Protein 3Q5I (pdb70)

Radius of gyration: 23.42 Å; Cα contacts (8 Å, |Δi|>4): 801; chains: 1; bounding box: 53×55×62 Å

Solvent-accessible surface area: 21481 Å² total; per-residue (Å²): 93,134,108,60,140,144,208,55,63,32,39,2,53,19,8,45,2,7,42,94,67,111,47,69,29,44,139,46,17,81,152,67,124,87,71,32,118,127,33,70,41,10,0,4,61,24,100,94,50,98,49,69,22,10,4,53,14,21,57,94,134,60,62,76,67,24,111,50,14,11,57,3,8,76,59,9,12,5,2,2,3,18,18,1,22,22,8,8,76,63,105,51,90,2,25,1,0,10,12,28,10,80,9,28,50,0,72,74,15,22,101,110,98,133,106,5,96,24,74,39,0,1,37,0,0,49,3,1,0,14,0,0,2,4,0,27,94,62,67,2,0,0,26,14,1,34,1,51,9,0,37,0,20,50,137,118,36,17,84,8,2,3,2,14,52,1,42,60,12,28,104,25,55,98,146,66,82,28,151,90,124,54,33,38,13,59,13,15,1,1,10,3,22,132,115,43,0,28,36,21,5,1,0,0,8,0,0,0,0,0,4,9,0,0,13,33,82,31,15,0,20,21,172,63,83,125,65,6,30,81,92,0,83,81,12,58,42,165,46,70,147,102,59,2,98,133,20,27,100,56,0,35,69,2,0,100,84,0,5,38,87,60,35,106,162,3,6,54,2,67,98,0,20,117,16,196,1,12,67,110,64,62,80,72,31,84,74,95,13,72,109,50,0,56,34,2,1,35,43,1,105,104,19,60,0,63,16,36,0,0,23,0,0,0,0,15,0,0,2,15,33,6,66,40,119,61,3,79,97,18,8,31,0,1,49,20,9,10,118,58,14,13,0,16,0,43,41,72,13,1,45,69,3,11,35,34,17,132,109,63,103,152,74,173,181,60,94,22,54,99,52,0,83,96,8,24,70,77,0,9,10,39,49,53,17,91,0,12,5,1,4,0,0,1,4,3,12,78,39,86,78,0,10,46,111,75,27,0,102,45,0,6,87,21,0,4,71,100,113,66,34,72,0,34,38,117,17,0,3,90,5,7,68,76,153,73,9,62,109,145,23,7,77,63,0,18,73,54,16,20,88,83,124,42,96,61,0,34,45,114,12,0,31,50,4,0,89,165,49,92

Organism: Plasmodium berghei (strain Anka) (NCBI:txid5823)

Sequence (470 aa):
GRENLYFQGIAINPGMYVRKKEGKIGESYFKVRKLGSYGEVLLCKEKNGHSEKAIKVIKKKFHEEIYNEISLLKSLDHPNIIKLFDVFEDKKYFYLVTEFYEGGELFEQIINRHKFDECDAANIMKQILSGICYLHHKHNIVHRDIKPENIILLENKNSLLNIKIVDFGLSSFFSKDYKLRDRLGTAYYIAPEVLKKKYNEKCDVWSCGVIMYILLCGYPPFGGQNDQDIIKKKVEKGKYYFDFNDWKNISDEAKELIKLMLTYDYNKRCTAEEALNSRWIKKYANNINKSDQKTLCGALSNMRKFEGSQKLAQAAILFIGSKLTTLEERKELTDIFKKLDKNGDGQLDKKELIEGYNVLRRNFKLGELKNVEEEVDNILKEVDFDKNGYIEYSEFISVCMDKQILFSEERLRRAFNLFDTDKSGKITKEELANLFGLTSISEKTWNDVLGEADQNKDNNMIDFDEFVSMMHKIC

B-factor: mean 12.55, std 11.68, range [2.0, 76.13]

Structure (mmCIF, N/CA/C/O backbone):
data_3Q5I
#
_entry.id   3Q5I
#
_cell.length_a   48.467
_cell.length_b   107.138
_cell.length_c   54.303
_cell.angle_alpha   90.00
_cell.angle_beta   108.21
_cell.angle_gamma   90.00
#
_symmetry.space_group_name_H-M   'P 1 21 1'
#
loop_
_entity.id
_entity.type
_entity.pdbx_description
1 polymer 'Protein kinase'
2 non-polymer 'CALCIUM ION'
3 non-polymer 'PHOSPHOAMINOPHOSPHONIC ACID-ADENYLATE ESTER'
4 non-polymer 'MAGNESIUM ION'
5 water water
#
loop_
_atom_site.group_PDB
_atom_site.id
_atom_site.type_symbol
_atom_site.label_atom_id
_atom_site.label_alt_id
_atom_site.label_comp_id
_atom_site.label_asym_id
_atom_site.label_entity_id
_atom_site.label_seq_id
_atom_site.pdbx_PDB_ins_code
_atom_site.Cartn_x
_atom_site.Cartn_y
_atom_site.Cartn_z
_atom_site.occupancy
_atom_site.B_iso_or_equiv
_atom_site.auth_seq_id
_atom_site.auth_comp_id
_atom_site.auth_asym_id
_atom_site.auth_atom_id
_atom_site.pdbx_PDB_model_num
ATOM 1 N N . GLY A 1 10 ? -5.044 -35.110 -2.108 1.00 18.95 29 GLY A N 1
ATOM 2 C CA . GLY A 1 10 ? -4.992 -33.653 -1.777 1.00 19.04 29 GLY A CA 1
ATOM 3 C C . GLY A 1 10 ? -6.367 -33.097 -1.402 1.00 19.02 29 GLY A C 1
ATOM 4 O O . GLY A 1 10 ? -6.716 -31.972 -1.773 1.00 18.96 29 GLY A O 1
ATOM 5 N N . ARG A 1 11 ? -7.145 -33.881 -0.642 1.00 17.45 30 ARG A N 1
ATOM 6 C CA . ARG A 1 11 ? -8.525 -33.522 -0.306 1.00 16.67 30 ARG A CA 1
ATOM 7 C C . ARG A 1 11 ? -8.562 -32.222 0.503 1.00 15.56 30 ARG A C 1
ATOM 8 O O . ARG A 1 11 ? -9.607 -31.615 0.602 1.00 13.99 30 ARG A O 1
ATOM 13 N N . GLU A 1 12 ? -7.407 -31.815 1.059 1.00 14.68 31 GLU A N 1
ATOM 14 C CA . GLU A 1 12 ? -7.234 -30.556 1.801 1.00 14.86 31 GLU A CA 1
ATOM 15 C C . GLU A 1 12 ? -7.609 -29.362 0.927 1.00 15.46 31 GLU A C 1
ATOM 16 O O . GLU A 1 12 ? -8.130 -28.350 1.420 1.00 14.27 31 GLU A O 1
ATOM 19 N N . ASN A 1 13 ? -7.364 -29.498 -0.380 1.00 15.04 32 ASN A N 1
ATOM 20 C CA . ASN A 1 13 ? -7.666 -28.419 -1.349 1.00 15.62 32 ASN A CA 1
ATOM 21 C C . ASN A 1 13 ? -9.120 -28.433 -1.842 1.00 15.92 32 ASN A C 1
ATOM 22 O O . ASN A 1 13 ? -9.539 -27.529 -2.560 1.00 15.25 32 ASN A O 1
ATOM 27 N N . LEU A 1 14 ? -9.894 -29.437 -1.399 1.00 15.36 33 LEU A N 1
ATOM 28 C CA . LEU A 1 14 ? -11.308 -29.549 -1.772 1.00 14.86 33 LEU A CA 1
ATOM 29 C C . LEU A 1 14 ? -12.266 -28.965 -0.704 1.00 13.89 33 LEU A C 1
ATOM 30 O O . LEU A 1 14 ? -13.470 -28.862 -0.944 1.00 13.41 33 LEU A O 1
ATOM 35 N N . TYR A 1 15 ? -11.729 -28.591 0.464 1.00 11.56 34 TYR A N 1
ATOM 36 C CA . TYR A 1 15 ? -12.547 -28.063 1.561 1.00 9.89 34 TYR A CA 1
ATOM 37 C C . TYR A 1 15 ? -11.893 -26.868 2.245 1.00 9.87 34 TYR A C 1
ATOM 38 O O . TYR A 1 15 ? -10.666 -26.723 2.215 1.00 8.93 34 TYR A O 1
ATOM 47 N N . PHE A 1 16 ? -12.728 -26.039 2.891 1.00 8.52 35 PHE A N 1
ATOM 48 C CA . PHE A 1 16 ? -12.276 -24.888 3.654 1.00 8.07 35 PHE A CA 1
ATOM 49 C C . PHE A 1 16 ? -11.197 -24.195 2.841 1.00 8.32 35 PHE A C 1
ATOM 50 O O . PHE A 1 16 ? -10.050 -24.130 3.274 1.00 8.74 35 PHE A O 1
ATOM 58 N N . GLN A 1 17 ? -11.533 -23.720 1.651 1.00 7.57 36 GLN A N 1
ATOM 59 C CA . GLN A 1 17 ? -10.512 -23.069 0.806 1.00 8.75 36 GLN A CA 1
ATOM 60 C C . GLN A 1 17 ? -10.522 -21.535 0.874 1.00 8.80 36 GLN A C 1
ATOM 61 O O . GLN A 1 17 ? -9.466 -20.882 0.779 1.00 10.28 36 GLN A O 1
ATOM 67 N N . GLY A 1 18 ? -11.689 -20.949 1.069 1.00 6.65 37 GLY A N 1
ATOM 68 C CA . GLY A 1 18 ? -11.780 -19.489 1.060 1.00 6.49 37 GLY A CA 1
ATOM 69 C C . GLY A 1 18 ? -11.820 -19.013 -0.383 1.00 6.31 37 GLY A C 1
ATOM 70 O O . GLY A 1 18 ? -11.858 -19.824 -1.302 1.00 6.94 37 GLY A O 1
ATOM 71 N N . ILE A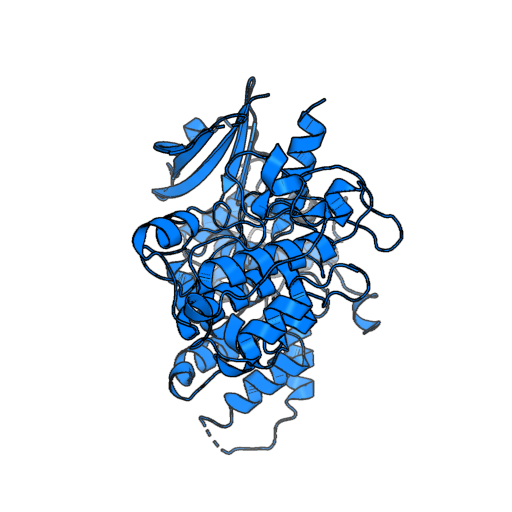 1 19 ? -11.817 -17.703 -0.579 1.00 4.77 38 ILE A N 1
ATOM 72 C CA . ILE A 1 19 ? -12.072 -17.110 -1.886 1.00 3.81 38 ILE A CA 1
ATOM 73 C C . ILE A 1 19 ? -10.934 -17.419 -2.831 1.00 4.14 38 ILE A C 1
ATOM 74 O O . ILE A 1 19 ? -9.778 -17.131 -2.532 1.00 5.56 38 ILE A O 1
ATOM 79 N N . ALA A 1 20 ? -11.308 -18.021 -3.956 1.00 2.76 39 ALA A N 1
ATOM 80 C CA . ALA A 1 20 ? -10.445 -18.361 -5.082 1.00 2.00 39 ALA A CA 1
ATOM 81 C C . ALA A 1 20 ? -10.388 -17.173 -6.012 1.00 2.00 39 ALA A C 1
ATOM 82 O O . ALA A 1 20 ? -11.396 -16.537 -6.226 1.00 2.48 39 ALA A O 1
ATOM 84 N N . ILE A 1 21 ? -9.211 -16.875 -6.571 1.00 2.00 40 ILE A N 1
ATOM 85 C CA . ILE A 1 21 ? -9.053 -15.757 -7.536 1.00 2.00 40 ILE A CA 1
ATOM 86 C C . ILE A 1 21 ? -8.318 -16.317 -8.741 1.00 2.00 40 ILE A C 1
ATOM 87 O O . ILE A 1 21 ? -7.274 -16.952 -8.574 1.00 2.00 40 ILE A O 1
ATOM 92 N N . ASN A 1 22 ? -8.859 -16.094 -9.945 1.00 2.00 41 ASN A N 1
ATOM 93 C CA . ASN A 1 22 ? -8.164 -16.525 -11.189 1.00 2.00 41 ASN A CA 1
ATOM 94 C C . ASN A 1 22 ? -8.111 -15.387 -12.222 1.00 2.00 41 ASN A C 1
ATOM 95 O O . ASN A 1 22 ? -8.878 -14.426 -12.103 1.00 2.00 41 ASN A O 1
ATOM 100 N N . PRO A 1 23 ? -7.222 -15.462 -13.222 1.00 2.00 42 PRO A N 1
ATOM 101 C CA . PRO A 1 23 ? -7.124 -14.324 -14.182 1.00 2.00 42 PRO A CA 1
ATOM 102 C C . PRO A 1 23 ? -8.351 -14.058 -15.054 1.00 2.00 42 PRO A C 1
ATOM 103 O O . PRO A 1 23 ? -8.585 -12.895 -15.465 1.00 2.00 42 PRO A O 1
ATOM 107 N N . GLY A 1 24 ? -9.148 -15.099 -15.295 1.00 2.00 43 GLY A N 1
ATOM 108 C CA . GLY A 1 24 ? -10.410 -14.948 -16.001 1.00 2.00 43 GLY A CA 1
ATOM 109 C C . GLY A 1 24 ? -11.346 -13.893 -15.422 1.00 2.00 43 GLY A C 1
ATOM 110 O O . GLY A 1 24 ? -12.082 -13.243 -16.151 1.00 2.00 43 GLY A O 1
ATOM 111 N N . MET A 1 25 ? -11.306 -13.702 -14.108 1.00 2.00 44 MET A N 1
ATOM 112 C CA . MET A 1 25 ? -12.157 -12.722 -13.444 1.00 2.00 44 MET A CA 1
ATOM 113 C C . MET A 1 25 ? -11.854 -11.283 -13.839 1.00 2.00 44 MET A C 1
ATOM 114 O O . MET A 1 25 ? -12.676 -10.409 -13.639 1.00 2.00 44 MET A O 1
ATOM 119 N N . TYR A 1 26 ? -10.677 -11.010 -14.392 1.00 2.00 45 TYR A N 1
ATOM 120 C CA . TYR A 1 26 ? -10.361 -9.644 -14.828 1.00 2.00 45 TYR A CA 1
ATOM 121 C C . TYR A 1 26 ? -10.789 -9.284 -16.245 1.00 3.25 45 TYR A C 1
ATOM 122 O O . TYR A 1 26 ? -10.650 -8.126 -16.670 1.00 3.08 45 TYR A O 1
ATOM 131 N N . VAL A 1 27 ? -11.342 -10.247 -16.967 1.00 5.17 46 VAL A N 1
ATOM 132 C CA . VAL A 1 27 ? -11.917 -9.986 -18.283 1.00 6.23 46 VAL A CA 1
ATOM 133 C C A VAL A 1 27 ? -13.396 -9.595 -18.137 0.50 10.28 46 VAL A C 1
ATOM 134 C C B VAL A 1 27 ? -13.396 -9.595 -18.138 0.50 10.27 46 VAL A C 1
ATOM 135 O O . VAL A 1 27 ? -14.237 -10.430 -17.820 1.00 10.26 46 VAL A O 1
ATOM 139 N N . ARG A 1 28 ? -13.691 -8.315 -18.364 1.00 13.18 47 ARG A N 1
ATOM 140 C CA . ARG A 1 28 ? -15.059 -7.779 -18.305 1.00 17.28 47 ARG A CA 1
ATOM 141 C C . ARG A 1 28 ? -15.587 -7.479 -19.711 1.00 20.29 47 ARG A C 1
ATOM 142 O O . ARG A 1 28 ? -14.808 -7.188 -20.637 1.00 21.54 47 ARG A O 1
ATOM 150 N N . LYS A 1 29 ? -16.904 -7.610 -19.899 1.00 22.22 48 LYS A N 1
ATOM 151 C CA . LYS A 1 29 ? -17.536 -7.241 -21.178 1.00 23.09 48 LYS A CA 1
ATOM 152 C C . LYS A 1 29 ? -17.674 -5.729 -21.119 1.00 25.26 48 LYS A C 1
ATOM 153 O O . LYS A 1 29 ? -18.452 -5.205 -20.322 1.00 24.87 48 LYS A O 1
ATOM 155 N N . LYS A 1 30 ? -16.845 -5.039 -21.901 1.00 26.38 49 LYS A N 1
ATOM 156 C CA . LYS A 1 30 ? -16.778 -3.588 -21.884 1.00 27.99 49 LYS A CA 1
ATOM 157 C C . LYS A 1 30 ? -17.954 -3.011 -22.678 1.00 29.69 49 LYS A C 1
ATOM 158 O O . LYS A 1 30 ? -18.132 -3.313 -23.871 1.00 29.44 49 LYS A O 1
ATOM 164 N N . GLU A 1 31 ? -18.763 -2.200 -21.992 1.00 30.37 50 GLU A N 1
ATOM 165 C CA . GLU A 1 31 ? -19.934 -1.545 -22.596 1.00 31.05 50 GLU A CA 1
ATOM 166 C C . GLU A 1 31 ? -19.550 -0.290 -23.418 1.00 31.97 50 GLU A C 1
ATOM 167 O O . GLU A 1 31 ? -20.343 0.168 -24.247 1.00 31.79 50 GLU A O 1
ATOM 169 N N . GLY A 1 32 ? -18.341 0.244 -23.193 1.00 31.54 51 GLY A N 1
ATOM 170 C CA . GLY A 1 32 ? -17.844 1.427 -23.915 1.00 31.33 51 GLY A CA 1
ATOM 171 C C . GLY A 1 32 ? -17.548 1.159 -25.385 1.00 31.68 51 GLY A C 1
ATOM 172 O O . GLY A 1 32 ? -17.546 0.008 -25.821 1.00 31.86 51 GLY A O 1
ATOM 173 N N . LYS A 1 33 ? -17.320 2.221 -26.158 1.00 30.30 52 LYS A N 1
ATOM 174 C CA . LYS A 1 33 ? -16.954 2.081 -27.571 1.00 30.11 52 LYS A CA 1
ATOM 175 C C . LYS A 1 33 ? -15.448 1.753 -27.691 1.00 29.99 52 LYS A C 1
ATOM 176 O O . LYS A 1 33 ? -14.606 2.423 -27.076 1.00 30.09 52 LYS A O 1
ATOM 178 N N . ILE A 1 34 ? -15.119 0.708 -28.460 1.00 28.17 53 ILE A N 1
ATOM 179 C CA . ILE A 1 34 ? -13.729 0.237 -28.582 1.00 26.89 53 ILE A CA 1
ATOM 180 C C . ILE A 1 34 ? -12.788 1.343 -29.061 1.00 26.36 53 ILE A C 1
ATOM 181 O O . ILE A 1 34 ? -11.719 1.541 -28.470 1.00 25.56 53 ILE A O 1
ATOM 186 N N . GLY A 1 35 ? -13.236 2.097 -30.072 1.00 25.24 54 GLY A N 1
ATOM 187 C CA . GLY A 1 35 ? -12.505 3.261 -30.635 1.00 24.38 54 GLY A CA 1
ATOM 188 C C . GLY A 1 35 ? -12.102 4.364 -29.658 1.00 23.53 54 GLY A C 1
ATOM 189 O O . GLY A 1 35 ? -11.260 5.211 -29.977 1.00 23.45 54 GLY A O 1
ATOM 190 N N . GLU A 1 36 ? -12.690 4.352 -28.469 1.00 21.46 55 GLU A N 1
ATOM 191 C CA . GLU A 1 36 ? -12.347 5.304 -27.423 1.00 21.22 55 GLU A CA 1
ATOM 192 C C . GLU A 1 36 ? -11.223 4.801 -26.521 1.00 20.22 55 GLU A C 1
ATOM 193 O O . GLU A 1 36 ? -10.628 5.582 -25.776 1.00 19.31 55 GLU A O 1
ATOM 199 N N . SER A 1 37 ? -10.962 3.491 -26.564 1.00 18.22 56 SER A N 1
ATOM 200 C CA . SER A 1 37 ? -9.881 2.887 -25.781 1.00 17.09 56 SER A CA 1
ATOM 201 C C . SER A 1 37 ? -8.660 2.540 -26.639 1.00 15.91 56 SER A C 1
ATOM 202 O O . SER A 1 37 ? -7.546 2.507 -26.128 1.00 15.47 56 SER A O 1
ATOM 205 N N . TYR A 1 38 ? -8.879 2.277 -27.933 1.00 13.61 57 TYR A N 1
ATOM 206 C CA . TYR A 1 38 ? -7.813 1.874 -28.850 1.00 13.29 57 TYR A CA 1
ATOM 207 C C . TYR A 1 38 ? -7.888 2.596 -30.184 1.00 14.25 57 TYR A C 1
ATOM 208 O O . TYR A 1 38 ? -8.946 3.037 -30.599 1.00 14.48 57 TYR A O 1
ATOM 217 N N . PHE A 1 39 ? -6.756 2.675 -30.859 1.00 14.46 58 PHE A N 1
ATOM 218 C CA . PHE A 1 39 ? -6.726 3.051 -32.272 1.00 14.96 58 PHE A CA 1
ATOM 219 C C . PHE A 1 39 ? -6.015 2.002 -33.151 1.00 14.97 58 PHE A C 1
ATOM 220 O O . PHE A 1 39 ? -5.086 1.314 -32.694 1.00 12.60 58 PHE A O 1
ATOM 228 N N . LYS A 1 40 ? -6.480 1.876 -34.403 1.00 14.39 59 LYS A N 1
ATOM 229 C CA . LYS A 1 40 ? -5.904 0.945 -35.360 1.00 14.85 59 LYS A CA 1
ATOM 230 C C . LYS A 1 40 ? -4.467 1.356 -35.747 1.00 15.34 59 LYS A C 1
ATOM 231 O O . LYS A 1 40 ? -4.178 2.551 -35.911 1.00 14.89 59 LYS A O 1
ATOM 237 N N . VAL A 1 41 ? -3.572 0.363 -35.831 1.00 13.76 60 VAL A N 1
ATOM 238 C CA . VAL A 1 41 ? -2.217 0.539 -36.352 1.00 14.17 60 VAL A CA 1
ATOM 239 C C . VAL A 1 41 ? -2.139 -0.074 -37.741 1.00 14.61 60 VAL A C 1
ATOM 240 O O . VAL A 1 41 ? -1.760 0.610 -38.674 1.00 15.45 60 VAL A O 1
ATOM 244 N N . ARG A 1 42 ? -2.477 -1.365 -37.864 1.00 13.12 61 ARG A N 1
ATOM 245 C CA . ARG A 1 42 ? -2.567 -2.064 -39.139 1.00 12.41 61 ARG A CA 1
ATOM 246 C C . ARG A 1 42 ? -3.423 -3.323 -39.051 1.00 12.92 61 ARG A C 1
ATOM 247 O O . ARG A 1 42 ? -3.764 -3.795 -37.947 1.00 13.01 61 ARG A O 1
ATOM 255 N N . LYS A 1 43 ? -3.770 -3.863 -40.218 1.00 11.66 62 LYS A N 1
ATOM 256 C CA . LYS A 1 43 ? -4.552 -5.088 -40.326 1.00 11.78 62 LYS A CA 1
ATOM 257 C C . LYS A 1 43 ? -3.572 -6.237 -40.249 1.00 12.05 62 LYS A C 1
ATOM 258 O O . LYS A 1 43 ? -2.574 -6.231 -40.966 1.00 12.00 62 LYS A O 1
ATOM 261 N N . LEU A 1 44 ? -3.838 -7.213 -39.385 1.00 11.24 63 LEU A N 1
ATOM 262 C CA . LEU A 1 44 ? -2.956 -8.379 -39.259 1.00 11.02 63 LEU A CA 1
ATOM 263 C C . LEU A 1 44 ? -3.404 -9.542 -40.145 1.00 12.92 63 LEU A C 1
ATOM 264 O O . LEU A 1 44 ? -2.585 -10.352 -40.569 1.00 13.00 63 LEU A O 1
ATOM 269 N N . GLY A 1 45 ? -4.684 -9.599 -40.474 1.00 13.97 64 GLY A N 1
ATOM 270 C CA . GLY A 1 45 ? -5.163 -10.628 -41.375 1.00 15.93 64 GLY A CA 1
ATOM 271 C C . GLY A 1 45 ? -6.671 -10.682 -41.533 1.00 19.08 64 GLY A C 1
ATOM 272 O O . GLY A 1 45 ? -7.385 -9.945 -40.862 1.00 18.32 64 GLY A O 1
ATOM 273 N N . SER A 1 46 ? -7.114 -11.579 -42.432 1.00 21.38 65 SER A N 1
ATOM 274 C CA . SER A 1 46 ? -8.518 -11.988 -42.653 1.00 29.50 65 SER A CA 1
ATOM 275 C C . SER A 1 46 ? -9.394 -10.858 -43.178 1.00 38.66 65 SER A C 1
ATOM 276 O O . SER A 1 46 ? -9.137 -10.333 -44.261 1.00 28.01 65 SER A O 1
ATOM 278 N N . TYR A 1 49 ? -15.708 -14.530 -41.516 1.00 25.64 68 TYR A N 1
ATOM 279 C CA . TYR A 1 49 ? -15.452 -14.412 -40.066 1.00 25.33 68 TYR A CA 1
ATOM 280 C C . TYR A 1 49 ? -15.221 -12.950 -39.597 1.00 24.90 68 TYR A C 1
ATOM 281 O O . TYR A 1 49 ? -15.867 -12.477 -38.651 1.00 25.00 68 TYR A O 1
ATOM 283 N N . GLY A 1 50 ? -14.294 -12.250 -40.248 1.00 22.61 69 GLY A N 1
ATOM 284 C CA . GLY A 1 50 ? -13.921 -10.907 -39.831 1.00 21.43 69 GLY A CA 1
ATOM 285 C C . GLY A 1 50 ? -12.451 -10.569 -40.015 1.00 20.76 69 GLY A C 1
ATOM 286 O O . GLY A 1 50 ? -11.850 -10.906 -41.047 1.00 21.27 69 GLY A O 1
ATOM 287 N N . GLU A 1 51 ? -11.865 -9.902 -39.016 1.00 17.93 70 GLU A N 1
ATOM 288 C CA . GLU A 1 51 ? -10.533 -9.288 -39.151 1.00 16.65 70 GLU A CA 1
ATOM 289 C C . GLU A 1 51 ? -9.731 -9.418 -37.876 1.00 13.63 70 GLU A C 1
ATOM 290 O O . GLU A 1 51 ? -10.313 -9.412 -36.815 1.00 12.43 70 GLU A O 1
ATOM 296 N N . VAL A 1 52 ? -8.400 -9.445 -37.980 1.00 9.33 71 VAL A N 1
ATOM 297 C CA . VAL A 1 52 ? -7.542 -9.270 -36.801 1.00 7.08 71 VAL A CA 1
ATOM 298 C C . VAL A 1 52 ? -6.732 -8.009 -37.042 1.00 5.35 71 VAL A C 1
ATOM 299 O O . VAL A 1 52 ? -6.125 -7.885 -38.089 1.00 4.70 71 VAL A O 1
ATOM 303 N N . LEU A 1 53 ? -6.779 -7.065 -36.094 1.00 3.50 72 LEU A N 1
ATOM 304 C CA . LEU A 1 53 ? -6.103 -5.748 -36.167 1.00 2.14 72 LEU A CA 1
ATOM 305 C C . LEU A 1 53 ? -5.074 -5.572 -35.063 1.00 2.00 72 LEU A C 1
ATOM 306 O O . LEU A 1 53 ? -5.323 -5.978 -33.939 1.00 2.00 72 LEU A O 1
ATOM 311 N N . LEU A 1 54 ? -3.935 -4.953 -35.384 1.00 2.00 73 LEU A N 1
ATOM 312 C CA . LEU A 1 54 ? -2.962 -4.546 -34.409 1.00 2.00 73 LEU A CA 1
ATOM 313 C C . LEU A 1 54 ? -3.438 -3.197 -34.027 1.00 2.38 73 LEU A C 1
ATOM 314 O O . LEU A 1 54 ? -3.598 -2.348 -34.902 1.00 3.08 73 LEU A O 1
ATOM 319 N N . CYS A 1 55 ? -3.693 -3.001 -32.734 1.00 2.82 74 CYS A N 1
ATOM 320 C CA . CYS A 1 55 ? -4.206 -1.743 -32.208 1.00 4.04 74 CYS A CA 1
ATOM 321 C C . CYS A 1 55 ? -3.361 -1.246 -31.046 1.00 6.45 74 CYS A C 1
ATOM 322 O O . CYS A 1 55 ? -2.603 -1.998 -30.454 1.00 8.00 74 CYS A O 1
ATOM 325 N N . LYS A 1 56 ? -3.468 0.034 -30.739 1.00 7.93 75 LYS A N 1
ATOM 326 C CA . LYS A 1 56 ? -2.648 0.622 -29.692 1.00 9.89 75 LYS A CA 1
ATOM 327 C C . LYS A 1 56 ? -3.569 1.202 -28.666 1.00 11.44 75 LYS A C 1
ATOM 328 O O . LYS A 1 56 ? -4.569 1.838 -29.019 1.00 10.66 75 LYS A O 1
ATOM 334 N N . GLU A 1 57 ? -3.245 0.981 -27.395 1.00 12.82 76 GLU A N 1
ATOM 335 C CA . GLU A 1 57 ? -4.052 1.535 -26.312 1.00 15.45 76 GLU A CA 1
ATOM 336 C C . GLU A 1 57 ? -3.917 3.076 -26.261 1.00 18.15 76 GLU A C 1
ATOM 337 O O . GLU A 1 57 ? -2.798 3.605 -26.212 1.00 17.44 76 GLU A O 1
ATOM 343 N N . LYS A 1 58 ? -5.045 3.800 -26.315 1.00 19.89 77 LYS A N 1
ATOM 344 C CA . LYS A 1 58 ? -4.979 5.271 -26.257 1.00 21.92 77 LYS A CA 1
ATOM 345 C C . LYS A 1 58 ? -4.282 5.749 -24.980 1.00 23.81 77 LYS A C 1
ATOM 346 O O . LYS A 1 58 ? -3.543 6.729 -25.019 1.00 24.08 77 LYS A O 1
ATOM 352 N N . ASN A 1 59 ? -4.480 5.006 -23.886 1.00 25.11 78 ASN A N 1
ATOM 353 C CA . ASN A 1 59 ? -3.808 5.220 -22.586 1.00 26.26 78 ASN A CA 1
ATOM 354 C C . ASN A 1 59 ? -2.739 4.138 -22.407 1.00 26.92 78 ASN A C 1
ATOM 355 O O . ASN A 1 59 ? -3.064 2.952 -22.263 1.00 26.55 78 ASN A O 1
ATOM 360 N N . GLY A 1 60 ? -1.474 4.560 -22.439 1.00 27.00 79 GLY A N 1
ATOM 361 C CA . GLY A 1 60 ? -0.312 3.667 -22.254 1.00 27.28 79 GLY A CA 1
ATOM 362 C C . GLY A 1 60 ? 0.374 3.269 -23.552 1.00 28.16 79 GLY A C 1
ATOM 363 O O . GLY A 1 60 ? 1.569 2.967 -23.576 1.00 28.69 79 GLY A O 1
ATOM 364 N N . HIS A 1 61 ? -0.394 3.250 -24.635 1.00 27.35 80 HIS A N 1
ATOM 365 C CA . HIS A 1 61 ? 0.101 2.906 -25.978 1.00 27.32 80 HIS A CA 1
ATOM 366 C C . HIS A 1 61 ? 0.763 1.510 -26.128 1.00 25.69 80 HIS A C 1
ATOM 367 O O . HIS A 1 61 ? 1.601 1.288 -27.022 1.00 26.50 80 HIS A O 1
ATOM 374 N N . SER A 1 62 ? 0.344 0.573 -25.270 1.00 21.64 81 SER A N 1
ATOM 375 C CA . SER A 1 62 ? 0.647 -0.849 -25.426 1.00 19.35 81 SER A CA 1
ATOM 376 C C . SER A 1 62 ? -0.100 -1.395 -26.654 1.00 15.76 81 SER A C 1
ATOM 377 O O . SER A 1 62 ? -1.170 -0.898 -26.997 1.00 14.74 81 SER A O 1
ATOM 380 N N . GLU A 1 63 ? 0.464 -2.407 -27.313 1.00 11.78 82 GLU A N 1
ATOM 381 C CA . GLU A 1 63 ? -0.115 -2.981 -28.526 1.00 9.69 82 GLU A CA 1
ATOM 382 C C . GLU A 1 63 ? -0.906 -4.214 -28.190 1.00 6.87 82 GLU A C 1
ATOM 383 O O . GLU A 1 63 ? -0.501 -4.980 -27.349 1.00 7.67 82 GLU A O 1
ATOM 389 N N . LYS A 1 64 ? -2.006 -4.415 -28.897 1.00 3.18 83 LYS A N 1
ATOM 390 C CA . LYS A 1 64 ? -2.920 -5.543 -28.692 1.00 2.00 83 LYS A CA 1
ATOM 391 C C . LYS A 1 64 ? -3.390 -6.037 -30.052 1.00 2.00 83 LYS A C 1
ATOM 392 O O . LYS A 1 64 ? -3.509 -5.240 -30.955 1.00 2.00 83 LYS A O 1
ATOM 398 N N . ALA A 1 65 ? -3.674 -7.341 -30.162 1.00 2.00 84 ALA A N 1
ATOM 399 C CA . ALA A 1 65 ? -4.268 -7.900 -31.357 1.00 2.00 84 ALA A CA 1
ATOM 400 C C . ALA A 1 65 ? -5.742 -7.997 -31.057 1.00 2.58 84 ALA A C 1
ATOM 401 O O . ALA A 1 65 ? -6.159 -8.767 -30.196 1.00 4.79 84 ALA A O 1
ATOM 403 N N . ILE A 1 66 ? -6.535 -7.231 -31.775 1.00 2.42 85 ILE A N 1
ATOM 404 C CA . ILE A 1 66 ? -7.979 -7.211 -31.577 1.00 2.81 85 ILE A CA 1
ATOM 405 C C . ILE A 1 66 ? -8.658 -8.021 -32.694 1.00 4.84 85 ILE A C 1
ATOM 406 O O . ILE A 1 66 ? -8.652 -7.633 -33.885 1.00 5.27 85 ILE A O 1
ATOM 411 N N . LYS A 1 67 ? -9.248 -9.137 -32.309 1.00 5.28 86 LYS A N 1
ATOM 412 C CA . LYS A 1 67 ? -9.974 -9.993 -33.242 1.00 7.02 86 LYS A CA 1
ATOM 413 C C . LYS A 1 67 ? -11.397 -9.440 -33.367 1.00 9.53 86 LYS A C 1
ATOM 414 O O . LYS A 1 67 ? -12.159 -9.395 -32.385 1.00 8.91 86 LYS A O 1
ATOM 420 N N . VAL A 1 68 ? -11.721 -8.950 -34.567 1.00 11.59 87 VAL A N 1
ATOM 421 C CA . VAL A 1 68 ? -12.991 -8.314 -34.859 1.00 13.44 87 VAL A CA 1
ATOM 422 C C . VAL A 1 68 ? -13.867 -9.371 -35.504 1.00 16.88 87 VAL A C 1
ATOM 423 O O . VAL A 1 68 ? -13.581 -9.796 -36.619 1.00 18.18 87 VAL A O 1
ATOM 427 N N . ILE A 1 69 ? -14.893 -9.846 -34.797 1.00 18.70 88 ILE A N 1
ATOM 428 C CA . ILE A 1 69 ? -15.722 -10.952 -35.309 1.00 20.49 88 ILE A CA 1
ATOM 429 C C . ILE A 1 69 ? -17.094 -10.450 -35.755 1.00 23.05 88 ILE A C 1
ATOM 430 O O . ILE A 1 69 ? -17.846 -9.887 -34.955 1.00 22.69 88 ILE A O 1
ATOM 435 N N . LYS A 1 70 ? -17.407 -10.650 -37.039 1.00 25.16 89 LYS A N 1
ATOM 436 C CA . LYS A 1 70 ? -18.692 -10.208 -37.617 1.00 26.60 89 LYS A CA 1
ATOM 437 C C . LYS A 1 70 ? -19.859 -11.029 -37.058 1.00 28.57 89 LYS A C 1
ATOM 438 O O . LYS A 1 70 ? -19.763 -12.256 -36.964 1.00 28.45 89 LYS A O 1
ATOM 440 N N . LYS A 1 71 ? -20.945 -10.349 -36.673 1.00 29.91 90 LYS A N 1
ATOM 441 C CA . LYS A 1 71 ? -22.204 -11.008 -36.293 1.00 33.25 90 LYS A CA 1
ATOM 442 C C . LYS A 1 71 ? -23.028 -11.339 -37.554 1.00 43.17 90 LYS A C 1
ATOM 443 O O . LYS A 1 71 ? -23.808 -12.303 -37.595 1.00 34.60 90 LYS A O 1
ATOM 449 N N . LYS A 1 88 ? -27.848 -16.316 -31.991 1.00 51.94 107 LYS A N 1
ATOM 450 C CA . LYS A 1 88 ? -27.670 -17.665 -32.542 1.00 51.79 107 LYS A CA 1
ATOM 451 C C . LYS A 1 88 ? -26.182 -18.059 -32.617 1.00 51.95 107 LYS A C 1
ATOM 452 O O . LYS A 1 88 ? -25.751 -18.989 -31.927 1.00 51.90 107 LYS A O 1
ATOM 454 N N . PHE A 1 89 ? -25.409 -17.343 -33.446 1.00 50.54 108 PHE A N 1
ATOM 455 C CA . PHE A 1 89 ? -23.949 -17.547 -33.569 1.00 49.64 108 PHE A CA 1
ATOM 456 C C . PHE A 1 89 ? -23.192 -16.983 -32.348 1.00 48.89 108 PHE A C 1
ATOM 457 O O . PHE A 1 89 ? -22.005 -17.288 -32.142 1.00 48.93 108 PHE A O 1
ATOM 459 N N . HIS A 1 90 ? -23.901 -16.173 -31.547 1.00 46.25 109 HIS A N 1
ATOM 460 C CA . HIS A 1 90 ? -23.393 -15.548 -30.326 1.00 44.35 109 HIS A CA 1
ATOM 461 C C . HIS A 1 90 ? -23.113 -16.609 -29.255 1.00 42.62 109 HIS A C 1
ATOM 462 O O . HIS A 1 90 ? -22.384 -16.360 -28.297 1.00 42.39 109 HIS A O 1
ATOM 469 N N . GLU A 1 91 ? -23.707 -17.789 -29.420 1.00 39.58 110 GLU A N 1
ATOM 470 C CA . GLU A 1 91 ? -23.423 -18.936 -28.567 1.00 37.75 110 GLU A CA 1
ATOM 471 C C . GLU A 1 91 ? -21.988 -19.401 -28.798 1.00 35.97 110 GLU A C 1
ATOM 472 O O . GLU A 1 91 ? -21.277 -19.700 -27.839 1.00 35.78 110 GLU A O 1
ATOM 474 N N . GLU A 1 92 ? -21.582 -19.446 -30.073 1.00 32.96 111 GLU A N 1
ATOM 475 C CA . GLU A 1 92 ? -20.236 -19.871 -30.493 1.00 31.19 111 GLU A CA 1
ATOM 476 C C . GLU A 1 92 ? -19.149 -18.887 -30.039 1.00 30.06 111 GLU A C 1
ATOM 477 O O . GLU A 1 92 ? -18.036 -19.301 -29.683 1.00 29.85 111 GLU A O 1
ATOM 479 N N . ILE A 1 93 ? -19.477 -17.588 -30.056 1.00 27.10 112 ILE A N 1
ATOM 480 C CA . ILE A 1 93 ? -18.548 -16.530 -29.639 1.00 24.76 112 ILE A CA 1
ATOM 481 C C . ILE A 1 93 ? -18.407 -16.557 -28.117 1.00 23.33 112 ILE A C 1
ATOM 482 O O . ILE A 1 93 ? -17.290 -16.531 -27.606 1.00 22.75 112 ILE A O 1
ATOM 487 N N . TYR A 1 94 ? -19.525 -16.652 -27.393 1.00 20.60 113 TYR A N 1
ATOM 488 C CA . TYR A 1 94 ? -19.463 -16.705 -25.939 1.00 19.32 113 TYR A CA 1
ATOM 489 C C . TYR A 1 94 ? -18.691 -17.937 -25.433 1.00 18.52 113 TYR A C 1
ATOM 490 O O . TYR A 1 94 ? -18.010 -17.844 -24.421 1.00 18.08 113 TYR A O 1
ATOM 499 N N . ASN A 1 95 ? -18.764 -19.063 -26.154 1.00 16.42 114 ASN A N 1
ATOM 500 C CA . ASN A 1 95 ? -17.974 -20.257 -25.810 1.00 15.03 114 ASN A CA 1
ATOM 501 C C . ASN A 1 95 ? -16.478 -20.009 -25.982 1.00 13.53 114 ASN A C 1
ATOM 502 O O . ASN A 1 95 ? -15.700 -20.336 -25.099 1.00 13.67 114 ASN A O 1
ATOM 504 N N . GLU A 1 96 ? -16.087 -19.451 -27.127 1.00 10.83 115 GLU A N 1
ATOM 505 C CA . GLU A 1 96 ? -14.697 -19.076 -27.385 1.00 10.01 115 GLU A CA 1
ATOM 506 C C . GLU A 1 96 ? -14.204 -18.130 -26.263 1.00 9.87 115 GLU A C 1
ATOM 507 O O . GLU A 1 96 ? -13.112 -18.339 -25.732 1.00 9.34 115 GLU A O 1
ATOM 513 N N . ILE A 1 97 ? -15.021 -17.116 -25.899 1.00 7.43 116 ILE A N 1
ATOM 514 C CA . ILE A 1 97 ? -14.643 -16.195 -24.838 1.00 6.85 116 ILE A CA 1
ATOM 515 C C . ILE A 1 97 ? -14.398 -16.934 -23.524 1.00 6.42 116 ILE A C 1
ATOM 516 O O . ILE A 1 97 ? -13.407 -16.663 -22.860 1.00 6.44 116 ILE A O 1
ATOM 521 N N . SER A 1 98 ? -15.251 -17.906 -23.191 1.00 5.12 117 SER A N 1
ATOM 522 C CA . SER A 1 98 ? -15.162 -18.640 -21.929 1.00 5.70 117 SER A CA 1
ATOM 523 C C . SER A 1 98 ? -13.967 -19.563 -21.901 1.00 6.23 117 SER A C 1
ATOM 524 O O . SER A 1 98 ? -13.375 -19.748 -20.842 1.00 6.33 117 SER A O 1
ATOM 527 N N . LEU A 1 99 ? -13.643 -20.159 -23.054 1.00 5.55 118 LEU A N 1
ATOM 528 C CA . LEU A 1 99 ? -12.432 -20.938 -23.217 1.00 5.71 118 LEU A CA 1
ATOM 529 C C . LEU A 1 99 ? -11.211 -20.048 -23.021 1.00 5.34 118 LEU A C 1
ATOM 530 O O . LEU A 1 99 ? -10.368 -20.395 -22.216 1.00 4.96 118 LEU A O 1
ATOM 535 N N . LEU A 1 100 ? -11.124 -18.926 -23.763 1.00 4.79 119 LEU A N 1
ATOM 536 C CA . LEU A 1 100 ? -9.965 -17.983 -23.713 1.00 4.06 119 LEU A CA 1
ATOM 537 C C . LEU A 1 100 ? -9.673 -17.395 -22.333 1.00 4.59 119 LEU A C 1
ATOM 538 O O . LEU A 1 100 ? -8.524 -17.325 -21.922 1.00 4.53 119 LEU A O 1
ATOM 543 N N . LYS A 1 101 ? -10.731 -16.968 -21.646 1.00 4.23 120 LYS A N 1
ATOM 544 C CA . LYS A 1 101 ? -10.715 -16.418 -20.274 1.00 4.14 120 LYS A CA 1
ATOM 545 C C . LYS A 1 101 ? -9.967 -17.339 -19.305 1.00 3.98 120 LYS A C 1
ATOM 546 O O . LYS A 1 101 ? -9.223 -16.864 -18.470 1.00 3.99 120 LYS A O 1
ATOM 552 N N . SER A 1 102 ? -10.160 -18.653 -19.440 1.00 3.12 121 SER A N 1
ATOM 553 C CA . SER A 1 102 ? -9.557 -19.642 -18.552 1.00 3.63 121 SER A CA 1
ATOM 554 C C . SER A 1 102 ? -8.067 -19.947 -18.841 1.00 4.33 121 SER A C 1
ATOM 555 O O . SER A 1 102 ? -7.422 -20.586 -18.043 1.00 3.29 121 SER A O 1
ATOM 558 N N . LEU A 1 103 ? -7.534 -19.479 -19.969 1.00 3.79 122 LEU A N 1
ATOM 559 C CA . LEU A 1 103 ? -6.173 -19.847 -20.397 1.00 3.33 122 LEU A CA 1
ATOM 560 C C . LEU A 1 103 ? -5.069 -19.061 -19.692 1.00 2.90 122 LEU A C 1
ATOM 561 O O . LEU A 1 103 ? -4.991 -17.833 -19.823 1.00 3.49 122 LEU A O 1
ATOM 566 N N . ASP A 1 104 ? -4.190 -19.790 -19.000 1.00 2.00 123 ASP A N 1
ATOM 567 C CA . ASP A 1 104 ? -3.042 -19.207 -18.325 1.00 2.00 123 ASP A CA 1
ATOM 568 C C . ASP A 1 104 ? -1.825 -20.155 -18.458 1.00 2.00 123 ASP A C 1
ATOM 569 O O . ASP A 1 104 ? -1.666 -21.046 -17.678 1.00 2.18 123 ASP A O 1
ATOM 574 N N . HIS A 1 105 ? -1.024 -19.970 -19.495 1.00 2.00 124 HIS A N 1
ATOM 575 C CA . HIS A 1 105 ? 0.107 -20.832 -19.788 1.00 2.00 124 HIS A CA 1
ATOM 576 C C . HIS A 1 105 ? 1.084 -20.031 -20.645 1.00 2.00 124 HIS A C 1
ATOM 577 O O . HIS A 1 105 ? 0.637 -19.303 -21.556 1.00 2.00 124 HIS A O 1
ATOM 584 N N . PRO A 1 106 ? 2.416 -20.224 -20.424 1.00 2.00 125 PRO A N 1
ATOM 585 C CA . PRO A 1 106 ? 3.404 -19.509 -21.230 1.00 2.00 125 PRO A CA 1
ATOM 586 C C . PRO A 1 106 ? 3.322 -19.649 -22.749 1.00 2.00 125 PRO A C 1
ATOM 587 O O . PRO A 1 106 ? 3.848 -18.794 -23.470 1.00 2.00 125 PRO A O 1
ATOM 591 N N . ASN A 1 107 ? 2.774 -20.761 -23.240 1.00 2.00 126 ASN A N 1
ATOM 592 C CA . ASN A 1 107 ? 2.717 -21.015 -24.675 1.00 2.00 126 ASN A CA 1
ATOM 593 C C . ASN A 1 107 ? 1.303 -20.982 -25.228 1.00 2.00 126 ASN A C 1
ATOM 594 O O . ASN A 1 107 ? 1.023 -21.632 -26.235 1.00 2.00 126 ASN A O 1
ATOM 599 N N . ILE A 1 108 ? 0.408 -20.243 -24.561 1.00 2.00 127 ILE A N 1
ATOM 600 C CA . ILE A 1 108 ? -0.973 -20.085 -24.986 1.00 2.00 127 ILE A CA 1
ATOM 601 C C . ILE A 1 108 ? -1.351 -18.590 -24.916 1.00 2.00 127 ILE A C 1
ATOM 602 O O . ILE A 1 108 ? -0.945 -17.875 -23.980 1.00 2.00 127 ILE A O 1
ATOM 607 N N . ILE A 1 109 ? -2.103 -18.149 -25.930 1.00 2.00 128 ILE A N 1
ATOM 608 C CA . ILE A 1 109 ? -2.588 -16.789 -26.058 1.00 2.00 128 ILE A CA 1
ATOM 609 C C . ILE A 1 109 ? -3.290 -16.335 -24.770 1.00 2.00 128 ILE A C 1
ATOM 610 O O . ILE A 1 109 ? -3.920 -17.136 -24.089 1.00 2.00 128 ILE A O 1
ATOM 615 N N . LYS A 1 110 ? -3.136 -15.062 -24.436 1.00 2.00 129 LYS A N 1
ATOM 616 C CA . LYS A 1 110 ? -3.746 -14.425 -23.261 1.00 2.00 129 LYS A CA 1
ATOM 617 C C . LYS A 1 110 ? -4.863 -13.478 -23.767 1.00 2.00 129 LYS A C 1
ATOM 618 O O . LYS A 1 110 ? -4.675 -12.758 -24.738 1.00 2.00 129 LYS A O 1
ATOM 624 N N . LEU A 1 111 ? -6.052 -13.546 -23.168 1.00 2.00 130 LEU A N 1
ATOM 625 C CA . LEU A 1 111 ? -7.185 -12.641 -23.471 1.00 2.23 130 LEU A CA 1
ATOM 626 C C . LEU A 1 111 ? -7.251 -11.557 -22.421 1.00 2.90 130 LEU A C 1
ATOM 627 O O . LEU A 1 111 ? -7.177 -11.851 -21.197 1.00 2.00 130 LEU A O 1
ATOM 632 N N . PHE A 1 112 ? -7.443 -10.317 -22.879 1.00 2.97 131 PHE A N 1
ATOM 633 C CA . PHE A 1 112 ? -7.481 -9.138 -21.966 1.00 3.93 131 PHE A CA 1
ATOM 634 C C . PHE A 1 112 ? -8.856 -8.588 -21.712 1.00 6.58 131 PHE A C 1
ATOM 635 O O . PHE A 1 112 ? -9.169 -8.237 -20.553 1.00 8.23 131 PHE A O 1
ATOM 643 N N . ASP A 1 113 ? -9.650 -8.427 -22.781 1.00 5.97 132 ASP A N 1
ATOM 644 C CA . ASP A 1 113 ? -10.959 -7.763 -22.692 1.00 6.93 132 ASP A CA 1
ATOM 645 C C . ASP A 1 113 ? -11.839 -8.096 -23.857 1.00 7.86 132 ASP A C 1
ATOM 646 O O . ASP A 1 113 ? -11.369 -8.545 -24.896 1.00 8.45 132 ASP A O 1
ATOM 651 N N . VAL A 1 114 ? -13.123 -7.845 -23.695 1.00 7.49 133 VAL A N 1
ATOM 652 C CA . VAL A 1 114 ? -14.073 -8.074 -24.755 1.00 8.52 133 VAL A CA 1
ATOM 653 C C . VAL A 1 114 ? -14.953 -6.848 -24.914 1.00 10.07 133 VAL A C 1
ATOM 654 O O . VAL A 1 114 ? -15.473 -6.345 -23.944 1.00 10.41 133 VAL A O 1
ATOM 658 N N . PHE A 1 115 ? -15.108 -6.378 -26.145 1.00 11.01 134 PHE A N 1
ATOM 659 C CA . PHE A 1 115 ? -16.029 -5.279 -26.461 1.00 12.49 134 PHE A CA 1
ATOM 660 C C . PHE A 1 115 ? -17.083 -5.806 -27.432 1.00 15.63 134 PHE A C 1
ATOM 661 O O . PHE A 1 115 ? -16.857 -6.793 -28.139 1.00 14.04 134 PHE A O 1
ATOM 669 N N . GLU A 1 116 ? -18.223 -5.113 -27.479 1.00 19.06 135 GLU A N 1
ATOM 670 C CA . GLU A 1 116 ? -19.325 -5.481 -28.339 1.00 21.52 135 GLU A CA 1
ATOM 671 C C . GLU A 1 116 ? -20.009 -4.227 -28.850 1.00 25.02 135 GLU A C 1
ATOM 672 O O . GLU A 1 116 ? -20.231 -3.293 -28.081 1.00 26.10 135 GLU A O 1
ATOM 678 N N . ASP A 1 117 ? -20.342 -4.226 -30.147 1.00 26.54 136 ASP A N 1
ATOM 679 C CA . ASP A 1 117 ? -21.151 -3.179 -30.780 1.00 27.73 136 ASP A CA 1
ATOM 680 C C . ASP A 1 117 ? -22.246 -3.790 -31.685 1.00 29.52 136 ASP A C 1
ATOM 681 O O . ASP A 1 117 ? -22.524 -4.987 -31.588 1.00 30.12 136 ASP A O 1
ATOM 686 N N . LYS A 1 118 ? -22.880 -2.972 -32.528 1.00 29.89 137 LYS A N 1
ATOM 687 C CA . LYS A 1 118 ? -24.019 -3.405 -33.350 1.00 30.54 137 LYS A CA 1
ATOM 688 C C . LYS A 1 118 ? -23.688 -4.563 -34.290 1.00 30.98 137 LYS A C 1
ATOM 689 O O . LYS A 1 118 ? -24.434 -5.536 -34.352 1.00 31.08 137 LYS A O 1
ATOM 691 N N . LYS A 1 119 ? -22.576 -4.466 -35.011 1.00 30.47 138 LYS A N 1
ATOM 692 C CA . LYS A 1 119 ? -22.221 -5.496 -35.998 1.00 30.48 138 LYS A CA 1
ATOM 693 C C . LYS A 1 119 ? -21.043 -6.409 -35.597 1.00 30.64 138 LYS A C 1
ATOM 694 O O . LYS A 1 119 ? -20.824 -7.441 -36.238 1.00 30.68 138 LYS A O 1
ATOM 696 N N . TYR A 1 120 ? -20.289 -6.058 -34.551 1.00 29.18 139 TYR A N 1
ATOM 697 C CA . TYR A 1 120 ? -19.109 -6.860 -34.203 1.00 28.22 139 TYR A CA 1
ATOM 698 C C . TYR A 1 120 ? -18.931 -7.178 -32.717 1.00 26.28 139 TYR A C 1
ATOM 699 O O . TYR A 1 120 ? -19.442 -6.498 -31.827 1.00 26.14 139 TYR A O 1
ATOM 708 N N . PHE A 1 121 ? -18.175 -8.245 -32.483 1.00 23.03 140 PHE A N 1
ATOM 709 C CA . PHE A 1 121 ? -17.583 -8.571 -31.181 1.00 20.58 140 PHE A CA 1
ATOM 710 C C . PHE A 1 121 ? -16.100 -8.271 -31.357 1.00 18.00 140 PHE A C 1
ATOM 711 O O . PHE A 1 121 ? -15.558 -8.545 -32.430 1.00 17.48 140 PHE A O 1
ATOM 719 N N . TYR A 1 122 ? -15.451 -7.742 -30.315 1.00 14.42 141 TYR A N 1
ATOM 720 C CA . TYR A 1 122 ? -14.003 -7.466 -30.319 1.00 11.97 141 TYR A CA 1
ATOM 721 C C . TYR A 1 122 ? -13.282 -8.222 -29.202 1.00 9.35 141 TYR A C 1
ATOM 722 O O . TYR A 1 122 ? -13.577 -8.019 -28.030 1.00 8.41 141 TYR A O 1
ATOM 731 N N . LEU A 1 123 ? -12.332 -9.085 -29.560 1.00 5.38 142 LEU A N 1
ATOM 732 C CA . LEU A 1 123 ? -11.584 -9.846 -28.566 1.00 3.18 142 LEU A CA 1
ATOM 733 C C . LEU A 1 123 ? -10.197 -9.238 -28.464 1.00 2.17 142 LEU A C 1
ATOM 734 O O . LEU A 1 123 ? -9.458 -9.236 -29.458 1.00 2.00 142 LEU A O 1
ATOM 739 N N . VAL A 1 124 ? -9.880 -8.651 -27.307 1.00 2.00 143 VAL A N 1
ATOM 740 C CA . VAL A 1 124 ? -8.591 -8.000 -27.119 1.00 2.00 143 VAL A CA 1
ATOM 741 C C . VAL A 1 124 ? -7.580 -9.024 -26.591 1.00 2.00 143 VAL A C 1
ATOM 742 O O . VAL A 1 124 ? -7.655 -9.426 -25.435 1.00 2.00 143 VAL A O 1
ATOM 746 N N . THR A 1 125 ? -6.660 -9.438 -27.462 1.00 2.00 144 THR A N 1
ATOM 747 C CA . THR A 1 125 ? -5.630 -10.452 -27.146 1.00 2.00 144 THR A CA 1
ATOM 748 C C . THR A 1 125 ? -4.199 -9.908 -27.228 1.00 2.00 144 THR A C 1
ATOM 749 O O . THR A 1 125 ? -3.964 -8.832 -27.752 1.00 2.00 144 THR A O 1
ATOM 753 N N . GLU A 1 126 ? -3.250 -10.670 -26.682 1.00 2.00 145 GLU A N 1
ATOM 754 C CA . GLU A 1 126 ? -1.835 -10.288 -26.650 1.00 2.00 145 GLU A CA 1
ATOM 755 C C . GLU A 1 126 ? -1.287 -10.427 -28.059 1.00 2.00 145 GLU A C 1
ATOM 756 O O . GLU A 1 126 ? -1.543 -11.431 -28.720 1.00 2.00 145 GLU A O 1
ATOM 762 N N . PHE A 1 127 ? -0.559 -9.419 -28.522 1.00 2.00 146 PHE A N 1
ATOM 763 C CA . PHE A 1 127 ? 0.054 -9.380 -29.841 1.00 2.00 146 PHE A CA 1
ATOM 764 C C . PHE A 1 127 ? 1.428 -10.091 -29.854 1.00 2.00 146 PHE A C 1
ATOM 765 O O . PHE A 1 127 ? 2.291 -9.827 -29.007 1.00 2.00 146 PHE A O 1
ATOM 773 N N . TYR A 1 128 ? 1.622 -10.983 -30.822 1.00 2.00 147 TYR A N 1
ATOM 774 C CA . TYR A 1 128 ? 2.942 -11.654 -31.041 1.00 2.00 147 TYR A CA 1
ATOM 775 C C . TYR A 1 128 ? 3.491 -11.194 -32.382 1.00 2.00 147 TYR A C 1
ATOM 776 O O . TYR A 1 128 ? 2.840 -11.389 -33.390 1.00 2.00 147 TYR A O 1
ATOM 785 N N . GLU A 1 129 ? 4.656 -10.559 -32.367 1.00 2.00 148 GLU A N 1
ATOM 786 C CA . GLU A 1 129 ? 5.228 -9.903 -33.540 1.00 4.33 148 GLU A CA 1
ATOM 787 C C . GLU A 1 129 ? 6.021 -10.832 -34.485 1.00 5.15 148 GLU A C 1
ATOM 788 O O . GLU A 1 129 ? 6.282 -10.442 -35.620 1.00 6.23 148 GLU A O 1
ATOM 794 N N . GLY A 1 130 ? 6.368 -12.045 -34.037 1.00 4.94 149 GLY A N 1
ATOM 795 C CA . GLY A 1 130 ? 7.199 -12.977 -34.831 1.00 4.07 149 GLY A CA 1
ATOM 796 C C . GLY A 1 130 ? 6.524 -13.735 -35.986 1.00 4.08 149 GLY A C 1
ATOM 797 O O . GLY A 1 130 ? 7.152 -14.504 -36.685 1.00 4.46 149 GLY A O 1
ATOM 798 N N . GLY A 1 131 ? 5.233 -13.555 -36.160 1.00 3.35 150 GLY A N 1
ATOM 799 C CA . GLY A 1 131 ? 4.474 -14.240 -37.212 1.00 2.05 150 GLY A CA 1
ATOM 800 C C . GLY A 1 131 ? 4.262 -15.725 -36.930 1.00 2.00 150 GLY A C 1
ATOM 801 O O . GLY A 1 131 ? 4.672 -16.226 -35.893 1.00 2.00 150 GLY A O 1
ATOM 802 N N . GLU A 1 132 ? 3.624 -16.413 -37.876 1.00 2.00 151 GLU A N 1
ATOM 803 C CA . GLU A 1 132 ? 3.231 -17.822 -37.755 1.00 2.00 151 GLU A CA 1
ATOM 804 C C . GLU A 1 132 ? 4.414 -18.773 -37.908 1.00 2.00 151 GLU A C 1
ATOM 805 O O . GLU A 1 132 ? 5.371 -18.497 -38.655 1.00 2.00 151 GLU A O 1
ATOM 811 N N . LEU A 1 133 ? 4.308 -19.906 -37.239 1.00 2.00 152 LEU A N 1
ATOM 812 C CA . LEU A 1 133 ? 5.251 -21.006 -37.403 1.00 2.00 152 LEU A CA 1
ATOM 813 C C . LEU A 1 133 ? 5.281 -21.427 -38.871 1.00 2.00 152 LEU A C 1
ATOM 814 O O . LEU A 1 133 ? 6.354 -21.741 -39.396 1.00 2.00 152 LEU A O 1
ATOM 819 N N . PHE A 1 134 ? 4.112 -21.432 -39.523 1.00 2.00 153 PHE A N 1
ATOM 820 C CA . PHE A 1 134 ? 3.971 -21.708 -40.952 1.00 2.00 153 PHE A CA 1
ATOM 821 C C . PHE A 1 134 ? 4.935 -20.887 -41.838 1.00 2.00 153 PHE A C 1
ATOM 822 O O . PHE A 1 134 ? 5.477 -21.417 -42.817 1.00 2.00 153 PHE A O 1
ATOM 830 N N . GLU A 1 135 ? 5.129 -19.612 -41.510 1.00 2.17 154 GLU A N 1
ATOM 831 C CA . GLU A 1 135 ? 6.021 -18.741 -42.295 1.00 3.78 154 GLU A CA 1
ATOM 832 C C . GLU A 1 135 ? 7.447 -19.198 -42.130 1.00 3.98 154 GLU A C 1
ATOM 833 O O . GLU A 1 135 ? 8.218 -19.170 -43.087 1.00 3.78 154 GLU A O 1
ATOM 839 N N . GLN A 1 136 ? 7.802 -19.633 -40.917 1.00 3.46 155 GLN A N 1
ATOM 840 C CA . GLN A 1 136 ? 9.130 -20.200 -40.678 1.00 3.15 155 GLN A CA 1
ATOM 841 C C . GLN A 1 136 ? 9.344 -21.469 -41.511 1.00 3.29 155 GLN A C 1
ATOM 842 O O . GLN A 1 136 ? 10.465 -21.750 -41.950 1.00 3.36 155 GLN A O 1
ATOM 848 N N . ILE A 1 137 ? 8.280 -22.240 -41.713 1.00 2.00 156 ILE A N 1
ATOM 849 C CA . ILE A 1 137 ? 8.353 -23.456 -42.498 1.00 2.00 156 ILE A CA 1
ATOM 850 C C . ILE A 1 137 ? 8.591 -23.071 -44.003 1.00 3.22 156 ILE A C 1
ATOM 851 O O . ILE A 1 137 ? 9.351 -23.739 -44.702 1.00 2.58 156 ILE A O 1
ATOM 856 N N . ILE A 1 138 ? 7.971 -21.981 -44.461 1.00 4.30 157 ILE A N 1
ATOM 857 C CA . ILE A 1 138 ? 8.100 -21.523 -45.842 1.00 5.88 157 ILE A CA 1
ATOM 858 C C . ILE A 1 138 ? 9.544 -21.116 -46.122 1.00 7.40 157 ILE A C 1
ATOM 859 O O . ILE A 1 138 ? 10.100 -21.484 -47.144 1.00 7.57 157 ILE A O 1
ATOM 864 N N . ASN A 1 139 ? 10.135 -20.392 -45.177 1.00 8.46 158 ASN A N 1
ATOM 865 C CA . ASN A 1 139 ? 11.464 -19.794 -45.290 1.00 10.68 158 ASN A CA 1
ATOM 866 C C . ASN A 1 139 ? 12.638 -20.749 -45.184 1.00 13.16 158 ASN A C 1
ATOM 867 O O . ASN A 1 139 ? 13.636 -20.575 -45.870 1.00 13.26 158 ASN A O 1
ATOM 872 N N . ARG A 1 140 ? 12.559 -21.689 -44.252 1.00 14.61 159 ARG A N 1
ATOM 873 C CA . ARG A 1 140 ? 13.704 -22.523 -43.945 1.00 16.12 159 ARG A CA 1
ATOM 874 C C . ARG A 1 140 ? 13.521 -23.948 -44.326 1.00 17.78 159 ARG A C 1
ATOM 875 O O . ARG A 1 140 ? 14.395 -24.756 -44.054 1.00 19.09 159 ARG A O 1
ATOM 883 N N . HIS A 1 141 ? 12.418 -24.234 -45.020 1.00 18.26 160 HIS A N 1
ATOM 884 C CA . HIS A 1 141 ? 12.069 -25.562 -45.504 1.00 18.71 160 HIS A CA 1
ATOM 885 C C . HIS A 1 141 ? 11.919 -26.689 -44.420 1.00 18.05 160 HIS A C 1
ATOM 886 O O . HIS A 1 141 ? 10.808 -27.263 -44.297 1.00 17.17 160 HIS A O 1
ATOM 893 N N . LYS A 1 142 ? 13.019 -27.009 -43.688 1.00 15.28 161 LYS A N 1
ATOM 894 C CA . LYS A 1 142 ? 13.005 -27.973 -42.543 1.00 13.03 161 LYS A CA 1
ATOM 895 C C . LYS A 1 142 ? 13.892 -27.543 -41.365 1.00 10.58 161 LYS A C 1
ATOM 896 O O . LYS A 1 142 ? 14.745 -26.675 -41.484 1.00 9.46 161 LYS A O 1
ATOM 902 N N . PHE A 1 143 ? 13.642 -28.137 -40.211 1.00 7.18 162 PHE A N 1
ATOM 903 C CA . PHE A 1 143 ? 14.364 -27.800 -38.986 1.00 5.47 162 PHE A CA 1
ATOM 904 C C . PHE A 1 143 ? 15.263 -28.956 -38.557 1.00 5.39 162 PHE A C 1
ATOM 905 O O . PHE A 1 143 ? 14.869 -30.096 -38.675 1.00 3.56 162 PHE A O 1
ATOM 913 N N . ASP A 1 144 ? 16.454 -28.674 -38.034 1.00 5.89 163 ASP A N 1
ATOM 914 C CA . ASP A 1 144 ? 17.267 -29.739 -37.440 1.00 6.55 163 ASP A CA 1
ATOM 915 C C . ASP A 1 144 ? 16.552 -30.208 -36.173 1.00 6.43 163 ASP A C 1
ATOM 916 O O . ASP A 1 144 ? 15.606 -29.547 -35.691 1.00 6.89 163 ASP A O 1
ATOM 921 N N . GLU A 1 145 ? 16.953 -31.352 -35.649 1.00 4.42 164 GLU A N 1
ATOM 922 C CA . GLU A 1 145 ? 16.268 -31.929 -34.501 1.00 4.74 164 GLU A CA 1
ATOM 923 C C . GLU A 1 145 ? 16.215 -31.072 -33.244 1.00 5.60 164 GLU A C 1
ATOM 924 O O . GLU A 1 145 ? 15.193 -31.078 -32.565 1.00 4.86 164 GLU A O 1
ATOM 930 N N . CYS A 1 146 ? 17.278 -30.314 -32.966 1.00 5.52 165 CYS A N 1
ATOM 931 C CA . CYS A 1 146 ? 17.335 -29.399 -31.823 1.00 6.89 165 CYS A CA 1
ATOM 932 C C . CYS A 1 146 ? 16.218 -28.345 -31.872 1.00 4.87 165 CYS A C 1
ATOM 933 O O . CYS A 1 146 ? 15.489 -28.187 -30.900 1.00 5.46 165 CYS A O 1
ATOM 936 N N . ASP A 1 147 ? 16.102 -27.631 -32.986 1.00 2.19 166 ASP A N 1
ATOM 937 C CA . ASP A 1 147 ? 15.018 -26.644 -33.182 1.00 2.00 166 ASP A CA 1
ATOM 938 C C . ASP A 1 147 ? 13.625 -27.303 -33.141 1.00 2.00 166 ASP A C 1
ATOM 939 O O . ASP A 1 147 ? 12.735 -26.810 -32.471 1.00 2.00 166 ASP A O 1
ATOM 944 N N . ALA A 1 148 ? 13.456 -28.425 -33.842 1.00 2.00 167 ALA A N 1
ATOM 945 C CA . ALA A 1 148 ? 12.172 -29.126 -33.870 1.00 2.00 167 ALA A CA 1
ATOM 946 C C . ALA A 1 148 ? 11.721 -29.538 -32.473 1.00 2.00 167 ALA A C 1
ATOM 947 O O . ALA A 1 148 ? 10.548 -29.362 -32.137 1.00 2.00 167 ALA A O 1
ATOM 949 N N . ALA A 1 149 ? 12.645 -30.053 -31.668 1.00 2.00 168 ALA A N 1
ATOM 950 C CA . ALA A 1 149 ? 12.345 -30.485 -30.287 1.00 2.00 168 ALA A CA 1
ATOM 951 C C . ALA A 1 149 ? 11.936 -29.352 -29.370 1.00 2.00 168 ALA A C 1
ATOM 952 O O . ALA A 1 149 ? 11.078 -29.534 -28.506 1.00 2.00 168 ALA A O 1
ATOM 954 N N . ASN A 1 150 ? 12.590 -28.206 -29.546 1.00 2.00 169 ASN A N 1
ATOM 955 C CA . ASN A 1 150 ? 12.277 -26.979 -28.839 1.00 2.00 169 ASN A CA 1
ATOM 956 C C . ASN A 1 150 ? 10.864 -26.478 -29.197 1.00 2.00 169 ASN A C 1
ATOM 957 O O . ASN A 1 150 ? 10.096 -26.118 -28.320 1.00 2.00 169 ASN A O 1
ATOM 962 N N . ILE A 1 151 ? 10.528 -26.466 -30.489 1.00 2.00 170 ILE A N 1
ATOM 963 C CA . ILE A 1 151 ? 9.196 -26.105 -30.956 1.00 2.00 170 ILE A CA 1
ATOM 964 C C . ILE A 1 151 ? 8.214 -27.120 -30.396 1.00 2.00 170 ILE A C 1
ATOM 965 O O . ILE A 1 151 ? 7.210 -26.741 -29.828 1.00 2.00 170 ILE A O 1
ATOM 970 N N . MET A 1 152 ? 8.499 -28.423 -30.547 1.00 2.00 171 MET A N 1
ATOM 971 C CA . MET A 1 152 ? 7.541 -29.448 -30.115 1.00 2.00 171 MET A CA 1
ATOM 972 C C . MET A 1 152 ? 7.280 -29.484 -28.627 1.00 2.00 171 MET A C 1
ATOM 973 O O . MET A 1 152 ? 6.159 -29.766 -28.243 1.00 2.00 171 MET A O 1
ATOM 978 N N . LYS A 1 153 ? 8.289 -29.261 -27.788 1.00 2.00 172 LYS A N 1
ATOM 979 C CA . LYS A 1 153 ? 8.074 -29.308 -26.338 1.00 2.00 172 LYS A CA 1
ATOM 980 C C . LYS A 1 153 ? 7.062 -28.244 -25.881 1.00 2.00 172 LYS A C 1
ATOM 981 O O . LYS A 1 153 ? 6.235 -28.474 -25.001 1.00 2.00 172 LYS A O 1
ATOM 987 N N . GLN A 1 154 ? 7.148 -27.081 -26.510 1.00 2.00 173 GLN A N 1
ATOM 988 C CA . GLN A 1 154 ? 6.259 -25.967 -26.251 1.00 2.00 173 GLN A CA 1
ATOM 989 C C . GLN A 1 154 ? 4.828 -26.253 -26.708 1.00 2.00 173 GLN A C 1
ATOM 990 O O . GLN A 1 154 ? 3.907 -26.050 -25.929 1.00 2.00 173 GLN A O 1
ATOM 996 N N . ILE A 1 155 ? 4.642 -26.760 -27.921 1.00 2.00 174 ILE A N 1
ATOM 997 C CA . ILE A 1 155 ? 3.301 -27.117 -28.417 1.00 2.00 174 ILE A CA 1
ATOM 998 C C . ILE A 1 155 ? 2.699 -28.193 -27.511 1.00 2.00 174 ILE A C 1
ATOM 999 O O . ILE A 1 155 ? 1.551 -28.077 -27.058 1.00 2.00 174 ILE A O 1
ATOM 1004 N N . LEU A 1 156 ? 3.500 -29.198 -27.189 1.00 2.00 175 LEU A N 1
ATOM 1005 C CA . LEU A 1 156 ? 2.998 -30.313 -26.391 1.00 2.00 175 LEU A CA 1
ATOM 1006 C C . LEU A 1 156 ? 2.706 -29.855 -24.963 1.00 2.00 175 LEU A C 1
ATOM 1007 O O . LEU A 1 156 ? 1.734 -30.323 -24.357 1.00 2.00 175 LEU A O 1
ATOM 1012 N N . SER A 1 157 ? 3.507 -28.927 -24.435 1.00 2.00 176 SER A N 1
ATOM 1013 C CA . SER A 1 157 ? 3.242 -28.370 -23.096 1.00 2.00 176 SER A CA 1
ATOM 1014 C C . SER A 1 157 ? 1.883 -27.651 -23.085 1.00 2.00 176 SER A C 1
ATOM 1015 O O . SER A 1 157 ? 1.045 -27.876 -22.219 1.00 2.00 176 SER A O 1
ATOM 1018 N N . GLY A 1 158 ? 1.656 -26.821 -24.099 1.00 2.00 177 GLY A N 1
ATOM 1019 C CA . GLY A 1 158 ? 0.365 -26.123 -24.258 1.00 2.00 177 GLY A CA 1
ATOM 1020 C C . GLY A 1 158 ? -0.801 -27.074 -24.307 1.00 2.00 177 GLY A C 1
ATOM 1021 O O . GLY A 1 158 ? -1.810 -26.889 -23.598 1.00 2.00 177 GLY A O 1
ATOM 1022 N N . ILE A 1 159 ? -0.622 -28.155 -25.083 1.00 2.00 178 ILE A N 1
ATOM 1023 C CA . ILE A 1 159 ? -1.657 -29.154 -25.325 1.00 2.00 178 ILE A CA 1
ATOM 1024 C C . ILE A 1 159 ? -1.880 -29.994 -24.086 1.00 2.00 178 ILE A C 1
ATOM 1025 O O . ILE A 1 159 ? -3.022 -30.251 -23.719 1.00 2.00 178 ILE A O 1
ATOM 1030 N N . CYS A 1 160 ? -0.799 -30.378 -23.415 1.00 2.00 179 CYS A N 1
ATOM 1031 C CA . CYS A 1 160 ? -0.902 -31.072 -22.145 1.00 2.00 179 CYS A CA 1
ATOM 1032 C C . CYS A 1 160 ? -1.771 -30.274 -21.143 1.00 2.00 179 CYS A C 1
ATOM 1033 O O . CYS A 1 160 ? -2.745 -30.795 -20.583 1.00 2.00 179 CYS A O 1
ATOM 1036 N N . TYR A 1 161 ? -1.416 -29.016 -20.948 1.00 2.00 180 TYR A N 1
ATOM 1037 C CA . TYR A 1 161 ? -2.151 -28.086 -20.090 1.00 2.00 180 TYR A CA 1
ATOM 1038 C C . TYR A 1 161 ? -3.632 -27.973 -20.553 1.00 2.00 180 TYR A C 1
ATOM 1039 O O . TYR A 1 161 ? -4.560 -28.094 -19.740 1.00 2.00 180 TYR A O 1
ATOM 1048 N N . LEU A 1 162 ? -3.867 -27.804 -21.853 1.00 2.00 181 LEU A N 1
ATOM 1049 C CA . LEU A 1 162 ? -5.267 -27.756 -22.333 1.00 2.00 181 LEU A CA 1
ATOM 1050 C C . LEU A 1 162 ? -6.037 -29.026 -21.881 1.00 2.00 181 LEU A C 1
ATOM 1051 O O . LEU A 1 162 ? -7.107 -28.935 -21.273 1.00 2.00 181 LEU A O 1
ATOM 1056 N N A HIS A 1 163 ? -5.477 -30.198 -22.178 0.50 2.00 182 HIS A N 1
ATOM 1057 N N B HIS A 1 163 ? -5.474 -30.197 -22.179 0.50 2.00 182 HIS A N 1
ATOM 1058 C CA A HIS A 1 163 ? -6.160 -31.453 -21.936 0.50 2.00 182 HIS A CA 1
ATOM 1059 C CA B HIS A 1 163 ? -6.147 -31.456 -21.939 0.50 2.00 182 HIS A CA 1
ATOM 1060 C C A HIS A 1 163 ? -6.412 -31.675 -20.445 0.50 2.00 182 HIS A C 1
ATOM 1061 C C B HIS A 1 163 ? -6.406 -31.678 -20.449 0.50 2.00 182 HIS A C 1
ATOM 1062 O O A HIS A 1 163 ? -7.455 -32.222 -20.064 0.50 2.00 182 HIS A O 1
ATOM 1063 O O B HIS A 1 163 ? -7.448 -32.230 -20.072 0.50 2.00 182 HIS A O 1
ATOM 1076 N N . LYS A 1 164 ? -5.483 -31.225 -19.600 1.00 2.00 183 LYS A N 1
ATOM 1077 C CA . LYS A 1 164 ? -5.656 -31.322 -18.153 1.00 3.48 183 LYS A CA 1
ATOM 1078 C C . LYS A 1 164 ? -6.764 -30.368 -17.675 1.00 4.96 183 LYS A C 1
ATOM 1079 O O . LYS A 1 164 ? -7.409 -30.625 -16.652 1.00 5.49 183 LYS A O 1
ATOM 1085 N N . HIS A 1 165 ? -7.001 -29.286 -18.431 1.00 4.50 184 HIS A N 1
ATOM 1086 C CA . HIS A 1 165 ? -8.063 -28.318 -18.123 1.00 4.64 184 HIS A CA 1
ATOM 1087 C C . HIS A 1 165 ? -9.298 -28.577 -18.971 1.00 5.62 184 HIS A C 1
ATOM 1088 O O . HIS A 1 165 ? -10.153 -27.694 -19.159 1.00 6.98 184 HIS A O 1
ATOM 1095 N N . ASN A 1 166 ? -9.406 -29.813 -19.445 1.00 3.86 185 ASN A N 1
ATOM 1096 C CA . ASN A 1 166 ? -10.563 -30.287 -20.215 1.00 4.13 185 ASN A CA 1
ATOM 1097 C C . ASN A 1 166 ? -10.918 -29.437 -21.444 1.00 3.69 185 ASN A C 1
ATOM 1098 O O . ASN A 1 166 ? -12.095 -29.279 -21.776 1.00 3.10 185 ASN A O 1
ATOM 1103 N N . ILE A 1 167 ? -9.882 -28.919 -22.110 1.00 2.00 186 ILE A N 1
ATOM 1104 C CA . ILE A 1 167 ? -10.014 -28.231 -23.360 1.00 2.00 186 ILE A CA 1
ATOM 1105 C C . ILE A 1 167 ? -9.268 -28.998 -24.470 1.00 2.26 186 ILE A C 1
ATOM 1106 O O . ILE A 1 167 ? -8.100 -29.448 -24.304 1.00 3.88 186 ILE A O 1
ATOM 1111 N N . VAL A 1 168 ? -9.934 -29.128 -25.605 1.00 2.00 187 VAL A N 1
ATOM 1112 C CA . VAL A 1 168 ? -9.365 -29.725 -26.806 1.00 2.00 187 VAL A CA 1
ATOM 1113 C C . VAL A 1 168 ? -9.285 -28.626 -27.872 1.00 2.00 187 VAL A C 1
ATOM 1114 O O . VAL A 1 168 ? -10.234 -27.887 -28.052 1.00 2.00 187 VAL A O 1
ATOM 1118 N N . HIS A 1 169 ? -8.151 -28.479 -28.555 1.00 2.00 188 HIS A N 1
ATOM 1119 C CA . HIS A 1 169 ? -7.984 -27.336 -29.425 1.00 2.00 188 HIS A CA 1
ATOM 1120 C C . HIS A 1 169 ? -8.700 -27.549 -30.772 1.00 2.00 188 HIS A C 1
ATOM 1121 O O . HIS A 1 169 ? -9.442 -26.675 -31.217 1.00 2.00 188 HIS A O 1
ATOM 1128 N N . ARG A 1 170 ? -8.426 -28.699 -31.405 1.00 2.00 189 ARG A N 1
ATOM 1129 C CA . ARG A 1 170 ? -9.020 -29.172 -32.675 1.00 2.00 189 ARG A CA 1
ATOM 1130 C C . ARG A 1 170 ? -8.551 -28.506 -33.956 1.00 2.00 189 ARG A C 1
ATOM 1131 O O . ARG A 1 170 ? -8.998 -28.901 -35.031 1.00 2.00 189 ARG A O 1
ATOM 1139 N N . ASP A 1 171 ? -7.676 -27.495 -33.841 1.00 2.00 190 ASP A N 1
ATOM 1140 C CA . ASP A 1 171 ? -7.064 -26.909 -35.039 1.00 2.00 190 ASP A CA 1
ATOM 1141 C C . ASP A 1 171 ? -5.575 -26.552 -34.858 1.00 2.00 190 ASP A C 1
ATOM 1142 O O . ASP A 1 171 ? -5.078 -25.486 -35.292 1.00 2.00 190 ASP A O 1
ATOM 1147 N N . ILE A 1 172 ? -4.866 -27.501 -34.265 1.00 2.00 191 ILE A N 1
ATOM 1148 C CA . ILE A 1 172 ? -3.444 -27.413 -34.059 1.00 2.00 191 ILE A CA 1
ATOM 1149 C C . ILE A 1 172 ? -2.787 -27.558 -35.427 1.00 2.00 191 ILE A C 1
ATOM 1150 O O . ILE A 1 172 ? -2.950 -28.573 -36.096 1.00 2.00 191 ILE A O 1
ATOM 1155 N N . LYS A 1 173 ? -2.053 -26.525 -35.833 1.00 2.00 192 LYS A N 1
ATOM 1156 C CA . LYS A 1 173 ? -1.334 -26.495 -37.100 1.00 2.00 192 LYS A CA 1
ATOM 1157 C C . LYS A 1 173 ? -0.356 -25.320 -37.076 1.00 2.00 192 LYS A C 1
ATOM 1158 O O . LYS A 1 173 ? -0.531 -24.414 -36.276 1.00 2.00 192 LYS A O 1
ATOM 1164 N N . PRO A 1 174 ? 0.633 -25.284 -38.004 1.00 2.00 193 PRO A N 1
ATOM 1165 C CA . PRO A 1 174 ? 1.643 -24.259 -37.878 1.00 2.00 193 PRO A CA 1
ATOM 1166 C C . PRO A 1 174 ? 1.128 -22.841 -38.068 1.00 2.00 193 PRO A C 1
ATOM 1167 O O . PRO A 1 174 ? 1.763 -21.903 -37.587 1.00 2.00 193 PRO A O 1
ATOM 1171 N N . GLU A 1 175 ? -0.037 -22.695 -38.720 1.00 2.00 194 GLU A N 1
ATOM 1172 C CA . GLU A 1 175 ? -0.680 -21.405 -38.945 1.00 2.00 194 GLU A CA 1
ATOM 1173 C C . GLU A 1 175 ? -1.284 -20.876 -37.646 1.00 2.00 194 GLU A C 1
ATOM 1174 O O . GLU A 1 175 ? -1.523 -19.683 -37.527 1.00 2.00 194 GLU A O 1
ATOM 1180 N N . ASN A 1 176 ? -1.525 -21.763 -36.675 1.00 2.00 195 ASN A N 1
ATOM 1181 C CA . ASN A 1 176 ? -2.093 -21.388 -35.376 1.00 2.00 195 ASN A CA 1
ATOM 1182 C C . ASN A 1 176 ? -1.086 -21.412 -34.281 1.00 2.00 195 ASN A C 1
ATOM 1183 O O . ASN A 1 176 ? -1.458 -21.526 -33.087 1.00 2.00 195 ASN A O 1
ATOM 1188 N N . ILE A 1 177 ? 0.192 -21.313 -34.673 1.00 2.00 196 ILE A N 1
ATOM 1189 C CA A ILE A 1 177 ? 1.253 -21.149 -33.702 0.50 2.00 196 ILE A CA 1
ATOM 1190 C CA B ILE A 1 177 ? 1.273 -21.180 -33.715 0.50 2.00 196 ILE A CA 1
ATOM 1191 C C . ILE A 1 177 ? 2.026 -19.904 -34.077 1.00 2.00 196 ILE A C 1
ATOM 1192 O O . ILE A 1 177 ? 2.492 -19.781 -35.210 1.00 2.00 196 ILE A O 1
ATOM 1201 N N . LEU A 1 178 ? 2.152 -18.972 -33.127 1.00 2.00 197 LEU A N 1
ATOM 1202 C CA . LEU A 1 178 ? 2.846 -17.707 -33.382 1.00 2.00 197 LEU A CA 1
ATOM 1203 C C . LEU A 1 178 ? 4.102 -17.564 -32.552 1.00 2.00 197 LEU A C 1
ATOM 1204 O O . LEU A 1 178 ? 4.208 -18.100 -31.432 1.00 2.00 197 LEU A O 1
ATOM 1209 N N . LEU A 1 179 ? 5.056 -16.831 -33.117 1.00 2.00 198 LEU A N 1
ATOM 1210 C CA . LEU A 1 179 ? 6.328 -16.618 -32.473 1.00 2.00 198 LEU A CA 1
ATOM 1211 C C . LEU A 1 179 ? 6.221 -15.331 -31.682 1.00 3.64 198 LEU A C 1
ATOM 1212 O O . LEU A 1 179 ? 5.740 -14.354 -32.191 1.00 3.97 198 LEU A O 1
ATOM 1217 N N . GLU A 1 180 ? 6.682 -15.344 -30.445 1.00 6.00 199 GLU A N 1
ATOM 1218 C CA . GLU A 1 180 ? 6.626 -14.166 -29.568 1.00 9.16 199 GLU A CA 1
ATOM 1219 C C . GLU A 1 180 ? 7.493 -13.065 -30.176 1.00 12.11 199 GLU A C 1
ATOM 1220 O O . GLU A 1 180 ? 7.077 -11.908 -30.265 1.00 13.25 199 GLU A O 1
ATOM 1226 N N . ASN A 1 181 ? 8.695 -13.452 -30.636 1.00 12.66 200 ASN A N 1
ATOM 1227 C CA . ASN A 1 181 ? 9.668 -12.515 -31.210 1.00 13.36 200 ASN A CA 1
ATOM 1228 C C . ASN A 1 181 ? 10.107 -12.943 -32.597 1.00 14.32 200 ASN A C 1
ATOM 1229 O O . ASN A 1 181 ? 10.150 -14.142 -32.915 1.00 13.58 200 ASN A O 1
ATOM 1234 N N . LYS A 1 182 ? 10.426 -11.956 -33.420 1.00 14.75 201 LYS A N 1
ATOM 1235 C CA . LYS A 1 182 ? 10.891 -12.203 -34.775 1.00 16.05 201 LYS A CA 1
ATOM 1236 C C . LYS A 1 182 ? 12.098 -13.150 -34.808 1.00 17.20 201 LYS A C 1
ATOM 1237 O O . LYS A 1 182 ? 13.048 -12.996 -34.035 1.00 16.67 201 LYS A O 1
ATOM 1243 N N . ASN A 1 183 ? 11.975 -14.173 -35.664 1.00 17.07 202 ASN A N 1
ATOM 1244 C CA . ASN A 1 183 ? 12.989 -15.198 -35.940 1.00 17.90 202 ASN A CA 1
ATOM 1245 C C . ASN A 1 183 ? 13.414 -16.052 -34.753 1.00 17.41 202 ASN A C 1
ATOM 1246 O O . ASN A 1 183 ? 14.352 -16.836 -34.888 1.00 18.24 202 ASN A O 1
ATOM 1251 N N . SER A 1 184 ? 12.722 -15.930 -33.615 1.00 15.21 203 SER A N 1
ATOM 1252 C CA . SER A 1 184 ? 13.079 -16.680 -32.410 1.00 13.77 203 SER A CA 1
ATOM 1253 C C . SER A 1 184 ? 12.068 -17.769 -32.098 1.00 13.58 203 SER A C 1
ATOM 1254 O O . SER A 1 184 ? 10.865 -17.541 -32.121 1.00 12.47 203 SER A O 1
ATOM 1257 N N . LEU A 1 185 ? 12.580 -18.939 -31.735 1.00 11.89 204 LEU A N 1
ATOM 1258 C CA . LEU A 1 185 ? 11.750 -20.048 -31.317 1.00 12.16 204 LEU A CA 1
ATOM 1259 C C . LEU A 1 185 ? 11.703 -20.197 -29.789 1.00 13.08 204 LEU A C 1
ATOM 1260 O O . LEU A 1 185 ? 11.077 -21.147 -29.299 1.00 13.80 204 LEU A O 1
ATOM 1265 N N . LEU A 1 186 ? 12.324 -19.262 -29.041 1.00 12.48 205 LEU A N 1
ATOM 1266 C CA . LEU A 1 186 ? 12.456 -19.342 -27.561 1.00 12.55 205 LEU A CA 1
ATOM 1267 C C . LEU A 1 186 ? 11.108 -19.542 -26.853 1.00 12.40 205 LEU A C 1
ATOM 1268 O O . LEU A 1 186 ? 11.010 -20.340 -25.918 1.00 12.36 205 LEU A O 1
ATOM 1273 N N . ASN A 1 187 ? 10.086 -18.813 -27.305 1.00 10.15 206 ASN A N 1
ATOM 1274 C CA . ASN A 1 187 ? 8.754 -18.936 -26.752 1.00 9.16 206 ASN A CA 1
ATOM 1275 C C . ASN A 1 187 ? 7.697 -18.747 -27.854 1.00 7.11 206 ASN A C 1
ATOM 1276 O O . ASN A 1 187 ? 7.593 -17.710 -28.493 1.00 7.84 206 ASN A O 1
ATOM 1281 N N . ILE A 1 188 ? 6.959 -19.804 -28.123 1.00 3.53 207 ILE A N 1
ATOM 1282 C CA . ILE A 1 188 ? 5.931 -19.787 -29.144 1.00 2.00 207 ILE A CA 1
ATOM 1283 C C . ILE A 1 188 ? 4.589 -19.881 -28.432 1.00 2.00 207 ILE A C 1
ATOM 1284 O O . ILE A 1 188 ? 4.532 -20.193 -27.245 1.00 2.00 207 ILE A O 1
ATOM 1289 N N . LYS A 1 189 ? 3.511 -19.559 -29.152 1.00 2.00 208 LYS A N 1
ATOM 1290 C CA . LYS A 1 189 ? 2.195 -19.410 -28.556 1.00 2.00 208 LYS A CA 1
ATOM 1291 C C . LYS A 1 189 ? 1.138 -20.113 -29.398 1.00 2.00 208 LYS A C 1
ATOM 1292 O O . LYS A 1 189 ? 1.109 -19.904 -30.605 1.00 2.00 208 LYS A O 1
ATOM 1298 N N . ILE A 1 190 ? 0.273 -20.896 -28.743 1.00 2.00 209 ILE A N 1
ATOM 1299 C CA . ILE A 1 190 ? -0.887 -21.513 -29.389 1.00 2.00 209 ILE A CA 1
ATOM 1300 C C . ILE A 1 190 ? -2.010 -20.445 -29.372 1.00 2.00 209 ILE A C 1
ATOM 1301 O O . ILE A 1 190 ? -2.332 -19.874 -28.330 1.00 2.00 209 ILE A O 1
ATOM 1306 N N . VAL A 1 191 ? -2.584 -20.188 -30.533 1.00 2.00 210 VAL A N 1
ATOM 1307 C CA . VAL A 1 191 ? -3.636 -19.189 -30.695 1.00 2.00 210 VAL A CA 1
ATOM 1308 C C . VAL A 1 191 ? -4.807 -19.872 -31.415 1.00 2.00 210 VAL A C 1
ATOM 1309 O O . VAL A 1 191 ? -4.765 -21.090 -31.683 1.00 2.00 210 VAL A O 1
ATOM 1313 N N . ASP A 1 192 ? -5.845 -19.080 -31.717 1.00 2.00 211 ASP A N 1
ATOM 1314 C CA . ASP A 1 192 ? -7.009 -19.502 -32.505 1.00 2.00 211 ASP A CA 1
ATOM 1315 C C . ASP A 1 192 ? -7.784 -20.658 -31.875 1.00 2.00 211 ASP A C 1
ATOM 1316 O O . ASP A 1 192 ? -7.667 -21.807 -32.290 1.00 2.00 211 ASP A O 1
ATOM 1321 N N . PHE A 1 193 ? -8.603 -20.307 -30.889 1.00 2.00 212 PHE A N 1
ATOM 1322 C CA . PHE A 1 193 ? -9.489 -21.231 -30.216 1.00 2.00 212 PHE A CA 1
ATOM 1323 C C . PHE A 1 193 ? -10.931 -21.229 -30.789 1.00 2.00 212 PHE A C 1
ATOM 1324 O O . PHE A 1 193 ? -11.815 -21.696 -30.131 1.00 2.00 212 PHE A O 1
ATOM 1332 N N . GLY A 1 194 ? -11.118 -20.735 -32.023 1.00 2.00 213 GLY A N 1
ATOM 1333 C CA . GLY A 1 194 ? -12.426 -20.720 -32.718 1.00 2.00 213 GLY A CA 1
ATOM 1334 C C . GLY A 1 194 ? -13.123 -22.083 -32.914 1.00 2.18 213 GLY A C 1
ATOM 1335 O O . GLY A 1 194 ? -14.334 -22.149 -32.969 1.00 2.82 213 GLY A O 1
ATOM 1336 N N . LEU A 1 195 ? -12.342 -23.153 -33.042 1.00 2.09 214 LEU A N 1
ATOM 1337 C CA . LEU A 1 195 ? -12.836 -24.533 -33.180 1.00 2.12 214 LEU A CA 1
ATOM 1338 C C . LEU A 1 195 ? -12.724 -25.352 -31.889 1.00 2.70 214 LEU A C 1
ATOM 1339 O O . LEU A 1 195 ? -13.073 -26.540 -31.868 1.00 3.69 214 LEU A O 1
ATOM 1344 N N . SER A 1 196 ? -12.225 -24.739 -30.812 1.00 2.00 215 SER A N 1
ATOM 1345 C CA . SER A 1 196 ? -11.980 -25.461 -29.562 1.00 2.00 215 SER A CA 1
ATOM 1346 C C . SER A 1 196 ? -13.251 -25.727 -28.771 1.00 2.84 215 SER A C 1
ATOM 1347 O O . SER A 1 196 ? -14.264 -25.069 -28.936 1.00 4.04 215 SER A O 1
ATOM 1350 N N . SER A 1 197 ? -13.163 -26.683 -27.873 1.00 3.19 216 SER A N 1
ATOM 1351 C CA . SER A 1 197 ? -14.283 -27.047 -27.025 1.00 3.60 216 SER A CA 1
ATOM 1352 C C . SER A 1 197 ? -13.845 -27.621 -25.691 1.00 3.46 216 SER A C 1
ATOM 1353 O O . SER A 1 197 ? -12.778 -28.212 -25.597 1.00 3.28 216 SER A O 1
ATOM 1356 N N . PHE A 1 198 ? -14.702 -27.502 -24.680 1.00 4.01 217 PHE A N 1
ATOM 1357 C CA . PHE A 1 198 ? -14.517 -28.232 -23.445 1.00 5.49 217 PHE A CA 1
ATOM 1358 C C . PHE A 1 198 ? -14.860 -29.662 -23.808 1.00 6.93 217 PHE A C 1
ATOM 1359 O O . PHE A 1 198 ? -15.602 -29.880 -24.748 1.00 6.45 217 PHE A O 1
ATOM 1367 N N . PHE A 1 199 ? -14.315 -30.631 -23.087 1.00 8.73 218 PHE A N 1
ATOM 1368 C CA . PHE A 1 199 ? -14.637 -32.039 -23.301 1.00 9.77 218 PHE A CA 1
ATOM 1369 C C . PHE A 1 199 ? -14.753 -32.738 -21.972 1.00 13.24 218 PHE A C 1
ATOM 1370 O O . PHE A 1 199 ? -14.107 -32.325 -21.006 1.00 13.03 218 PHE A O 1
ATOM 1378 N N . SER A 1 200 ? -15.577 -33.796 -21.944 1.00 16.33 219 SER A N 1
ATOM 1379 C CA . SER A 1 200 ? -15.737 -34.687 -20.778 1.00 18.52 219 SER A CA 1
ATOM 1380 C C . SER A 1 200 ? -15.242 -36.072 -21.152 1.00 20.84 219 SER A C 1
ATOM 1381 O O . SER A 1 200 ? -15.386 -36.475 -22.297 1.00 20.31 219 SER A O 1
ATOM 1383 N N . LYS A 1 201 ? -14.658 -36.793 -20.188 1.00 23.59 220 LYS A N 1
ATOM 1384 C CA . LYS A 1 201 ? -14.252 -38.213 -20.381 1.00 25.35 220 LYS A CA 1
ATOM 1385 C C . LYS A 1 201 ? -15.471 -39.132 -20.583 1.00 27.47 220 LYS A C 1
ATOM 1386 O O . LYS A 1 201 ? -15.366 -40.201 -21.196 1.00 27.81 220 LYS A O 1
ATOM 1388 N N . ASP A 1 202 ? -16.620 -38.688 -20.065 1.00 28.35 221 ASP A N 1
ATOM 1389 C CA . ASP A 1 202 ? -17.887 -39.426 -20.105 1.00 29.47 221 ASP A CA 1
ATOM 1390 C C . ASP A 1 202 ? -18.708 -39.290 -21.421 1.00 29.75 221 ASP A C 1
ATOM 1391 O O . ASP A 1 202 ? -19.719 -39.972 -21.601 1.00 29.86 221 ASP A O 1
ATOM 1396 N N . TYR A 1 203 ? -18.283 -38.430 -22.342 1.00 28.29 222 TYR A N 1
ATOM 1397 C CA . TYR A 1 203 ? -18.980 -38.295 -23.631 1.00 27.37 222 TYR A CA 1
ATOM 1398 C C . TYR A 1 203 ? -17.972 -38.084 -24.770 1.00 26.78 222 TYR A C 1
ATOM 1399 O O . TYR A 1 203 ? -16.965 -37.396 -24.597 1.00 27.01 222 TYR A O 1
ATOM 1401 N N . LYS A 1 204 ? -18.231 -38.699 -25.923 1.00 24.35 223 LYS A N 1
ATOM 1402 C CA . LYS A 1 204 ? -17.363 -38.555 -27.087 1.00 22.92 223 LYS A CA 1
ATOM 1403 C C . LYS A 1 204 ? -17.765 -37.328 -27.892 1.00 21.06 223 LYS A C 1
ATOM 1404 O O . LYS A 1 204 ? -18.946 -36.994 -27.998 1.00 19.87 223 LYS A O 1
ATOM 1410 N N . LEU A 1 205 ? -16.762 -36.659 -28.459 1.00 17.68 224 LEU A N 1
ATOM 1411 C CA . LEU A 1 205 ? -16.983 -35.503 -29.318 1.00 15.89 224 LEU A CA 1
ATOM 1412 C C . LEU A 1 205 ? -17.373 -35.993 -30.676 1.00 14.93 224 LEU A C 1
ATOM 1413 O O . LEU A 1 205 ? -16.919 -37.062 -31.097 1.00 13.99 224 LEU A O 1
ATOM 1418 N N . ARG A 1 206 ? -18.180 -35.215 -31.382 1.00 13.71 225 ARG A N 1
ATOM 1419 C CA . ARG A 1 206 ? -18.669 -35.661 -32.692 1.00 14.23 225 ARG A CA 1
ATOM 1420 C C . ARG A 1 206 ? -18.491 -34.735 -33.911 1.00 13.72 225 ARG A C 1
ATOM 1421 O O . ARG A 1 206 ? -18.511 -35.224 -35.044 1.00 14.52 225 ARG A O 1
ATOM 1429 N N . ASP A 1 207 ? -18.291 -33.436 -33.704 1.00 11.89 226 ASP A N 1
ATOM 1430 C CA . ASP A 1 207 ? -18.165 -32.492 -34.836 1.00 11.46 226 ASP A CA 1
ATOM 1431 C C . ASP A 1 207 ? -16.865 -32.644 -35.673 1.00 9.98 226 ASP A C 1
ATOM 1432 O O . ASP A 1 207 ? -15.734 -32.611 -35.150 1.00 7.38 226 ASP A O 1
ATOM 1437 N N . ARG A 1 208 ? -17.070 -32.787 -36.987 1.00 8.08 227 ARG A N 1
ATOM 1438 C CA . ARG A 1 208 ? -16.008 -32.917 -37.970 1.00 7.57 227 ARG A CA 1
ATOM 1439 C C . ARG A 1 208 ? -15.406 -31.533 -38.208 1.00 7.39 227 ARG A C 1
ATOM 1440 O O . ARG A 1 208 ? -15.958 -30.719 -38.947 1.00 8.12 227 ARG A O 1
ATOM 1448 N N . LEU A 1 209 ? -14.286 -31.258 -37.527 1.00 4.97 228 LEU A N 1
ATOM 1449 C CA . LEU A 1 209 ? -13.612 -29.958 -37.589 1.00 3.34 228 LEU A CA 1
ATOM 1450 C C . LEU A 1 209 ? -12.133 -30.183 -37.663 1.00 2.69 228 LEU A C 1
ATOM 1451 O O . LEU A 1 209 ? -11.619 -31.162 -37.119 1.00 2.00 228 LEU A O 1
ATOM 1456 N N . GLY A 1 210 ? -11.456 -29.262 -38.339 1.00 2.00 229 GLY A N 1
ATOM 1457 C CA . GLY A 1 210 ? -10.011 -29.297 -38.498 1.00 2.00 229 GLY A CA 1
ATOM 1458 C C . GLY A 1 210 ? -9.545 -28.822 -39.850 1.00 2.72 229 GLY A C 1
ATOM 1459 O O . GLY A 1 210 ? -10.314 -28.203 -40.605 1.00 3.19 229 GLY A O 1
ATOM 1460 N N . THR A 1 211 ? -8.280 -29.136 -40.131 1.00 2.00 230 THR A N 1
ATOM 1461 C CA . THR A 1 211 ? -7.606 -28.838 -41.366 1.00 2.00 230 THR A CA 1
ATOM 1462 C C . THR A 1 211 ? -7.010 -30.184 -41.890 1.00 2.00 230 THR A C 1
ATOM 1463 O O . THR A 1 211 ? -6.425 -30.960 -41.117 1.00 2.00 230 THR A O 1
ATOM 1467 N N . ALA A 1 212 ? -7.207 -30.464 -43.190 1.00 2.00 231 ALA A N 1
ATOM 1468 C CA . ALA A 1 212 ? -6.950 -31.786 -43.808 1.00 2.00 231 ALA A CA 1
ATOM 1469 C C . ALA A 1 212 ? -5.633 -32.447 -43.430 1.00 2.00 231 ALA A C 1
ATOM 1470 O O . ALA A 1 212 ? -5.630 -33.583 -42.978 1.00 2.00 231 ALA A O 1
ATOM 1472 N N . TYR A 1 213 ? -4.515 -31.749 -43.584 1.00 2.00 232 TYR A N 1
ATOM 1473 C CA . TYR A 1 213 ? -3.225 -32.331 -43.237 1.00 2.00 232 TYR A CA 1
ATOM 1474 C C . TYR A 1 213 ? -3.157 -32.794 -41.817 1.00 2.00 232 TYR A C 1
ATOM 1475 O O . TYR A 1 213 ? -2.506 -33.796 -41.550 1.00 2.00 232 TYR A O 1
ATOM 1484 N N . TYR A 1 214 ? -3.854 -32.101 -40.915 1.00 2.00 233 TYR A N 1
ATOM 1485 C CA . TYR A 1 214 ? -3.650 -32.264 -39.480 1.00 2.00 233 TYR A CA 1
ATOM 1486 C C . TYR A 1 214 ? -4.745 -33.047 -38.755 1.00 2.00 233 TYR A C 1
ATOM 1487 O O . TYR A 1 214 ? -4.595 -33.370 -37.593 1.00 2.00 233 TYR A O 1
ATOM 1496 N N . ILE A 1 215 ? -5.860 -33.302 -39.432 1.00 2.54 234 ILE A N 1
ATOM 1497 C CA . ILE A 1 215 ? -7.055 -33.806 -38.770 1.00 3.21 234 ILE A CA 1
ATOM 1498 C C . ILE A 1 215 ? -6.893 -35.315 -38.465 1.00 3.72 234 ILE A C 1
ATOM 1499 O O . ILE A 1 215 ? -6.371 -36.062 -39.301 1.00 4.02 234 ILE A O 1
ATOM 1504 N N . ALA A 1 216 ? -7.270 -35.732 -37.256 1.00 2.37 235 ALA A N 1
ATOM 1505 C CA . ALA A 1 216 ? -7.108 -37.122 -36.833 1.00 3.57 235 ALA A CA 1
ATOM 1506 C C . ALA A 1 216 ? -8.197 -37.982 -37.537 1.00 5.26 235 ALA A C 1
ATOM 1507 O O . ALA A 1 216 ? -9.293 -37.481 -37.820 1.00 5.16 235 ALA A O 1
ATOM 1509 N N . PRO A 1 217 ? -7.888 -39.258 -37.855 1.00 5.26 236 PRO A N 1
ATOM 1510 C CA . PRO A 1 217 ? -8.881 -40.089 -38.567 1.00 5.68 236 PRO A CA 1
ATOM 1511 C C . PRO A 1 217 ? -10.204 -40.215 -37.804 1.00 6.89 236 PRO A C 1
ATOM 1512 O O . PRO A 1 217 ? -11.271 -40.150 -38.416 1.00 6.78 236 PRO A O 1
ATOM 1516 N N . GLU A 1 218 ? -10.129 -40.341 -36.475 1.00 6.85 237 GLU A N 1
ATOM 1517 C CA . GLU A 1 218 ? -11.339 -40.494 -35.663 1.00 7.23 237 GLU 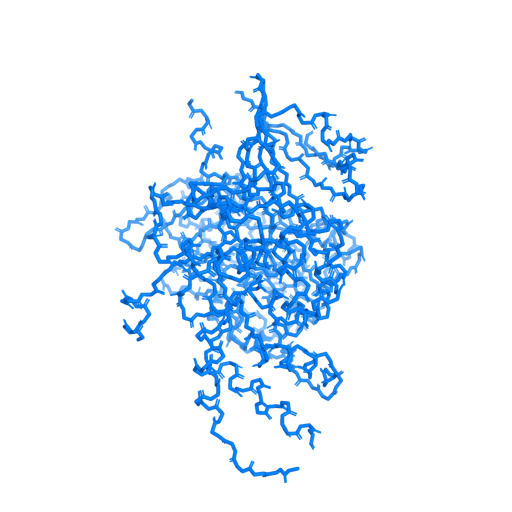A CA 1
ATOM 1518 C C . GLU A 1 218 ? -12.245 -39.256 -35.719 1.00 8.05 237 GLU A C 1
ATOM 1519 O O . GLU A 1 218 ? -13.445 -39.384 -35.482 1.00 8.31 237 GLU A O 1
ATOM 1525 N N . VAL A 1 219 ? -11.682 -38.078 -36.034 1.00 6.81 238 VAL A N 1
ATOM 1526 C CA . VAL A 1 219 ? -12.481 -36.840 -36.216 1.00 6.59 238 VAL A CA 1
ATOM 1527 C C . VAL A 1 219 ? -13.298 -36.913 -37.513 1.00 8.61 238 VAL A C 1
ATOM 1528 O O . VAL A 1 219 ? -14.465 -36.494 -37.541 1.00 8.69 238 VAL A O 1
ATOM 1532 N N . LEU A 1 220 ? -12.671 -37.423 -38.578 1.00 9.59 239 LEU A N 1
ATOM 1533 C CA . LEU A 1 220 ? -13.371 -37.688 -39.841 1.00 10.81 239 LEU A CA 1
ATOM 1534 C C . LEU A 1 220 ? -14.520 -38.676 -39.620 1.00 11.62 239 LEU A C 1
ATOM 1535 O O . LEU A 1 220 ? -15.566 -38.497 -40.199 1.00 12.52 239 LEU A O 1
ATOM 1540 N N . LYS A 1 221 ? -14.325 -39.674 -38.748 1.00 11.76 240 LYS A N 1
ATOM 1541 C CA . LYS A 1 221 ? -15.386 -40.637 -38.353 1.00 12.22 240 LYS A CA 1
ATOM 1542 C C . LYS A 1 221 ? -16.408 -40.045 -37.352 1.00 12.97 240 LYS A C 1
ATOM 1543 O O . LYS A 1 221 ? -17.352 -40.724 -36.937 1.00 12.15 240 LYS A O 1
ATOM 1549 N N . LYS A 1 222 ? -16.200 -38.782 -36.962 1.00 12.33 241 LYS A N 1
ATOM 1550 C CA . LYS A 1 222 ? -17.144 -38.007 -36.144 1.00 13.12 241 LYS A CA 1
ATOM 1551 C C . LYS A 1 222 ? -17.418 -38.623 -34.775 1.00 13.29 241 LYS A C 1
ATOM 1552 O O . LYS A 1 222 ? -18.522 -38.521 -34.249 1.00 14.04 241 LYS A O 1
ATOM 1558 N N . LYS A 1 223 ? -16.402 -39.250 -34.196 1.00 11.99 242 LYS A N 1
ATOM 1559 C CA . LYS A 1 223 ? -16.475 -39.800 -32.849 1.00 11.41 242 LYS A CA 1
ATOM 1560 C C . LYS A 1 223 ? -15.060 -39.805 -32.239 1.00 10.35 242 LYS A C 1
ATOM 1561 O O . LYS A 1 223 ? -14.209 -40.607 -32.620 1.00 10.22 242 LYS A O 1
ATOM 1564 N N . TYR A 1 224 ? -14.796 -38.900 -31.306 1.00 8.66 243 TYR A N 1
ATOM 1565 C CA . TYR A 1 224 ? -13.430 -38.738 -30.814 1.00 7.47 243 TYR A CA 1
ATOM 1566 C C . TYR A 1 224 ? -13.302 -38.143 -29.413 1.00 8.53 243 TYR A C 1
ATOM 1567 O O . TYR A 1 224 ? -14.311 -37.888 -28.732 1.00 7.30 243 TYR A O 1
ATOM 1576 N N . ASN A 1 225 ? -12.036 -37.967 -28.981 1.00 7.54 244 ASN A N 1
ATOM 1577 C CA . ASN A 1 225 ? -11.713 -37.278 -27.754 1.00 7.33 244 ASN A CA 1
ATOM 1578 C C . ASN A 1 225 ? -10.521 -36.326 -27.945 1.00 7.35 244 ASN A C 1
ATOM 1579 O O . ASN A 1 225 ? -10.225 -35.902 -29.085 1.00 7.82 244 ASN A O 1
ATOM 1584 N N . GLU A 1 226 ? -9.872 -35.955 -26.848 1.00 5.52 245 GLU A N 1
ATOM 1585 C CA . GLU A 1 226 ? -8.745 -35.024 -26.885 1.00 4.94 245 GLU A CA 1
ATOM 1586 C C . GLU A 1 226 ? -7.507 -35.583 -27.621 1.00 4.11 245 GLU A C 1
ATOM 1587 O O . GLU A 1 226 ? -6.597 -34.828 -27.942 1.00 3.70 245 GLU A O 1
ATOM 1593 N N . LYS A 1 227 ? -7.474 -36.891 -27.886 1.00 2.05 246 LYS A N 1
ATOM 1594 C CA . LYS A 1 227 ? -6.319 -37.487 -28.557 1.00 2.00 246 LYS A CA 1
ATOM 1595 C C . LYS A 1 227 ? -6.131 -36.960 -29.989 1.00 2.00 246 LYS A C 1
ATOM 1596 O O . LYS A 1 227 ? -5.074 -37.168 -30.554 1.00 2.00 246 LYS A O 1
ATOM 1602 N N . CYS A 1 228 ? -7.141 -36.300 -30.580 1.00 2.00 247 CYS A N 1
ATOM 1603 C CA . CYS A 1 228 ? -7.026 -35.736 -31.933 1.00 2.00 247 CYS A CA 1
ATOM 1604 C C . CYS A 1 228 ? -5.931 -34.685 -32.011 1.00 2.00 247 CYS A C 1
ATOM 1605 O O . CYS A 1 228 ? -5.256 -34.598 -33.044 1.00 2.00 247 CYS A O 1
ATOM 1608 N N . ASP A 1 229 ? -5.725 -33.913 -30.928 1.00 2.00 248 ASP A N 1
ATOM 1609 C CA . ASP A 1 229 ? -4.651 -32.855 -30.893 1.00 2.00 248 ASP A CA 1
ATOM 1610 C C . ASP A 1 229 ? -3.248 -33.477 -30.947 1.00 2.00 248 ASP A C 1
ATOM 1611 O O . ASP A 1 229 ? -2.306 -32.889 -31.524 1.00 2.00 248 ASP A O 1
ATOM 1616 N N . VAL A 1 230 ? -3.092 -34.652 -30.327 1.00 2.00 249 VAL A N 1
ATOM 1617 C CA . VAL A 1 230 ? -1.795 -35.342 -30.276 1.00 2.00 249 VAL A CA 1
ATOM 1618 C C . VAL A 1 230 ? -1.413 -35.734 -31.679 1.00 2.00 249 VAL A C 1
ATOM 1619 O O . VAL A 1 230 ? -0.266 -35.600 -32.070 1.00 2.00 249 VAL A O 1
ATOM 1623 N N . TRP A 1 231 ? -2.386 -36.233 -32.428 1.00 2.00 250 TRP A N 1
ATOM 1624 C CA . TRP A 1 231 ? -2.205 -36.581 -33.830 1.00 2.00 250 TRP A CA 1
ATOM 1625 C C . TRP A 1 231 ? -1.790 -35.346 -34.669 1.00 2.00 250 TRP A C 1
ATOM 1626 O O . TRP A 1 231 ? -0.865 -35.413 -35.462 1.00 2.00 250 TRP A O 1
ATOM 1637 N N . SER A 1 232 ? -2.476 -34.224 -34.474 1.00 2.00 251 SER A N 1
ATOM 1638 C CA . SER A 1 232 ? -2.143 -32.991 -35.152 1.00 2.00 251 SER A CA 1
ATOM 1639 C C . SER A 1 232 ? -0.688 -32.591 -34.812 1.00 2.00 251 SER A C 1
ATOM 1640 O O . SER A 1 232 ? 0.064 -32.192 -35.692 1.00 2.00 251 SER A O 1
ATOM 1643 N N . CYS A 1 233 ? -0.273 -32.759 -33.555 1.00 2.00 252 CYS A N 1
ATOM 1644 C CA . CYS A 1 233 ? 1.123 -32.519 -33.185 1.00 2.00 252 CYS A CA 1
ATOM 1645 C C . CYS A 1 233 ? 2.082 -33.480 -33.844 1.00 2.00 252 CYS A C 1
ATOM 1646 O O . CYS A 1 233 ? 3.205 -33.104 -34.097 1.00 2.00 252 CYS A O 1
ATOM 1649 N N . GLY A 1 234 ? 1.671 -34.739 -34.054 1.00 2.00 253 GLY A N 1
ATOM 1650 C CA . GLY A 1 234 ? 2.512 -35.709 -34.758 1.00 2.00 253 GLY A CA 1
ATOM 1651 C C . GLY A 1 234 ? 2.708 -35.277 -36.225 1.00 2.00 253 GLY A C 1
ATOM 1652 O O . GLY A 1 234 ? 3.802 -35.386 -36.774 1.00 2.00 253 GLY A O 1
ATOM 1653 N N . VAL A 1 235 ? 1.654 -34.709 -36.829 1.00 2.00 254 VAL A N 1
ATOM 1654 C CA . VAL A 1 235 ? 1.753 -34.187 -38.198 1.00 2.00 254 VAL A CA 1
ATOM 1655 C C . VAL A 1 235 ? 2.716 -32.990 -38.235 1.00 2.00 254 VAL A C 1
ATOM 1656 O O . VAL A 1 235 ? 3.556 -32.892 -39.121 1.00 2.00 254 VAL A O 1
ATOM 1660 N N . ILE A 1 236 ? 2.615 -32.090 -37.256 1.00 2.00 255 ILE A N 1
ATOM 1661 C CA . ILE A 1 236 ? 3.529 -30.947 -37.213 1.00 2.00 255 ILE A CA 1
ATOM 1662 C C . ILE A 1 236 ? 4.975 -31.431 -37.122 1.00 2.00 255 ILE A C 1
ATOM 1663 O O . ILE A 1 236 ? 5.824 -31.005 -37.884 1.00 2.00 255 ILE A O 1
ATOM 1668 N N . MET A 1 237 ? 5.244 -32.356 -36.212 1.00 2.00 256 MET A N 1
ATOM 1669 C CA . MET A 1 237 ? 6.633 -32.813 -35.975 1.00 2.00 256 MET A CA 1
ATOM 1670 C C . MET A 1 237 ? 7.231 -33.415 -37.235 1.00 2.00 256 MET A C 1
ATOM 1671 O O . MET A 1 237 ? 8.370 -33.148 -37.601 1.00 2.00 256 MET A O 1
ATOM 1676 N N . TYR A 1 238 ? 6.433 -34.204 -37.919 1.00 2.00 257 TYR A N 1
ATOM 1677 C CA . TYR A 1 238 ? 6.822 -34.828 -39.166 1.00 2.00 257 TYR A CA 1
ATOM 1678 C C . TYR A 1 238 ? 7.233 -33.731 -40.169 1.00 2.00 257 TYR A C 1
ATOM 1679 O O . TYR A 1 238 ? 8.302 -33.817 -40.791 1.00 2.00 257 TYR A O 1
ATOM 1688 N N . ILE A 1 239 ? 6.392 -32.708 -40.298 1.00 2.00 258 ILE A N 1
ATOM 1689 C CA . ILE A 1 239 ? 6.623 -31.575 -41.232 1.00 2.00 258 ILE A CA 1
ATOM 1690 C C . ILE A 1 239 ? 7.923 -30.798 -40.888 1.00 2.00 258 ILE A C 1
ATOM 1691 O O . ILE A 1 239 ? 8.722 -30.492 -41.772 1.00 2.00 258 ILE A O 1
ATOM 1696 N N . LEU A 1 240 ? 8.112 -30.494 -39.612 1.00 2.00 259 LEU A N 1
ATOM 1697 C CA . LEU A 1 240 ? 9.314 -29.796 -39.129 1.00 2.00 259 LEU A CA 1
ATOM 1698 C C . LEU A 1 240 ? 10.565 -30.556 -39.550 1.00 2.00 259 LEU A C 1
ATOM 1699 O O . LEU A 1 240 ? 11.561 -29.964 -39.954 1.00 2.00 259 LEU A O 1
ATOM 1704 N N . LEU A 1 241 ? 10.507 -31.875 -39.473 1.00 2.00 260 LEU A N 1
ATOM 1705 C CA . LEU A 1 241 ? 11.685 -32.673 -39.697 1.00 2.00 260 LEU A CA 1
ATOM 1706 C C . LEU A 1 241 ? 12.019 -32.924 -41.167 1.00 2.00 260 LEU A C 1
ATOM 1707 O O . LEU A 1 241 ? 13.192 -33.033 -41.489 1.00 2.00 260 LEU A O 1
ATOM 1712 N N . CYS A 1 242 ? 11.022 -32.947 -42.061 1.00 2.00 261 CYS A N 1
ATOM 1713 C CA . CYS A 1 242 ? 11.311 -33.191 -43.459 1.00 2.00 261 CYS A CA 1
ATOM 1714 C C . CYS A 1 242 ? 10.782 -32.148 -44.465 1.00 2.00 261 CYS A C 1
ATOM 1715 O O . CYS A 1 242 ? 11.231 -32.140 -45.574 1.00 2.00 261 CYS A O 1
ATOM 1718 N N . GLY A 1 243 ? 9.857 -31.279 -44.071 1.00 2.00 262 GLY A N 1
ATOM 1719 C CA . GLY A 1 243 ? 9.380 -30.206 -44.965 1.00 2.00 262 GLY A CA 1
ATOM 1720 C C . GLY A 1 243 ? 8.080 -30.487 -45.700 1.00 2.00 262 GLY A C 1
ATOM 1721 O O . GLY A 1 243 ? 7.563 -29.628 -46.386 1.00 3.86 262 GLY A O 1
ATOM 1722 N N . TYR A 1 244 ? 7.516 -31.661 -45.510 1.00 2.00 263 TYR A N 1
ATOM 1723 C CA . TYR A 1 244 ? 6.264 -32.018 -46.164 1.00 2.00 263 TYR A CA 1
ATOM 1724 C C . TYR A 1 244 ? 5.382 -32.898 -45.229 1.00 2.37 263 TYR A C 1
ATOM 1725 O O . TYR A 1 244 ? 5.876 -33.502 -44.282 1.00 2.00 263 TYR A O 1
ATOM 1734 N N . PRO A 1 245 ? 4.071 -32.922 -45.455 1.00 2.35 264 PRO A N 1
ATOM 1735 C CA . PRO A 1 245 ? 3.189 -33.657 -44.542 1.00 2.81 264 PRO A CA 1
ATOM 1736 C C . PRO A 1 245 ? 3.198 -35.168 -44.757 1.00 3.84 264 PRO A C 1
ATOM 1737 O O . PRO A 1 245 ? 3.490 -35.629 -45.867 1.00 4.53 264 PRO A O 1
ATOM 1741 N N . PRO A 1 246 ? 2.918 -35.953 -43.706 1.00 2.32 265 PRO A N 1
ATOM 1742 C CA . PRO A 1 246 ? 2.898 -37.419 -43.888 1.00 2.49 265 PRO A CA 1
ATOM 1743 C C . PRO A 1 246 ? 1.725 -37.958 -44.768 1.00 4.29 265 PRO A C 1
ATOM 1744 O O . PRO A 1 246 ? 1.871 -39.001 -45.449 1.00 4.81 265 PRO A O 1
ATOM 1748 N N . PHE A 1 247 ? 0.587 -37.268 -44.731 1.00 4.02 266 PHE A N 1
ATOM 1749 C CA . PHE A 1 247 ? -0.596 -37.607 -45.549 1.00 4.82 266 PHE A CA 1
ATOM 1750 C C . PHE A 1 247 ? -0.772 -36.475 -46.512 1.00 7.03 266 PHE A C 1
ATOM 1751 O O . PHE A 1 247 ? -1.390 -35.472 -46.180 1.00 9.02 266 PHE A O 1
ATOM 1759 N N . GLY A 1 248 ? -0.172 -36.615 -47.689 1.00 6.98 267 GLY A N 1
ATOM 1760 C CA . GLY A 1 248 ? -0.091 -35.540 -48.668 1.00 7.44 267 GLY A CA 1
ATOM 1761 C C . GLY A 1 248 ? -1.267 -35.498 -49.624 1.00 9.19 267 GLY A C 1
ATOM 1762 O O . GLY A 1 248 ? -2.256 -36.187 -49.430 1.00 9.29 267 GLY A O 1
ATOM 1763 N N . GLY A 1 249 ? -1.131 -34.671 -50.653 1.00 9.61 268 GLY A N 1
ATOM 1764 C CA . GLY A 1 249 ? -2.185 -34.340 -51.605 1.00 10.14 268 GLY A CA 1
ATOM 1765 C C . GLY A 1 249 ? -2.227 -32.831 -51.784 1.00 11.55 268 GLY A C 1
ATOM 1766 O O . GLY A 1 249 ? -1.571 -32.116 -51.046 1.00 11.40 268 GLY A O 1
ATOM 1767 N N . GLN A 1 250 ? -2.988 -32.341 -52.762 1.00 12.21 269 GLN A N 1
ATOM 1768 C CA . GLN A 1 250 ? -3.088 -30.901 -53.008 1.00 13.09 269 GLN A CA 1
ATOM 1769 C C . GLN A 1 250 ? -4.533 -30.359 -52.920 1.00 13.47 269 GLN A C 1
ATOM 1770 O O . GLN A 1 250 ? -4.774 -29.191 -53.211 1.00 13.59 269 GLN A O 1
ATOM 1776 N N . ASN A 1 251 ? -5.466 -31.217 -52.502 1.00 12.68 270 ASN A N 1
ATOM 1777 C CA . ASN A 1 251 ? -6.856 -30.855 -52.227 1.00 12.28 270 ASN A CA 1
ATOM 1778 C C . ASN A 1 251 ? -7.324 -31.672 -51.037 1.00 11.80 270 ASN A C 1
ATOM 1779 O O . ASN A 1 251 ? -6.821 -32.777 -50.823 1.00 11.47 270 ASN A O 1
ATOM 1784 N N . ASP A 1 252 ? -8.298 -31.140 -50.288 1.00 10.89 271 ASP A N 1
ATOM 1785 C CA . ASP A 1 252 ? -8.850 -31.794 -49.102 1.00 11.03 271 ASP A CA 1
ATOM 1786 C C . ASP A 1 252 ? -9.240 -33.233 -49.381 1.00 12.67 271 ASP A C 1
ATOM 1787 O O . ASP A 1 252 ? -8.926 -34.122 -48.595 1.00 13.83 271 ASP A O 1
ATOM 1792 N N . GLN A 1 253 ? -9.868 -33.465 -50.528 1.00 12.45 272 GLN A N 1
ATOM 1793 C CA . GLN A 1 253 ? -10.362 -34.795 -50.925 1.00 12.97 272 GLN A CA 1
ATOM 1794 C C . GLN A 1 253 ? -9.239 -35.846 -50.933 1.00 12.33 272 GLN A C 1
ATOM 1795 O O . GLN A 1 253 ? -9.348 -36.883 -50.283 1.00 12.07 272 GLN A O 1
ATOM 1801 N N . ASP A 1 254 ? -8.152 -35.545 -51.646 1.00 11.38 273 ASP A N 1
ATOM 1802 C CA . ASP A 1 254 ? -6.970 -36.415 -51.716 1.00 11.05 273 ASP A CA 1
ATOM 1803 C C . ASP A 1 254 ? -6.306 -36.654 -50.351 1.00 10.89 273 ASP A C 1
ATOM 1804 O O . ASP A 1 254 ? -6.005 -37.796 -49.995 1.00 10.88 273 ASP A O 1
ATOM 1809 N N . ILE A 1 255 ? -6.110 -35.577 -49.582 1.00 9.99 274 ILE A N 1
ATOM 1810 C CA . ILE A 1 255 ? -5.473 -35.653 -48.260 1.00 8.41 274 ILE A CA 1
ATOM 1811 C C . ILE A 1 255 ? -6.322 -36.522 -47.327 1.00 10.01 274 ILE A C 1
ATOM 1812 O O . ILE A 1 255 ? -5.800 -37.458 -46.727 1.00 10.32 274 ILE A O 1
ATOM 1817 N N . ILE A 1 256 ? -7.624 -36.226 -47.228 1.00 10.55 275 ILE A N 1
ATOM 1818 C CA . ILE A 1 256 ? -8.573 -36.999 -46.401 1.00 12.20 275 ILE A CA 1
ATOM 1819 C C . ILE A 1 256 ? -8.520 -38.505 -46.695 1.00 12.83 275 ILE A C 1
ATOM 1820 O O . ILE A 1 256 ? -8.574 -39.315 -45.781 1.00 13.21 275 ILE A O 1
ATOM 1825 N N . LYS A 1 257 ? -8.403 -38.874 -47.969 1.00 12.52 276 LYS A N 1
ATOM 1826 C CA . LYS A 1 257 ? -8.333 -40.276 -48.353 1.00 12.35 276 LYS A CA 1
ATOM 1827 C C . LYS A 1 257 ? -7.121 -40.911 -47.731 1.00 11.67 276 LYS A C 1
ATOM 1828 O O . LYS A 1 257 ? -7.236 -42.003 -47.172 1.00 12.01 276 LYS A O 1
ATOM 1831 N N A LYS A 1 258 ? -5.967 -40.237 -47.811 0.50 10.15 277 LYS A N 1
ATOM 1832 N N B LYS A 1 258 ? -5.966 -40.239 -47.810 0.50 10.30 277 LYS A N 1
ATOM 1833 C CA A LYS A 1 258 ? -4.734 -40.757 -47.211 0.50 9.08 277 LYS A CA 1
ATOM 1834 C CA B LYS A 1 258 ? -4.733 -40.755 -47.202 0.50 9.36 277 LYS A CA 1
ATOM 1835 C C A LYS A 1 258 ? -4.823 -40.790 -45.680 0.50 9.02 277 LYS A C 1
ATOM 1836 C C B LYS A 1 258 ? -4.836 -40.797 -45.677 0.50 9.17 277 LYS A C 1
ATOM 1837 O O A LYS A 1 258 ? -4.354 -41.741 -45.059 0.50 8.91 277 LYS A O 1
ATOM 1838 O O B LYS A 1 258 ? -4.382 -41.757 -45.056 0.50 9.03 277 LYS A O 1
ATOM 1849 N N . VAL A 1 259 ? -5.446 -39.774 -45.069 1.00 8.42 278 VAL A N 1
ATOM 1850 C CA . VAL A 1 259 ? -5.592 -39.721 -43.586 1.00 7.77 278 VAL A CA 1
ATOM 1851 C C . VAL A 1 259 ? -6.423 -40.897 -43.075 1.00 8.68 278 VAL A C 1
ATOM 1852 O O . VAL A 1 259 ? -6.025 -41.596 -42.149 1.00 8.07 278 VAL A O 1
ATOM 1856 N N . GLU A 1 260 ? -7.547 -41.140 -43.737 1.00 9.65 279 GLU A N 1
ATOM 1857 C CA . GLU A 1 260 ? -8.461 -42.258 -43.441 1.00 10.23 279 GLU A CA 1
ATOM 1858 C C . GLU A 1 260 ? -7.760 -43.605 -43.438 1.00 10.72 279 GLU A C 1
ATOM 1859 O O . GLU A 1 260 ? -7.936 -44.396 -42.503 1.00 10.74 279 GLU A O 1
ATOM 1865 N N . LYS A 1 261 ? -6.953 -43.848 -44.476 1.00 10.53 280 LYS A N 1
ATOM 1866 C CA . LYS A 1 261 ? -6.168 -45.083 -44.605 1.00 10.73 280 LYS A CA 1
ATOM 1867 C C . LYS A 1 261 ? -5.148 -45.203 -43.471 1.00 10.93 280 LYS A C 1
ATOM 1868 O O . LYS A 1 261 ? -4.938 -46.284 -42.937 1.00 10.79 280 LYS A O 1
ATOM 1870 N N . GLY A 1 262 ? -4.541 -44.079 -43.088 1.00 10.33 281 GLY A N 1
ATOM 1871 C CA . GLY A 1 262 ? -3.682 -44.031 -41.891 1.00 9.41 281 GLY A CA 1
ATOM 1872 C C . GLY A 1 262 ? -2.230 -44.375 -42.097 1.00 9.13 281 GLY A C 1
ATOM 1873 O O . GLY A 1 262 ? -1.461 -44.320 -41.141 1.00 9.69 281 GLY A O 1
ATOM 1874 N N . LYS A 1 263 ? -1.853 -44.743 -43.327 1.00 8.67 282 LYS A N 1
ATOM 1875 C CA . LYS A 1 263 ? -0.489 -45.206 -43.637 1.00 8.79 282 LYS A CA 1
ATOM 1876 C C . LYS A 1 263 ? 0.363 -44.037 -44.085 1.00 8.68 282 LYS A C 1
ATOM 1877 O O . LYS A 1 263 ? -0.090 -43.191 -44.861 1.00 8.43 282 LYS A O 1
ATOM 1879 N N . TYR A 1 264 ? 1.605 -44.007 -43.594 1.00 7.46 283 TYR A N 1
ATOM 1880 C CA . TYR A 1 264 ? 2.574 -42.959 -43.916 1.00 6.49 283 TYR A CA 1
ATOM 1881 C C . TYR A 1 264 ? 3.940 -43.616 -43.875 1.00 8.82 283 TYR A C 1
ATOM 1882 O O . TYR A 1 264 ? 4.091 -44.689 -43.319 1.00 9.18 283 TYR A O 1
ATOM 1891 N N . TYR A 1 265 ? 4.943 -42.951 -44.422 1.00 9.20 284 TYR A N 1
ATOM 1892 C CA . TYR A 1 265 ? 6.268 -43.519 -44.590 1.00 10.11 284 TYR A CA 1
ATOM 1893 C C . TYR A 1 265 ? 7.354 -42.482 -44.278 1.00 9.43 284 TYR A C 1
ATOM 1894 O O . TYR A 1 265 ? 7.161 -41.266 -44.444 1.00 8.40 284 TYR A O 1
ATOM 1903 N N . PHE A 1 266 ? 8.486 -42.979 -43.806 1.00 7.87 285 PHE A N 1
ATOM 1904 C CA . PHE A 1 266 ? 9.676 -42.182 -43.619 1.00 7.36 285 PHE A CA 1
ATOM 1905 C C . PHE A 1 266 ? 10.552 -42.469 -44.843 1.00 8.24 285 PHE A C 1
ATOM 1906 O O . PHE A 1 266 ? 11.315 -43.441 -44.866 1.00 7.89 285 PHE A O 1
ATOM 1914 N N . ASP A 1 267 ? 10.387 -41.662 -45.889 1.00 7.80 286 ASP A N 1
ATOM 1915 C CA . ASP A 1 267 ? 11.218 -41.775 -47.094 1.00 8.08 286 ASP A CA 1
ATOM 1916 C C . ASP A 1 267 ? 12.671 -41.837 -46.688 1.00 7.68 286 ASP A C 1
ATOM 1917 O O . ASP A 1 267 ? 13.157 -40.963 -45.971 1.00 6.47 286 ASP A O 1
ATOM 1922 N N . PHE A 1 268 ? 13.345 -42.884 -47.148 1.00 6.49 287 PHE A N 1
ATOM 1923 C CA . PHE A 1 268 ? 14.696 -43.186 -46.755 1.00 6.36 287 PHE A CA 1
ATOM 1924 C C . PHE A 1 268 ? 15.648 -42.032 -46.920 1.00 6.84 287 PHE A C 1
ATOM 1925 O O . PHE A 1 268 ? 16.340 -41.711 -45.968 1.00 6.93 287 PHE A O 1
ATOM 1933 N N . ASN A 1 269 ? 15.687 -41.386 -48.088 1.00 6.90 288 ASN A N 1
ATOM 1934 C CA . ASN A 1 269 ? 16.680 -40.320 -48.302 1.00 7.56 288 ASN A CA 1
ATOM 1935 C C . ASN A 1 269 ? 16.406 -39.111 -47.432 1.00 7.97 288 ASN A C 1
ATOM 1936 O O . ASN A 1 269 ? 17.348 -38.494 -46.903 1.00 7.67 288 ASN A O 1
ATOM 1941 N N . ASP A 1 270 ? 15.127 -38.791 -47.248 1.00 7.29 289 ASP A N 1
ATOM 1942 C CA . ASP A 1 270 ? 14.765 -37.640 -46.402 1.00 7.49 289 ASP A CA 1
ATOM 1943 C C . ASP A 1 270 ? 14.948 -37.903 -44.911 1.00 7.86 289 ASP A C 1
ATOM 1944 O O . ASP A 1 270 ? 15.289 -36.985 -44.171 1.00 8.44 289 ASP A O 1
ATOM 1949 N N . TRP A 1 271 ? 14.799 -39.156 -44.470 1.00 6.34 290 TRP A N 1
ATOM 1950 C CA . TRP A 1 271 ? 14.863 -39.479 -43.043 1.00 5.81 290 TRP A CA 1
ATOM 1951 C C . TRP A 1 271 ? 16.056 -40.267 -42.546 1.00 8.30 290 TRP A C 1
ATOM 1952 O O . TRP A 1 271 ? 16.118 -40.582 -41.346 1.00 8.06 290 TRP A O 1
ATOM 1963 N N . LYS A 1 272 ? 17.007 -40.595 -43.428 1.00 9.41 291 LYS A N 1
ATOM 1964 C CA . LYS A 1 272 ? 18.091 -41.493 -43.031 1.00 10.57 291 LYS A CA 1
ATOM 1965 C C . LYS A 1 272 ? 18.957 -40.899 -41.908 1.00 11.23 291 LYS A C 1
ATOM 1966 O O . LYS A 1 272 ? 19.447 -41.628 -41.050 1.00 12.35 291 LYS A O 1
ATOM 1972 N N . ASN A 1 273 ? 19.088 -39.580 -41.872 1.00 9.99 292 ASN A N 1
ATOM 1973 C CA . ASN A 1 273 ? 19.900 -38.914 -40.856 1.00 9.85 292 ASN A CA 1
ATOM 1974 C C . ASN A 1 273 ? 19.113 -38.370 -39.659 1.00 10.22 292 ASN A C 1
ATOM 1975 O O . ASN A 1 273 ? 19.681 -37.718 -38.813 1.00 11.37 292 ASN A O 1
ATOM 1980 N N . ILE A 1 274 ? 17.815 -38.668 -39.578 1.00 9.05 293 ILE A N 1
ATOM 1981 C CA . ILE A 1 274 ? 16.987 -38.277 -38.444 1.00 7.76 293 ILE A CA 1
ATOM 1982 C C . ILE A 1 274 ? 17.023 -39.425 -37.425 1.00 7.39 293 ILE A C 1
ATOM 1983 O O . ILE A 1 274 ? 16.901 -40.584 -37.797 1.00 7.33 293 ILE A O 1
ATOM 1988 N N . SER A 1 275 ? 17.161 -39.099 -36.142 1.00 5.49 294 SER A N 1
ATOM 1989 C CA . SER A 1 275 ? 17.301 -40.120 -35.082 1.00 5.03 294 SER A CA 1
ATOM 1990 C C . SER A 1 275 ? 16.105 -41.060 -34.989 1.00 5.84 294 SER A C 1
ATOM 1991 O O . SER A 1 275 ? 14.981 -40.692 -35.313 1.00 4.93 294 SER A O 1
ATOM 1994 N N . ASP A 1 276 ? 16.382 -42.280 -34.540 1.00 6.02 295 ASP A N 1
ATOM 1995 C CA . ASP A 1 276 ? 15.362 -43.275 -34.259 1.00 6.75 295 ASP A CA 1
ATOM 1996 C C . ASP A 1 276 ? 14.325 -42.782 -33.234 1.00 6.06 295 ASP A C 1
ATOM 1997 O O . ASP A 1 276 ? 13.162 -43.123 -33.320 1.00 4.42 295 ASP A O 1
ATOM 2002 N N . GLU A 1 277 ? 14.796 -42.024 -32.247 1.00 5.58 296 GLU A N 1
ATOM 2003 C CA . GLU A 1 277 ? 13.957 -41.469 -31.171 1.00 5.61 296 GLU A CA 1
ATOM 2004 C C . GLU A 1 277 ? 12.868 -40.567 -31.774 1.00 4.72 296 GLU A C 1
ATOM 2005 O O . GLU A 1 277 ? 11.716 -40.664 -31.379 1.00 5.10 296 GLU A O 1
ATOM 2011 N N . ALA A 1 278 ? 13.257 -39.691 -32.713 1.00 2.00 297 ALA A N 1
ATOM 2012 C CA . ALA A 1 278 ? 12.315 -38.801 -33.380 1.00 2.00 297 ALA A CA 1
ATOM 2013 C C . ALA A 1 278 ? 11.255 -39.615 -34.113 1.00 2.37 297 ALA A C 1
ATOM 2014 O O . ALA A 1 278 ? 10.065 -39.314 -34.029 1.00 2.68 297 ALA A O 1
ATOM 2016 N N . LYS A 1 279 ? 11.688 -40.637 -34.833 1.00 2.00 298 LYS A N 1
ATOM 2017 C CA . LYS A 1 279 ? 10.758 -41.442 -35.635 1.00 2.00 298 LYS A CA 1
ATOM 2018 C C . LYS A 1 279 ? 9.803 -42.239 -34.735 1.00 2.38 298 LYS A C 1
ATOM 2019 O O . LYS A 1 279 ? 8.622 -42.375 -35.038 1.00 2.00 298 LYS A O 1
ATOM 2025 N N . GLU A 1 280 ? 10.333 -42.698 -33.607 1.00 2.00 299 GLU A N 1
ATOM 2026 C CA . GLU A 1 280 ? 9.572 -43.423 -32.596 1.00 2.50 299 GLU A CA 1
ATOM 2027 C C . GLU A 1 280 ? 8.495 -42.575 -31.943 1.00 3.02 299 GLU A C 1
ATOM 2028 O O . GLU A 1 280 ? 7.390 -43.056 -31.781 1.00 3.86 299 GLU A O 1
ATOM 2031 N N . LEU A 1 281 ? 8.800 -41.315 -31.597 1.00 2.60 300 LEU A N 1
ATOM 2032 C CA . LEU A 1 281 ? 7.791 -40.385 -31.080 1.00 2.00 300 LEU A CA 1
ATOM 2033 C C . LEU A 1 281 ? 6.707 -40.154 -32.128 1.00 2.57 300 LEU A C 1
ATOM 2034 O O . LEU A 1 281 ? 5.527 -40.224 -31.794 1.00 3.31 300 LEU A O 1
ATOM 2039 N N . ILE A 1 282 ? 7.098 -39.898 -33.384 1.00 2.00 301 ILE A N 1
ATOM 2040 C CA . ILE A 1 282 ? 6.132 -39.680 -34.444 1.00 2.19 301 ILE A CA 1
ATOM 2041 C C . ILE A 1 282 ? 5.191 -40.851 -34.539 1.00 4.42 301 ILE A C 1
ATOM 2042 O O . ILE A 1 282 ? 3.985 -40.639 -34.616 1.00 3.02 301 ILE A O 1
ATOM 2047 N N . LYS A 1 283 ? 5.741 -42.082 -34.506 1.00 6.52 302 LYS A N 1
ATOM 2048 C CA . LYS A 1 283 ? 4.935 -43.310 -34.586 1.00 7.91 302 LYS A CA 1
ATOM 2049 C C . LYS A 1 283 ? 3.892 -43.397 -33.480 1.00 7.95 302 LYS A C 1
ATOM 2050 O O . LYS A 1 283 ? 2.758 -43.804 -33.702 1.00 7.12 302 LYS A O 1
ATOM 2056 N N . LEU A 1 284 ? 4.308 -43.006 -32.283 1.00 7.76 303 LEU A N 1
ATOM 2057 C CA . LEU A 1 284 ? 3.451 -42.954 -31.099 1.00 7.55 303 LEU A CA 1
ATOM 2058 C C . LEU A 1 284 ? 2.320 -41.936 -31.297 1.00 6.99 303 LEU A C 1
ATOM 2059 O O . LEU A 1 284 ? 1.148 -42.235 -31.074 1.00 7.06 303 LEU A O 1
ATOM 2064 N N . MET A 1 285 ? 2.682 -40.731 -31.731 1.00 4.78 304 MET A N 1
ATOM 2065 C CA . MET A 1 285 ? 1.727 -39.631 -31.890 1.00 3.60 304 MET A CA 1
ATOM 2066 C C . MET A 1 285 ? 0.760 -39.894 -33.044 1.00 3.49 304 MET A C 1
ATOM 2067 O O . MET A 1 285 ? -0.378 -39.406 -33.024 1.00 2.84 304 MET A O 1
ATOM 2072 N N . LEU A 1 286 ? 1.211 -40.684 -34.019 1.00 2.00 305 LEU A N 1
ATOM 2073 C CA . LEU A 1 286 ? 0.398 -41.047 -35.181 1.00 2.27 305 LEU A CA 1
ATOM 2074 C C . LEU A 1 286 ? -0.149 -42.486 -35.101 1.00 3.81 305 LEU A C 1
ATOM 2075 O O . LEU A 1 286 ? -0.526 -43.062 -36.109 1.00 4.20 305 LEU A O 1
ATOM 2080 N N . THR A 1 287 ? -0.201 -43.046 -33.892 1.00 4.22 306 THR A N 1
ATOM 2081 C CA . THR A 1 287 ? -0.838 -44.336 -33.687 1.00 4.79 306 THR A CA 1
ATOM 2082 C C . THR A 1 287 ? -2.307 -44.159 -34.081 1.00 6.63 306 THR A C 1
ATOM 2083 O O . THR A 1 287 ? -2.992 -43.300 -33.538 1.00 7.25 306 THR A O 1
ATOM 2087 N N . TYR A 1 288 ? -2.768 -44.962 -35.031 1.00 6.94 307 TYR A N 1
ATOM 2088 C CA . TYR A 1 288 ? -4.129 -44.856 -35.567 1.00 7.89 307 TYR A CA 1
ATOM 2089 C C . TYR A 1 288 ? -5.203 -45.022 -34.474 1.00 9.22 307 TYR A C 1
ATOM 2090 O O . TYR A 1 288 ? -6.156 -44.243 -34.405 1.00 9.25 307 TYR A O 1
ATOM 2099 N N . ASP A 1 289 ? -5.044 -46.016 -33.614 1.00 10.12 308 ASP A N 1
ATOM 2100 C CA . ASP A 1 289 ? -6.006 -46.277 -32.533 1.00 10.98 308 ASP A CA 1
ATOM 2101 C C . ASP A 1 289 ? -5.809 -45.170 -31.503 1.00 10.70 308 ASP A C 1
ATOM 2102 O O . ASP A 1 289 ? -4.733 -45.094 -30.890 1.00 11.13 308 ASP A O 1
ATOM 2107 N N . TYR A 1 290 ? -6.818 -44.311 -31.318 1.00 10.03 309 TYR A N 1
ATOM 2108 C CA . TYR A 1 290 ? -6.677 -43.144 -30.427 1.00 10.59 309 TYR A CA 1
ATOM 2109 C C . TYR A 1 290 ? -6.592 -43.474 -28.957 1.00 11.66 309 TYR A C 1
ATOM 2110 O O . TYR A 1 290 ? -5.992 -42.711 -28.206 1.00 11.96 309 TYR A O 1
ATOM 2119 N N . ASN A 1 291 ? -7.129 -44.630 -28.551 1.00 11.46 310 ASN A N 1
ATOM 2120 C CA . ASN A 1 291 ? -6.952 -45.150 -27.184 1.00 11.62 310 ASN A CA 1
ATOM 2121 C C . ASN A 1 291 ? -5.502 -45.584 -26.881 1.00 11.02 310 ASN A C 1
ATOM 2122 O O . ASN A 1 291 ? -5.053 -45.494 -25.763 1.00 11.53 310 ASN A O 1
ATOM 2127 N N . LYS A 1 292 ? -4.781 -46.074 -27.884 1.00 10.25 311 LYS A N 1
ATOM 2128 C CA . LYS A 1 292 ? -3.380 -46.490 -27.713 1.00 9.91 311 LYS A CA 1
ATOM 2129 C C . LYS A 1 292 ? -2.369 -45.361 -28.053 1.00 9.09 311 LYS A C 1
ATOM 2130 O O . LYS A 1 292 ? -1.185 -45.463 -27.735 1.00 9.16 311 LYS A O 1
ATOM 2136 N N . ARG A 1 293 ? -2.835 -44.294 -28.713 1.00 6.77 312 ARG A N 1
ATOM 2137 C CA . ARG A 1 293 ? -1.991 -43.119 -28.976 1.00 4.53 312 ARG A CA 1
ATOM 2138 C C . ARG A 1 293 ? -1.583 -42.506 -27.642 1.00 5.35 312 ARG A C 1
ATOM 2139 O O . ARG A 1 293 ? -2.391 -42.451 -26.694 1.00 5.90 312 ARG A O 1
ATOM 2147 N N . CYS A 1 294 ? -0.335 -42.054 -27.559 1.00 3.78 313 CYS A N 1
ATOM 2148 C CA . CYS A 1 294 ? 0.161 -41.425 -26.356 1.00 3.63 313 CYS A CA 1
ATOM 2149 C C . CYS A 1 294 ? -0.642 -40.173 -26.004 1.00 5.03 313 CYS A C 1
ATOM 2150 O O . CYS A 1 294 ? -1.226 -39.521 -26.890 1.00 5.34 313 CYS A O 1
ATOM 2153 N N . THR A 1 295 ? -0.648 -39.847 -24.711 1.00 3.49 314 THR A N 1
ATOM 2154 C CA . THR A 1 295 ? -1.155 -38.574 -24.235 1.00 3.78 314 THR A CA 1
ATOM 2155 C C . THR A 1 295 ? -0.089 -37.503 -24.514 1.00 4.71 314 THR A C 1
ATOM 2156 O O . THR A 1 295 ? 1.087 -37.826 -24.743 1.00 4.04 314 THR A O 1
ATOM 2160 N N . ALA A 1 296 ? -0.472 -36.233 -24.432 1.00 4.16 315 ALA A N 1
ATOM 2161 C CA . ALA A 1 296 ? 0.508 -35.183 -24.569 1.00 4.38 315 ALA A CA 1
ATOM 2162 C C . ALA A 1 296 ? 1.560 -35.347 -23.477 1.00 5.59 315 ALA A C 1
ATOM 2163 O O . ALA A 1 296 ? 2.747 -35.193 -23.724 1.00 5.07 315 ALA A O 1
ATOM 2165 N N . GLU A 1 297 ? 1.126 -35.699 -22.277 1.00 6.75 316 GLU A N 1
ATOM 2166 C CA . GLU A 1 297 ? 2.055 -35.880 -21.164 1.00 8.80 316 GLU A CA 1
ATOM 2167 C C . GLU A 1 297 ? 3.104 -36.954 -21.486 1.00 9.07 316 GLU A C 1
ATOM 2168 O O . GLU A 1 297 ? 4.294 -36.733 -21.296 1.00 9.63 316 GLU A O 1
ATOM 2174 N N . GLU A 1 298 ? 2.645 -38.096 -21.987 1.00 8.08 317 GLU A N 1
ATOM 2175 C CA . GLU A 1 298 ? 3.536 -39.148 -22.456 1.00 8.61 317 GLU A CA 1
ATOM 2176 C C . GLU A 1 298 ? 4.472 -38.678 -23.579 1.00 8.87 317 GLU A C 1
ATOM 2177 O O . GLU A 1 298 ? 5.659 -38.993 -23.547 1.00 9.75 317 GLU A O 1
ATOM 2183 N N . ALA A 1 299 ? 3.964 -37.910 -24.548 1.00 6.17 318 ALA A N 1
ATOM 2184 C CA . ALA A 1 299 ? 4.824 -37.386 -25.602 1.00 5.94 318 ALA A CA 1
ATOM 2185 C C . ALA A 1 299 ? 5.970 -36.578 -24.980 1.00 6.52 318 ALA A C 1
ATOM 2186 O O . ALA A 1 299 ? 7.102 -36.671 -25.419 1.00 5.32 318 ALA A O 1
ATOM 2188 N N . LEU A 1 300 ? 5.639 -35.764 -23.973 1.00 6.59 319 LEU A N 1
ATOM 2189 C CA . LEU A 1 300 ? 6.607 -34.920 -23.274 1.00 7.88 319 LEU A CA 1
ATOM 2190 C C . LEU A 1 300 ? 7.658 -35.718 -22.508 1.00 9.79 319 LEU A C 1
ATOM 2191 O O . LEU A 1 300 ? 8.735 -35.195 -22.217 1.00 10.79 319 LEU A O 1
ATOM 2196 N N . ASN A 1 301 ? 7.321 -36.963 -22.172 1.00 9.67 320 ASN A N 1
ATOM 2197 C CA . ASN A 1 301 ? 8.172 -37.876 -21.425 1.00 11.24 320 ASN A CA 1
ATOM 2198 C C . ASN A 1 301 ? 8.892 -38.855 -22.353 1.00 12.35 320 ASN A C 1
ATOM 2199 O O . ASN A 1 301 ? 9.434 -39.854 -21.898 1.00 13.78 320 ASN A O 1
ATOM 2204 N N . SER A 1 302 ? 8.868 -38.596 -23.665 1.00 10.83 321 SER A N 1
ATOM 2205 C CA . SER A 1 302 ? 9.561 -39.455 -24.632 1.00 10.15 321 SER A CA 1
ATOM 2206 C C . SER A 1 302 ? 11.067 -39.224 -24.540 1.00 10.79 321 SER A C 1
ATOM 2207 O O . SER A 1 302 ? 11.525 -38.142 -24.108 1.00 9.99 321 SER A O 1
ATOM 2210 N N . ARG A 1 303 ? 11.836 -40.218 -24.972 1.00 10.24 322 ARG A N 1
ATOM 2211 C CA . ARG A 1 303 ? 13.291 -40.068 -25.074 1.00 11.04 322 ARG A CA 1
ATOM 2212 C C . ARG A 1 303 ? 13.689 -38.852 -25.907 1.00 10.10 322 ARG A C 1
ATOM 2213 O O . ARG A 1 303 ? 14.610 -38.143 -25.529 1.00 10.66 322 ARG A O 1
ATOM 2221 N N . TRP A 1 304 ? 13.025 -38.630 -27.047 1.00 7.66 323 TRP A N 1
ATOM 2222 C CA . TRP A 1 304 ? 13.405 -37.531 -27.934 1.00 6.81 323 TRP A CA 1
ATOM 2223 C C . TRP A 1 304 ? 13.229 -36.188 -27.242 1.00 6.62 323 TRP A C 1
ATOM 2224 O O . TRP A 1 304 ? 14.115 -35.349 -27.319 1.00 5.70 323 TRP A O 1
ATOM 2235 N N . ILE A 1 305 ? 12.074 -35.966 -26.604 1.00 6.70 324 ILE A N 1
ATOM 2236 C CA . ILE A 1 305 ? 11.815 -34.699 -25.915 1.00 6.54 324 ILE A CA 1
ATOM 2237 C C . ILE A 1 305 ? 12.790 -34.592 -24.734 1.00 9.05 324 ILE A C 1
ATOM 2238 O O . ILE A 1 305 ? 13.468 -33.585 -24.619 1.00 8.52 324 ILE A O 1
ATOM 2243 N N . LYS A 1 306 ? 12.917 -35.648 -23.926 1.00 11.25 325 LYS A N 1
ATOM 2244 C CA . LYS A 1 306 ? 13.843 -35.624 -22.764 1.00 13.30 325 LYS A CA 1
ATOM 2245 C C . LYS A 1 306 ? 15.272 -35.271 -23.221 1.00 16.01 325 LYS A C 1
ATOM 2246 O O . LYS A 1 306 ? 15.925 -34.478 -22.547 1.00 16.87 325 LYS A O 1
ATOM 2249 N N . LYS A 1 307 ? 15.706 -35.781 -24.398 1.00 16.20 326 LYS A N 1
ATOM 2250 C CA . LYS A 1 307 ? 17.069 -35.552 -24.926 1.00 16.49 326 LYS A CA 1
ATOM 2251 C C . LYS A 1 307 ? 17.402 -34.084 -25.058 1.00 17.08 326 LYS A C 1
ATOM 2252 O O . LYS A 1 307 ? 18.541 -33.691 -24.867 1.00 17.53 326 LYS A O 1
ATOM 2258 N N . TYR A 1 308 ? 16.415 -33.271 -25.413 1.00 16.61 327 TYR A N 1
ATOM 2259 C CA . TYR A 1 308 ? 16.649 -31.834 -25.619 1.00 16.69 327 TYR A CA 1
ATOM 2260 C C . TYR A 1 308 ? 16.157 -30.982 -24.430 1.00 18.30 327 TYR A C 1
ATOM 2261 O O . TYR A 1 308 ? 15.988 -29.773 -24.567 1.00 18.08 327 TYR A O 1
ATOM 2270 N N . ALA A 1 309 ? 16.010 -31.630 -23.259 1.00 18.79 328 ALA A N 1
ATOM 2271 C CA . ALA A 1 309 ? 15.627 -30.982 -21.981 1.00 19.73 328 ALA A CA 1
ATOM 2272 C C . ALA A 1 309 ? 16.416 -29.693 -21.725 1.00 20.89 328 ALA A C 1
ATOM 2273 O O . ALA A 1 309 ? 17.599 -29.613 -22.019 1.00 19.72 328 ALA A O 1
ATOM 2275 N N . ASN A 1 310 ? 15.720 -28.676 -21.218 1.00 22.06 329 ASN A N 1
ATOM 2276 C CA . ASN A 1 310 ? 16.318 -27.400 -20.818 1.00 23.40 329 ASN A CA 1
ATOM 2277 C C . ASN A 1 310 ? 15.942 -27.208 -19.348 1.00 24.46 329 ASN A C 1
ATOM 2278 O O . ASN A 1 310 ? 14.792 -26.869 -19.030 1.00 24.86 329 ASN A O 1
ATOM 2283 N N . ASN A 1 311 ? 16.884 -27.518 -18.462 1.00 24.02 330 ASN A N 1
ATOM 2284 C CA . ASN A 1 311 ? 16.667 -27.453 -17.014 1.00 24.57 330 ASN A CA 1
ATOM 2285 C C . ASN A 1 311 ? 17.498 -26.344 -16.391 1.00 24.83 330 ASN A C 1
ATOM 2286 O O . ASN A 1 311 ? 18.350 -25.762 -17.055 1.00 23.96 330 ASN A O 1
ATOM 2291 N N . ILE A 1 312 ? 17.245 -26.064 -15.109 1.00 24.83 331 ILE A N 1
ATOM 2292 C CA . ILE A 1 312 ? 17.992 -25.046 -14.378 1.00 24.89 331 ILE A CA 1
ATOM 2293 C C . ILE A 1 312 ? 19.444 -25.501 -14.305 1.00 26.01 331 ILE A C 1
ATOM 2294 O O . ILE A 1 312 ? 19.709 -26.643 -13.915 1.00 26.56 331 ILE A O 1
ATOM 2299 N N . ASN A 1 313 ? 20.361 -24.619 -14.720 1.00 25.69 332 ASN A N 1
ATOM 2300 C CA . ASN A 1 313 ? 21.812 -24.741 -14.471 1.00 25.91 332 ASN A CA 1
ATOM 2301 C C . ASN A 1 313 ? 22.367 -23.461 -13.814 1.00 26.07 332 ASN A C 1
ATOM 2302 O O . ASN A 1 313 ? 21.620 -22.501 -13.601 1.00 25.09 332 ASN A O 1
ATOM 2307 N N . LYS A 1 314 ? 23.664 -23.465 -13.481 1.00 25.70 333 LYS A N 1
ATOM 2308 C CA . LYS A 1 314 ? 24.344 -22.351 -12.776 1.00 25.50 333 LYS A CA 1
ATOM 2309 C C . LYS A 1 314 ? 24.111 -20.966 -13.398 1.00 25.59 333 LYS A C 1
ATOM 2310 O O . LYS A 1 314 ? 24.112 -19.961 -12.692 1.00 25.30 333 LYS A O 1
ATOM 2312 N N . SER A 1 315 ? 23.899 -20.926 -14.714 1.00 24.99 334 SER A N 1
ATOM 2313 C CA . SER A 1 315 ? 23.573 -19.678 -15.418 1.00 25.03 334 SER A CA 1
ATOM 2314 C C . SER A 1 315 ? 22.270 -19.019 -14.934 1.00 24.80 334 SER A C 1
ATOM 2315 O O . SER A 1 315 ? 22.155 -17.802 -15.003 1.00 24.66 334 SER A O 1
ATOM 2318 N N . ASP A 1 316 ? 21.314 -19.821 -14.446 1.00 23.86 335 ASP A N 1
ATOM 2319 C CA . ASP A 1 316 ? 19.983 -19.339 -14.007 1.00 23.41 335 ASP A CA 1
ATOM 2320 C C . ASP A 1 316 ? 19.909 -18.916 -12.536 1.00 24.46 335 ASP A C 1
ATOM 2321 O O . ASP A 1 316 ? 18.856 -18.492 -12.068 1.00 25.21 335 ASP A O 1
ATOM 2326 N N . GLN A 1 317 ? 21.014 -19.043 -11.804 1.00 23.68 336 GLN A N 1
ATOM 2327 C CA . GLN A 1 317 ? 21.047 -18.770 -10.370 1.00 23.32 336 GLN A CA 1
ATOM 2328 C C . GLN A 1 317 ? 20.501 -17.399 -9.937 1.00 22.81 336 GLN A C 1
ATOM 2329 O O . GLN A 1 317 ? 19.851 -17.307 -8.891 1.00 22.69 336 GLN A O 1
ATOM 2335 N N . LYS A 1 318 ? 20.786 -16.340 -10.696 1.00 21.05 337 LYS A N 1
ATOM 2336 C CA . LYS A 1 318 ? 20.378 -14.997 -10.272 1.00 20.02 337 LYS A CA 1
ATOM 2337 C C . LYS A 1 318 ? 18.860 -14.823 -10.421 1.00 19.13 337 LYS A C 1
ATOM 2338 O O . LYS A 1 318 ? 18.192 -14.358 -9.493 1.00 18.75 337 LYS A O 1
ATOM 2341 N N . THR A 1 319 ? 18.301 -15.220 -11.564 1.00 17.19 338 THR A N 1
ATOM 2342 C CA . THR A 1 319 ? 16.861 -15.077 -11.741 1.00 15.98 338 THR A CA 1
ATOM 2343 C C . THR A 1 319 ? 16.130 -16.082 -10.844 1.00 14.59 338 THR A C 1
ATOM 2344 O O . THR A 1 319 ? 15.093 -15.724 -10.242 1.00 13.73 338 THR A O 1
ATOM 2348 N N . LEU A 1 320 ? 16.670 -17.306 -10.721 1.00 11.52 339 LEU A N 1
ATOM 2349 C CA . LEU A 1 320 ? 16.101 -18.304 -9.797 1.00 10.86 339 LEU A CA 1
ATOM 2350 C C . LEU A 1 320 ? 16.075 -17.770 -8.364 1.00 11.66 339 LEU A C 1
ATOM 2351 O O . LEU A 1 320 ? 15.064 -17.901 -7.667 1.00 10.54 339 LEU A O 1
ATOM 2356 N N . CYS A 1 321 ? 17.185 -17.164 -7.933 1.00 11.39 340 CYS A N 1
ATOM 2357 C CA . CYS A 1 321 ? 17.287 -16.605 -6.590 1.00 11.23 340 CYS A CA 1
ATOM 2358 C C . CYS A 1 321 ? 16.243 -15.500 -6.368 1.00 10.35 340 CYS A C 1
ATOM 2359 O O . CYS A 1 321 ? 15.494 -15.568 -5.408 1.00 9.62 340 CYS A O 1
ATOM 2362 N N . GLY A 1 322 ? 16.194 -14.504 -7.265 1.00 8.59 341 GLY A N 1
ATOM 2363 C CA . GLY A 1 322 ? 15.217 -13.410 -7.189 1.00 7.98 341 GLY A CA 1
ATOM 2364 C C . GLY A 1 322 ? 13.784 -13.956 -7.154 1.00 7.85 341 GLY A C 1
ATOM 2365 O O . GLY A 1 322 ? 13.001 -13.625 -6.249 1.00 7.21 341 GLY A O 1
ATOM 2366 N N . ALA A 1 323 ? 13.468 -14.822 -8.125 1.00 6.08 342 ALA A N 1
ATOM 2367 C CA . ALA A 1 323 ? 12.147 -15.464 -8.224 1.00 5.99 342 ALA A CA 1
ATOM 2368 C C . ALA A 1 323 ? 11.742 -16.173 -6.924 1.00 5.17 342 ALA A C 1
ATOM 2369 O O . ALA A 1 323 ? 10.733 -15.845 -6.310 1.00 3.03 342 ALA A O 1
ATOM 2371 N N . LEU A 1 324 ? 12.559 -17.122 -6.496 1.00 5.10 343 LEU A N 1
ATOM 2372 C CA . LEU A 1 324 ? 12.219 -17.929 -5.313 1.00 5.04 343 LEU A CA 1
ATOM 2373 C C . LEU A 1 324 ? 12.339 -17.220 -3.986 1.00 5.87 343 LEU A C 1
ATOM 2374 O O . LEU A 1 324 ? 11.630 -17.580 -3.039 1.00 5.20 343 LEU A O 1
ATOM 2379 N N . SER A 1 325 ? 13.188 -16.192 -3.919 1.00 6.30 344 SER A N 1
ATOM 2380 C CA . SER A 1 325 ? 13.265 -15.313 -2.746 1.00 7.67 344 SER A CA 1
ATOM 2381 C C . SER A 1 325 ? 11.984 -14.517 -2.639 1.00 8.41 344 SER A C 1
ATOM 2382 O O . SER A 1 325 ? 11.401 -14.443 -1.569 1.00 9.17 344 SER A O 1
ATOM 2385 N N . ASN A 1 326 ? 11.542 -13.918 -3.755 1.00 7.67 345 ASN A N 1
ATOM 2386 C CA . ASN A 1 326 ? 10.245 -13.182 -3.761 1.00 7.51 345 ASN A CA 1
ATOM 2387 C C . ASN A 1 326 ? 9.057 -14.070 -3.402 1.00 7.89 345 ASN A C 1
ATOM 2388 O O . ASN A 1 326 ? 8.212 -13.684 -2.572 1.00 8.12 345 ASN A O 1
ATOM 2393 N N . MET A 1 327 ? 9.018 -15.275 -3.979 1.00 7.02 346 MET A N 1
ATOM 2394 C CA . MET A 1 327 ? 7.963 -16.263 -3.668 1.00 7.25 346 MET A CA 1
ATOM 2395 C C . MET A 1 327 ? 7.922 -16.636 -2.179 1.00 8.04 346 MET A C 1
ATOM 2396 O O . MET A 1 327 ? 6.849 -16.732 -1.560 1.00 7.15 346 MET A O 1
ATOM 2401 N N . ARG A 1 328 ? 9.101 -16.885 -1.616 1.00 8.38 347 ARG A N 1
ATOM 2402 C CA . ARG A 1 328 ? 9.235 -17.252 -0.215 1.00 9.41 347 ARG A CA 1
ATOM 2403 C C . ARG A 1 328 ? 8.717 -16.135 0.684 1.00 10.63 347 ARG A C 1
ATOM 2404 O O . ARG A 1 328 ? 8.126 -16.409 1.709 1.00 10.66 347 ARG A O 1
ATOM 2412 N N . LYS A 1 329 ? 8.924 -14.881 0.289 1.00 11.59 348 LYS A N 1
ATOM 2413 C CA . LYS A 1 329 ? 8.537 -13.725 1.127 1.00 12.45 348 LYS A CA 1
ATOM 2414 C C . LYS A 1 329 ? 7.101 -13.246 0.864 1.00 12.62 348 LYS A C 1
ATOM 2415 O O . LYS A 1 329 ? 6.565 -12.424 1.605 1.00 12.33 348 LYS A O 1
ATOM 2418 N N . PHE A 1 330 ? 6.471 -13.761 -0.181 1.00 11.26 349 PHE A N 1
ATOM 2419 C CA . PHE A 1 330 ? 5.155 -13.267 -0.549 1.00 11.64 349 PHE A CA 1
ATOM 2420 C C . PHE A 1 330 ? 4.100 -13.366 0.553 1.00 13.49 349 PHE A C 1
ATOM 2421 O O . PHE A 1 330 ? 3.897 -14.428 1.141 1.00 11.72 349 PHE A O 1
ATOM 2429 N N . GLU A 1 331 ? 3.420 -12.231 0.766 1.00 15.68 350 GLU A N 1
ATOM 2430 C CA . GLU A 1 331 ? 2.166 -12.109 1.545 1.00 17.08 350 GLU A CA 1
ATOM 2431 C C . GLU A 1 331 ? 1.213 -11.242 0.714 1.00 19.28 350 GLU A C 1
ATOM 2432 O O . GLU A 1 331 ? 1.552 -10.116 0.286 1.00 19.27 350 GLU A O 1
ATOM 2434 N N . GLY A 1 332 ? 0.035 -11.777 0.434 1.00 19.74 351 GLY A N 1
ATOM 2435 C CA . GLY A 1 332 ? -0.975 -10.999 -0.299 1.00 20.19 351 GLY A CA 1
ATOM 2436 C C . GLY A 1 332 ? -1.852 -10.142 0.613 1.00 20.60 351 GLY A C 1
ATOM 2437 O O . GLY A 1 332 ? -2.613 -9.306 0.136 1.00 22.28 351 GLY A O 1
ATOM 2438 N N . SER A 1 333 ? -1.751 -10.361 1.924 1.00 19.07 352 SER A N 1
ATOM 2439 C CA . SER A 1 333 ? -2.638 -9.746 2.906 1.00 18.12 352 SER A CA 1
ATOM 2440 C C . SER A 1 333 ? -4.126 -10.069 2.601 1.00 16.42 352 SER A C 1
ATOM 2441 O O . SER A 1 333 ? -4.521 -11.234 2.434 1.00 18.66 352 SER A O 1
ATOM 2443 N N . GLN A 1 334 ? -4.939 -9.036 2.516 1.00 11.43 353 GLN A N 1
ATOM 2444 C CA . GLN A 1 334 ? -6.354 -9.182 2.425 1.00 8.17 353 GLN A CA 1
ATOM 2445 C C . GLN A 1 334 ? -6.730 -9.343 0.956 1.00 6.44 353 GLN A C 1
ATOM 2446 O O . GLN A 1 334 ? -5.856 -9.284 0.070 1.00 5.97 353 GLN A O 1
ATOM 2452 N N . LYS A 1 335 ? -8.016 -9.545 0.692 1.00 2.90 354 LYS A N 1
ATOM 2453 C CA . LYS A 1 335 ? -8.478 -9.938 -0.645 1.00 2.02 354 LYS A CA 1
ATOM 2454 C C . LYS A 1 335 ? -8.380 -8.851 -1.719 1.00 2.00 354 LYS A C 1
ATOM 2455 O O . LYS A 1 335 ? -8.166 -9.190 -2.886 1.00 2.00 354 LYS A O 1
ATOM 2461 N N . LEU A 1 336 ? -8.498 -7.579 -1.343 1.00 2.00 355 LEU A N 1
ATOM 2462 C CA . LEU A 1 336 ? -8.351 -6.491 -2.325 1.00 2.00 355 LEU A CA 1
ATOM 2463 C C . LEU A 1 336 ? -6.937 -6.428 -2.861 1.00 2.00 355 LEU A C 1
ATOM 2464 O O . LEU A 1 336 ? -6.741 -6.401 -4.081 1.00 2.00 355 LEU A O 1
ATOM 2469 N N . ALA A 1 337 ? -5.949 -6.462 -1.967 1.00 2.00 356 ALA A N 1
ATOM 2470 C CA . ALA A 1 337 ? -4.536 -6.520 -2.351 1.00 2.00 356 ALA A CA 1
ATOM 2471 C C . ALA A 1 337 ? -4.218 -7.749 -3.202 1.00 2.00 356 ALA A C 1
ATOM 2472 O O . ALA A 1 337 ? -3.524 -7.627 -4.206 1.00 2.00 356 ALA A O 1
ATOM 2474 N N . GLN A 1 338 ? -4.736 -8.923 -2.821 1.00 2.00 357 GLN A N 1
ATOM 2475 C CA . GLN A 1 338 ? -4.453 -10.158 -3.571 1.00 2.00 357 GLN A CA 1
ATOM 2476 C C . GLN A 1 338 ? -5.019 -10.059 -4.998 1.00 2.00 357 GLN A C 1
ATOM 2477 O O . GLN A 1 338 ? -4.331 -10.411 -5.948 1.00 2.00 357 GLN A O 1
ATOM 2483 N N . ALA A 1 339 ? -6.245 -9.546 -5.108 1.00 2.00 358 ALA A N 1
ATOM 2484 C CA . ALA A 1 339 ? -6.937 -9.328 -6.363 1.00 2.00 358 ALA A CA 1
ATOM 2485 C C . ALA A 1 339 ? -6.153 -8.392 -7.271 1.00 2.00 358 ALA A C 1
ATOM 2486 O O . ALA A 1 339 ? -5.979 -8.664 -8.458 1.00 2.00 358 ALA A O 1
ATOM 2488 N N . ALA A 1 340 ? -5.674 -7.299 -6.692 1.00 2.00 359 ALA A N 1
ATOM 2489 C CA . ALA A 1 340 ? -4.870 -6.315 -7.379 1.00 2.00 359 ALA A CA 1
ATOM 2490 C C . ALA A 1 340 ? -3.584 -6.921 -7.940 1.00 2.00 359 ALA A C 1
ATOM 2491 O O . ALA A 1 340 ? -3.261 -6.697 -9.102 1.00 2.00 359 ALA A O 1
ATOM 2493 N N . ILE A 1 341 ? -2.859 -7.663 -7.095 1.00 2.00 360 ILE A N 1
ATOM 2494 C CA . ILE A 1 341 ? -1.583 -8.250 -7.432 1.00 2.00 360 ILE A CA 1
ATOM 2495 C C . ILE A 1 341 ? -1.734 -9.210 -8.625 1.00 2.00 360 ILE A C 1
ATOM 2496 O O . ILE A 1 341 ? -1.001 -9.120 -9.597 1.00 2.00 360 ILE A O 1
ATOM 2501 N N . LEU A 1 342 ? -2.673 -10.134 -8.521 1.00 2.00 361 LEU A N 1
ATOM 2502 C CA . LEU A 1 342 ? -2.949 -11.082 -9.620 1.00 2.00 361 LEU A CA 1
ATOM 2503 C C . LEU A 1 342 ? -3.433 -10.355 -10.868 1.00 2.00 361 LEU A C 1
ATOM 2504 O O . LEU A 1 342 ? -3.084 -10.773 -11.971 1.00 2.00 361 LEU A O 1
ATOM 2509 N N . PHE A 1 343 ? -4.193 -9.265 -10.728 1.00 2.00 362 PHE A N 1
ATOM 2510 C CA . PHE A 1 343 ? -4.536 -8.469 -11.907 1.00 2.00 362 PHE A CA 1
ATOM 2511 C C . PHE A 1 343 ? -3.285 -7.918 -12.631 1.00 2.00 362 PHE A C 1
ATOM 2512 O O . PHE A 1 343 ? -3.106 -8.138 -13.844 1.00 2.00 362 PHE A O 1
ATOM 2520 N N . ILE A 1 344 ? -2.426 -7.240 -11.880 1.00 2.00 363 ILE A N 1
ATOM 2521 C CA . ILE A 1 344 ? -1.282 -6.577 -12.457 1.00 2.00 363 ILE A CA 1
ATOM 2522 C C . ILE A 1 344 ? -0.347 -7.620 -13.089 1.00 2.00 363 ILE A C 1
ATOM 2523 O O . ILE A 1 344 ? 0.070 -7.477 -14.240 1.00 2.00 363 ILE A O 1
ATOM 2528 N N . GLY A 1 345 ? -0.073 -8.675 -12.340 1.00 2.00 364 GLY A N 1
ATOM 2529 C CA . GLY A 1 345 ? 0.772 -9.769 -12.816 1.00 2.00 364 GLY A CA 1
ATOM 2530 C C . GLY A 1 345 ? 0.268 -10.484 -14.047 1.00 2.00 364 GLY A C 1
ATOM 2531 O O . GLY A 1 345 ? 1.052 -10.746 -14.968 1.00 2.00 364 GLY A O 1
ATOM 2532 N N . SER A 1 346 ? -1.033 -10.810 -14.074 1.00 2.00 365 SER A N 1
ATOM 2533 C CA . SER A 1 346 ? -1.617 -11.604 -15.155 1.00 2.00 365 SER A CA 1
ATOM 2534 C C . SER A 1 346 ? -1.994 -10.798 -16.362 1.00 2.00 365 SER A C 1
ATOM 2535 O O . SER A 1 346 ? -2.004 -11.361 -17.458 1.00 2.00 365 SER A O 1
ATOM 2538 N N . LYS A 1 347 ? -2.288 -9.500 -16.208 1.00 2.00 366 LYS A N 1
ATOM 2539 C CA . LYS A 1 347 ? -2.772 -8.715 -17.349 1.00 2.00 366 LYS A CA 1
ATOM 2540 C C . LYS A 1 347 ? -1.916 -7.519 -17.716 1.00 2.00 366 LYS A C 1
ATOM 2541 O O . LYS A 1 347 ? -2.069 -7.017 -18.830 1.00 2.00 366 LYS A O 1
ATOM 2547 N N . LEU A 1 348 ? -1.070 -7.014 -16.802 1.00 2.00 367 LEU A N 1
ATOM 2548 C CA . LEU A 1 348 ? -0.369 -5.745 -17.107 1.00 2.00 367 LEU A CA 1
ATOM 2549 C C . LEU A 1 348 ? 1.136 -5.865 -17.384 1.00 2.00 367 LEU A C 1
ATOM 2550 O O . LEU A 1 348 ? 1.721 -4.990 -18.012 1.00 4.81 367 LEU A O 1
ATOM 2555 N N . THR A 1 349 ? 1.784 -6.907 -16.913 1.00 2.00 368 THR A N 1
ATOM 2556 C CA . THR A 1 349 ? 3.185 -7.110 -17.189 1.00 2.00 368 THR A CA 1
ATOM 2557 C C . THR A 1 349 ? 3.386 -7.466 -18.673 1.00 2.00 368 THR A C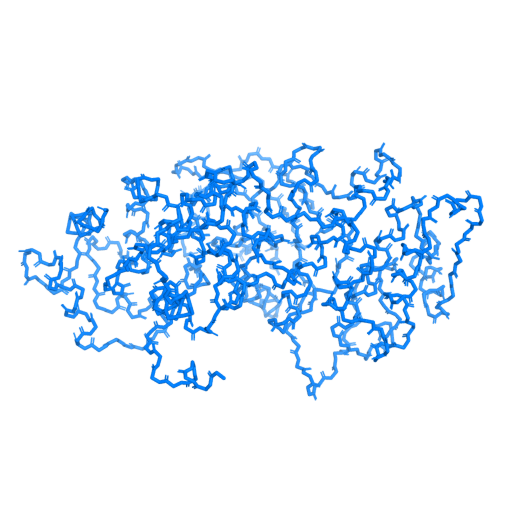 1
ATOM 2558 O O . THR A 1 349 ? 2.623 -8.241 -19.243 1.00 2.00 368 THR A O 1
ATOM 2562 N N . THR A 1 350 ? 4.438 -6.945 -19.288 1.00 2.00 369 THR A N 1
ATOM 2563 C CA . THR A 1 350 ? 4.676 -7.158 -20.716 1.00 2.00 369 THR A CA 1
ATOM 2564 C C . THR A 1 350 ? 5.430 -8.489 -20.899 1.00 2.11 369 THR A C 1
ATOM 2565 O O . THR A 1 350 ? 5.959 -9.058 -19.932 1.00 2.00 369 THR A O 1
ATOM 2569 N N . LEU A 1 351 ? 5.499 -8.959 -22.141 1.00 2.00 370 LEU A N 1
ATOM 2570 C CA . LEU A 1 351 ? 6.243 -10.176 -22.481 1.00 2.55 370 LEU A CA 1
ATOM 2571 C C . LEU A 1 351 ? 7.739 -10.025 -22.123 1.00 3.36 370 LEU A C 1
ATOM 2572 O O . LEU A 1 351 ? 8.325 -10.945 -21.593 1.00 3.18 370 LEU A O 1
ATOM 2577 N N . GLU A 1 352 ? 8.322 -8.849 -22.369 1.00 4.10 371 GLU A N 1
ATOM 2578 C CA . GLU A 1 352 ? 9.725 -8.575 -22.021 1.00 4.95 371 GLU A CA 1
ATOM 2579 C C . GLU A 1 352 ? 9.954 -8.578 -20.521 1.00 3.83 371 GLU A C 1
ATOM 2580 O O . GLU A 1 352 ? 10.933 -9.108 -20.052 1.00 4.43 371 GLU A O 1
ATOM 2586 N N . GLU A 1 353 ? 9.057 -7.955 -19.768 1.00 2.00 372 GLU A N 1
ATOM 2587 C CA . GLU A 1 353 ? 9.184 -7.910 -18.330 1.00 2.00 372 GLU A CA 1
ATOM 2588 C C . GLU A 1 353 ? 9.154 -9.316 -17.772 1.00 2.00 372 GLU A C 1
ATOM 2589 O O . GLU A 1 353 ? 9.847 -9.627 -16.814 1.00 2.00 372 GLU A O 1
ATOM 2595 N N . ARG A 1 354 ? 8.343 -10.167 -18.383 1.00 2.00 373 ARG A N 1
ATOM 2596 C CA . ARG A 1 354 ? 8.209 -11.542 -17.964 1.00 2.00 373 ARG A CA 1
ATOM 2597 C C . ARG A 1 354 ? 9.243 -12.522 -18.496 1.00 2.00 373 ARG A C 1
ATOM 2598 O O . ARG A 1 354 ? 9.257 -13.646 -18.040 1.00 2.00 373 ARG A O 1
ATOM 2606 N N . LYS A 1 355 ? 10.092 -12.105 -19.447 1.00 2.00 374 LYS A N 1
ATOM 2607 C CA . LYS A 1 355 ? 11.007 -12.987 -20.190 1.00 3.57 374 LYS A CA 1
ATOM 2608 C C . LYS A 1 355 ? 11.751 -13.998 -19.344 1.00 4.22 374 LYS A C 1
ATOM 2609 O O . LYS A 1 355 ? 11.703 -15.204 -19.618 1.00 3.34 374 LYS A O 1
ATOM 2615 N N . GLU A 1 356 ? 12.436 -13.491 -18.324 1.00 3.78 375 GLU A N 1
ATOM 2616 C CA . GLU A 1 356 ? 13.334 -14.297 -17.499 1.00 4.65 375 GLU A CA 1
ATOM 2617 C C . GLU A 1 356 ? 12.524 -15.206 -16.595 1.00 5.09 375 GLU A C 1
ATOM 2618 O O . GLU A 1 356 ? 12.863 -16.367 -16.461 1.00 5.75 375 GLU A O 1
ATOM 2624 N N . LEU A 1 357 ? 11.415 -14.696 -16.043 1.00 2.82 376 LEU A N 1
ATOM 2625 C CA . LEU A 1 357 ? 10.562 -15.494 -15.156 1.00 2.36 376 LEU A CA 1
ATOM 2626 C C . LEU A 1 357 ? 9.841 -16.573 -15.919 1.00 2.00 376 LEU A C 1
ATOM 2627 O O . LEU A 1 357 ? 9.667 -17.635 -15.386 1.00 2.59 376 LEU A O 1
ATOM 2632 N N . THR A 1 358 ? 9.424 -16.288 -17.149 1.00 2.00 377 THR A N 1
ATOM 2633 C CA . THR A 1 358 ? 8.811 -17.281 -18.029 1.00 2.00 377 THR A CA 1
ATOM 2634 C C . THR A 1 358 ? 9.792 -18.425 -18.279 1.00 2.00 377 THR A C 1
ATOM 2635 O O . THR A 1 358 ? 9.409 -19.579 -18.239 1.00 2.00 377 THR A O 1
ATOM 2639 N N . ASP A 1 359 ? 11.055 -18.076 -18.499 1.00 2.87 378 ASP A N 1
ATOM 2640 C CA . ASP A 1 359 ? 12.116 -19.052 -18.718 1.00 4.56 378 ASP A CA 1
ATOM 2641 C C . ASP A 1 359 ? 12.406 -19.932 -17.492 1.00 5.39 378 ASP A C 1
ATOM 2642 O O . ASP A 1 359 ? 12.607 -21.137 -17.632 1.00 7.24 378 ASP A O 1
ATOM 2647 N N . ILE A 1 360 ? 12.423 -19.339 -16.304 1.00 4.48 379 ILE A N 1
ATOM 2648 C CA . ILE A 1 360 ? 12.521 -20.079 -15.033 1.00 4.25 379 ILE A CA 1
ATOM 2649 C C . ILE A 1 360 ? 11.302 -20.984 -14.816 1.00 3.33 379 ILE A C 1
ATOM 2650 O O . ILE A 1 360 ? 11.463 -22.127 -14.390 1.00 3.03 379 ILE A O 1
ATOM 2655 N N . PHE A 1 361 ? 10.082 -20.452 -15.066 1.00 2.00 380 PHE A N 1
ATOM 2656 C CA . PHE A 1 361 ? 8.843 -21.211 -14.852 1.00 2.00 380 PHE A CA 1
ATOM 2657 C C . PHE A 1 361 ? 8.896 -22.546 -15.622 1.00 2.05 380 PHE A C 1
ATOM 2658 O O . PHE A 1 361 ? 8.676 -23.624 -15.050 1.00 2.00 380 PHE A O 1
ATOM 2666 N N . LYS A 1 362 ? 9.225 -22.445 -16.906 1.00 2.06 381 LYS A N 1
ATOM 2667 C CA . LYS A 1 362 ? 9.305 -23.588 -17.779 1.00 3.64 381 LYS A CA 1
ATOM 2668 C C . LYS A 1 362 ? 10.330 -24.624 -17.288 1.00 3.34 381 LYS A C 1
ATOM 2669 O O . LYS A 1 362 ? 10.065 -25.833 -17.328 1.00 3.41 381 LYS A O 1
ATOM 2675 N N . LYS A 1 363 ? 11.494 -24.143 -16.863 1.00 2.95 382 LYS A N 1
ATOM 2676 C CA . LYS A 1 363 ? 12.573 -25.007 -16.313 1.00 3.09 382 LYS A CA 1
ATOM 2677 C C . LYS A 1 363 ? 12.155 -25.707 -15.020 1.00 3.34 382 LYS A C 1
ATOM 2678 O O . LYS A 1 363 ? 12.442 -26.872 -14.852 1.00 4.94 382 LYS A O 1
ATOM 2684 N N . LEU A 1 364 ? 11.450 -25.011 -14.121 1.00 2.00 383 LEU A N 1
ATOM 2685 C CA . LEU A 1 364 ? 10.926 -25.622 -12.899 1.00 2.15 383 LEU A CA 1
ATOM 2686 C C . LEU A 1 364 ? 9.826 -26.613 -13.207 1.00 3.27 383 LEU A C 1
ATOM 2687 O O . LEU A 1 364 ? 9.651 -27.570 -12.476 1.00 3.59 383 LEU A O 1
ATOM 2692 N N . ASP A 1 365 ? 9.083 -26.372 -14.295 1.00 3.62 384 ASP A N 1
ATOM 2693 C CA . ASP A 1 365 ? 8.008 -27.269 -14.689 1.00 4.63 384 ASP A CA 1
ATOM 2694 C C . ASP A 1 365 ? 8.550 -28.543 -15.348 1.00 6.41 384 ASP A C 1
ATOM 2695 O O . ASP A 1 365 ? 8.502 -28.690 -16.566 1.00 6.61 384 ASP A O 1
ATOM 2700 N N . LYS A 1 366 ? 9.068 -29.455 -14.517 1.00 7.65 385 LYS A N 1
ATOM 2701 C CA . LYS A 1 366 ? 9.766 -30.671 -15.012 1.00 8.34 385 LYS A CA 1
ATOM 2702 C C . LYS A 1 366 ? 8.941 -31.523 -15.973 1.00 7.32 385 LYS A C 1
ATOM 2703 O O . LYS A 1 366 ? 9.465 -32.001 -16.945 1.00 8.02 385 LYS A O 1
ATOM 2709 N N . ASN A 1 367 ? 7.670 -31.734 -15.678 1.00 5.72 386 ASN A N 1
ATOM 2710 C CA . ASN A 1 367 ? 6.817 -32.574 -16.494 1.00 5.49 386 ASN A CA 1
ATOM 2711 C C . ASN A 1 367 ? 6.124 -31.820 -17.655 1.00 6.33 386 ASN A C 1
ATOM 2712 O O . ASN A 1 367 ? 5.452 -32.437 -18.464 1.00 7.26 386 ASN A O 1
ATOM 2717 N N . GLY A 1 368 ? 6.337 -30.507 -17.724 1.00 5.41 387 GLY A N 1
ATOM 2718 C CA . GLY A 1 368 ? 5.845 -29.648 -18.788 1.00 5.12 387 GLY A CA 1
ATOM 2719 C C . GLY A 1 368 ? 4.332 -29.510 -18.874 1.00 5.67 387 GLY A C 1
ATOM 2720 O O . GLY A 1 368 ? 3.820 -29.213 -19.942 1.00 4.73 387 GLY A O 1
ATOM 2721 N N . ASP A 1 369 ? 3.609 -29.713 -17.761 1.00 4.78 388 ASP A N 1
ATOM 2722 C CA . ASP A 1 369 ? 2.135 -29.590 -17.776 1.00 3.80 388 ASP A CA 1
ATOM 2723 C C . ASP A 1 369 ? 1.612 -28.180 -17.556 1.00 3.25 388 ASP A C 1
ATOM 2724 O O . ASP A 1 369 ? 0.403 -27.966 -17.432 1.00 2.00 388 ASP A O 1
ATOM 2729 N N . GLY A 1 370 ? 2.536 -27.219 -17.509 1.00 2.90 389 GLY A N 1
ATOM 2730 C CA . GLY A 1 370 ? 2.232 -25.810 -17.304 1.00 3.12 389 GLY A CA 1
ATOM 2731 C C . GLY A 1 370 ? 1.766 -25.425 -15.917 1.00 3.46 389 GLY A C 1
ATOM 2732 O O . GLY A 1 370 ? 1.249 -24.312 -15.711 1.00 3.89 389 GLY A O 1
ATOM 2733 N N . GLN A 1 371 ? 1.963 -26.312 -14.955 1.00 2.80 390 GLN A N 1
ATOM 2734 C CA . GLN A 1 371 ? 1.690 -26.015 -13.546 1.00 3.64 390 GLN A CA 1
ATOM 2735 C C . GLN A 1 371 ? 2.900 -26.383 -12.699 1.00 4.05 390 GLN A C 1
ATOM 2736 O O . GLN A 1 371 ? 3.540 -27.397 -12.971 1.00 3.93 390 GLN A O 1
ATOM 2742 N N . LEU A 1 372 ? 3.205 -25.609 -11.650 1.00 3.38 391 LEU A N 1
ATOM 2743 C CA . LEU A 1 372 ? 4.205 -26.049 -10.677 1.00 3.67 391 LEU A CA 1
ATOM 2744 C C . LEU A 1 372 ? 3.535 -26.786 -9.509 1.00 3.72 391 LEU A C 1
ATOM 2745 O O . LEU A 1 372 ? 2.618 -26.271 -8.870 1.00 2.53 391 LEU A O 1
ATOM 2750 N N . ASP A 1 373 ? 3.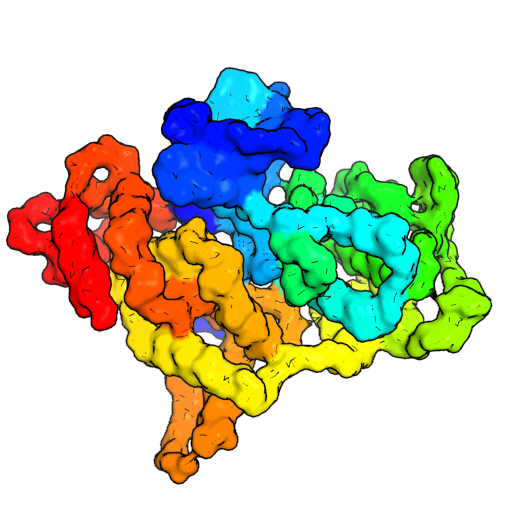949 -28.030 -9.273 1.00 2.74 392 ASP A N 1
ATOM 2751 C CA . ASP A 1 373 ? 3.432 -28.767 -8.117 1.00 2.51 392 ASP A CA 1
ATOM 2752 C C . ASP A 1 373 ? 4.437 -28.692 -6.969 1.00 3.69 392 ASP A C 1
ATOM 2753 O O . ASP A 1 373 ? 5.541 -28.142 -7.130 1.00 2.44 392 ASP A O 1
ATOM 2758 N N . LYS A 1 374 ? 4.040 -29.224 -5.810 1.00 3.79 393 LYS A N 1
ATOM 2759 C CA . LYS A 1 374 ? 4.839 -29.174 -4.612 1.00 4.00 393 LYS A CA 1
ATOM 2760 C C . LYS A 1 374 ? 6.212 -29.863 -4.823 1.00 4.86 393 LYS A C 1
ATOM 2761 O O . LYS A 1 374 ? 7.258 -29.305 -4.449 1.00 5.11 393 LYS A O 1
ATOM 2764 N N . LYS A 1 375 ? 6.207 -31.048 -5.435 1.00 4.56 394 LYS A N 1
ATOM 2765 C CA . LYS A 1 375 ? 7.453 -31.795 -5.751 1.00 5.42 394 LYS A CA 1
ATOM 2766 C C . LYS A 1 375 ? 8.364 -30.953 -6.650 1.00 5.83 394 LYS A C 1
ATOM 2767 O O . LYS A 1 375 ? 9.559 -30.916 -6.453 1.00 6.76 394 LYS A O 1
ATOM 2769 N N . GLU A 1 376 ? 7.778 -30.236 -7.604 1.00 4.21 395 GLU A N 1
ATOM 2770 C CA . GLU A 1 376 ? 8.547 -29.338 -8.481 1.00 3.88 395 GLU A CA 1
ATOM 2771 C C . GLU A 1 376 ? 9.111 -28.118 -7.762 1.00 4.08 395 GLU A C 1
ATOM 2772 O O . GLU A 1 376 ? 10.214 -27.698 -8.060 1.00 4.65 395 GLU A O 1
ATOM 2778 N N . LEU A 1 377 ? 8.368 -27.556 -6.820 1.00 3.90 396 LEU A N 1
ATOM 2779 C CA . LEU A 1 377 ? 8.874 -26.401 -6.043 1.00 4.67 396 LEU A CA 1
ATOM 2780 C C . LEU A 1 377 ? 9.970 -26.780 -5.071 1.00 3.65 396 LEU A C 1
ATOM 2781 O O . LEU A 1 377 ? 10.945 -26.076 -4.977 1.00 2.43 396 LEU A O 1
ATOM 2786 N N . ILE A 1 378 ? 9.801 -27.910 -4.379 1.00 5.21 397 ILE A N 1
ATOM 2787 C CA . ILE A 1 378 ? 10.817 -28.480 -3.456 1.00 4.62 397 ILE A CA 1
ATOM 2788 C C . ILE A 1 378 ? 12.131 -28.606 -4.187 1.00 5.86 397 ILE A C 1
ATOM 2789 O O . ILE A 1 378 ? 13.162 -28.085 -3.736 1.00 5.34 397 ILE A O 1
ATOM 2794 N N . GLU A 1 379 ? 12.072 -29.257 -5.352 1.00 6.15 398 GLU A N 1
ATOM 2795 C CA . GLU A 1 379 ? 13.229 -29.421 -6.234 1.00 6.57 398 GLU A CA 1
ATOM 2796 C C . GLU A 1 379 ? 13.821 -28.103 -6.690 1.00 7.55 398 GLU A C 1
ATOM 2797 O O . GLU A 1 379 ? 15.039 -27.969 -6.752 1.00 8.88 398 GLU A O 1
ATOM 2803 N N . GLY A 1 380 ? 12.977 -27.117 -6.977 1.00 6.55 399 GLY A N 1
ATOM 2804 C CA . GLY A 1 380 ? 13.465 -25.794 -7.326 1.00 6.51 399 GLY A CA 1
ATOM 2805 C C . GLY A 1 380 ? 14.238 -25.132 -6.190 1.00 7.18 399 GLY A C 1
ATOM 2806 O O . GLY A 1 380 ? 15.266 -24.494 -6.398 1.00 6.83 399 GLY A O 1
ATOM 2807 N N . TYR A 1 381 ? 13.732 -25.258 -4.979 1.00 7.75 400 TYR A N 1
ATOM 2808 C CA . TYR A 1 381 ? 14.434 -24.679 -3.815 1.00 8.58 400 TYR A CA 1
ATOM 2809 C C . TYR A 1 381 ? 15.732 -25.443 -3.480 1.00 10.20 400 TYR A C 1
ATOM 2810 O O . TYR A 1 381 ? 16.747 -24.849 -3.142 1.00 11.40 400 TYR A O 1
ATOM 2819 N N . ASN A 1 382 ? 15.707 -26.754 -3.586 1.00 10.74 401 ASN A N 1
ATOM 2820 C CA . ASN A 1 382 ? 16.907 -27.552 -3.343 1.00 11.95 401 ASN A CA 1
ATOM 2821 C C . ASN A 1 382 ? 18.028 -27.173 -4.322 1.00 13.67 401 ASN A C 1
ATOM 2822 O O . ASN A 1 382 ? 19.151 -26.870 -3.904 1.00 12.77 401 ASN A O 1
ATOM 2827 N N . VAL A 1 383 ? 17.686 -27.092 -5.608 1.00 14.72 402 VAL A N 1
ATOM 2828 C CA . VAL A 1 383 ? 18.622 -26.637 -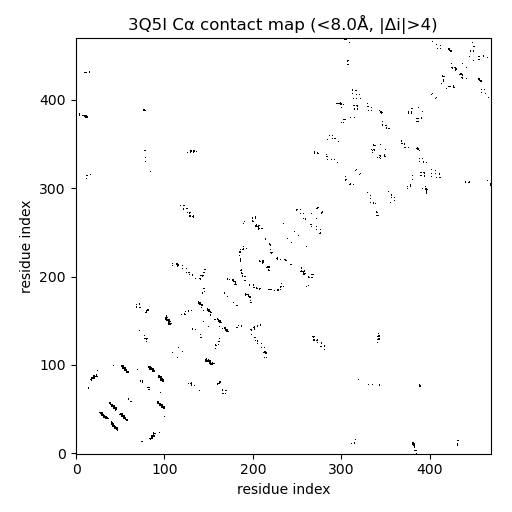6.638 1.00 16.03 402 VAL A CA 1
ATOM 2829 C C . VAL A 1 383 ? 19.190 -25.246 -6.303 1.00 17.60 402 VAL A C 1
ATOM 2830 O O . VAL A 1 383 ? 20.386 -25.024 -6.452 1.00 17.35 402 VAL A O 1
ATOM 2834 N N . LEU A 1 384 ? 18.356 -24.324 -5.819 1.00 18.09 403 LEU A N 1
ATOM 2835 C CA . LEU A 1 384 ? 18.852 -22.993 -5.450 1.00 19.38 403 LEU A CA 1
ATOM 2836 C C . LEU A 1 384 ? 19.811 -23.010 -4.249 1.00 21.70 403 LEU A C 1
ATOM 2837 O O . LEU A 1 384 ? 20.819 -22.321 -4.266 1.00 21.78 403 LEU A O 1
ATOM 2842 N N A ARG A 1 385 ? 19.462 -23.773 -3.210 0.50 22.45 404 ARG A N 1
ATOM 2843 N N B ARG A 1 385 ? 19.458 -23.778 -3.215 0.50 21.98 404 ARG A N 1
ATOM 2844 C CA A ARG A 1 385 ? 20.281 -23.924 -2.001 0.50 23.31 404 ARG A CA 1
ATOM 2845 C CA B ARG A 1 385 ? 20.264 -23.945 -2.000 0.50 22.46 404 ARG A CA 1
ATOM 2846 C C A ARG A 1 385 ? 21.641 -24.575 -2.318 0.50 24.76 404 ARG A C 1
ATOM 2847 C C B ARG A 1 385 ? 21.632 -24.580 -2.313 0.50 24.31 404 ARG A C 1
ATOM 2848 O O A ARG A 1 385 ? 22.652 -24.235 -1.707 0.50 24.71 404 ARG A O 1
ATOM 2849 O O B ARG A 1 385 ? 22.636 -24.239 -1.694 0.50 24.29 404 ARG A O 1
ATOM 2864 N N . ASN A 1 386 ? 21.657 -25.491 -3.288 1.00 25.07 405 ASN A N 1
ATOM 2865 C CA . ASN A 1 386 ? 22.893 -26.157 -3.737 1.00 27.16 405 ASN A CA 1
ATOM 2866 C C . ASN A 1 386 ? 23.865 -25.249 -4.513 1.00 29.98 405 ASN A C 1
ATOM 2867 O O . ASN A 1 386 ? 25.060 -25.537 -4.569 1.00 29.56 405 ASN A O 1
ATOM 2872 N N . PHE A 1 387 ? 23.343 -24.182 -5.134 1.00 31.88 406 PHE A N 1
ATOM 2873 C CA . PHE A 1 387 ? 24.178 -23.190 -5.826 1.00 33.42 406 PHE A CA 1
ATOM 2874 C C . PHE A 1 387 ? 24.869 -22.270 -4.830 1.00 35.19 406 PHE A C 1
ATOM 2875 O O . PHE A 1 387 ? 25.961 -21.795 -5.099 1.00 35.07 406 PHE A O 1
ATOM 2883 N N . LYS A 1 388 ? 24.203 -21.996 -3.705 1.00 36.38 407 LYS A N 1
ATOM 2884 C CA . LYS A 1 388 ? 24.722 -21.120 -2.650 1.00 44.41 407 LYS A CA 1
ATOM 2885 C C . LYS A 1 388 ? 25.612 -21.884 -1.667 1.00 47.39 407 LYS A C 1
ATOM 2886 O O . LYS A 1 388 ? 26.617 -22.472 -2.056 1.00 36.35 407 LYS A O 1
ATOM 2888 N N . LEU A 1 391 ? 26.419 -23.434 2.968 1.00 13.27 410 LEU A N 1
ATOM 2889 C CA . LEU A 1 391 ? 25.757 -24.619 3.547 1.00 13.35 410 LEU A CA 1
ATOM 2890 C C . LEU A 1 391 ? 25.441 -24.436 5.039 1.00 12.56 410 LEU A C 1
ATOM 2891 O O . LEU A 1 391 ? 26.293 -24.630 5.881 1.00 12.83 410 LEU A O 1
ATOM 2893 N N . GLY A 1 392 ? 24.206 -24.061 5.349 1.00 10.85 411 GLY A N 1
ATOM 2894 C CA . GLY A 1 392 ? 23.787 -23.773 6.711 1.00 9.78 411 GLY A CA 1
ATOM 2895 C C . GLY A 1 392 ? 23.025 -24.887 7.410 1.00 9.81 411 GLY A C 1
ATOM 2896 O O . GLY A 1 392 ? 23.191 -26.077 7.116 1.00 7.94 411 GLY A O 1
ATOM 2897 N N . GLU A 1 393 ? 22.186 -24.465 8.352 1.00 9.74 412 GLU A N 1
ATOM 2898 C CA . GLU A 1 393 ? 21.328 -25.337 9.133 1.00 10.90 412 GLU A CA 1
ATOM 2899 C C . GLU A 1 393 ? 20.418 -26.113 8.205 1.00 12.08 412 GLU A C 1
ATOM 2900 O O . GLU A 1 393 ? 20.031 -25.617 7.160 1.00 12.13 412 GLU A O 1
ATOM 2906 N N . LEU A 1 394 ? 20.093 -27.333 8.607 1.00 12.55 413 LEU A N 1
ATOM 2907 C CA . LEU A 1 394 ? 19.173 -28.198 7.893 1.00 13.02 413 LEU A CA 1
ATOM 2908 C C . LEU A 1 394 ? 17.793 -27.553 7.936 1.00 14.23 413 LEU A C 1
ATOM 2909 O O . LEU A 1 394 ? 17.295 -27.248 9.005 1.00 14.27 413 LEU A O 1
ATOM 2914 N N . LYS A 1 395 ? 17.209 -27.305 6.773 1.00 14.19 414 LYS A N 1
ATOM 2915 C CA . LYS A 1 395 ? 15.860 -26.754 6.670 1.00 14.38 414 LYS A CA 1
ATOM 2916 C C . LYS A 1 395 ? 14.890 -27.881 6.346 1.00 14.74 414 LYS A C 1
ATOM 2917 O O . LYS A 1 395 ? 15.278 -28.883 5.756 1.00 15.61 414 LYS A O 1
ATOM 2919 N N . ASN A 1 396 ? 13.635 -27.724 6.735 1.00 13.42 415 ASN A N 1
ATOM 2920 C CA . ASN A 1 396 ? 12.573 -28.642 6.335 1.00 12.95 415 ASN A CA 1
ATOM 2921 C C . ASN A 1 396 ? 11.919 -28.013 5.090 1.00 12.00 415 ASN A C 1
ATOM 2922 O O . ASN A 1 396 ? 10.999 -27.230 5.214 1.00 11.42 415 ASN A O 1
ATOM 2927 N N . VAL A 1 397 ? 12.448 -28.333 3.907 1.00 10.85 416 VAL A N 1
ATOM 2928 C CA . VAL A 1 397 ? 12.012 -27.746 2.637 1.00 10.64 416 VAL A CA 1
ATOM 2929 C C . VAL A 1 397 ? 10.564 -28.101 2.259 1.00 10.52 416 VAL A C 1
ATOM 2930 O O . VAL A 1 397 ? 9.907 -27.300 1.589 1.00 10.22 416 VAL A O 1
ATOM 2934 N N . GLU A 1 398 ? 10.094 -29.289 2.667 1.00 8.55 417 GLU A N 1
ATOM 2935 C CA . GLU A 1 398 ? 8.726 -29.732 2.398 1.00 8.03 417 GLU A CA 1
ATOM 2936 C C . GLU A 1 398 ? 7.724 -28.827 3.104 1.00 8.90 417 GLU A C 1
ATOM 2937 O O . GLU A 1 398 ? 6.749 -28.386 2.508 1.00 7.53 417 GLU A O 1
ATOM 2939 N N . GLU A 1 399 ? 7.979 -28.555 4.376 1.00 9.13 418 GLU A N 1
ATOM 2940 C CA . GLU A 1 399 ? 7.147 -27.681 5.188 1.00 10.01 418 GLU A CA 1
ATOM 2941 C C . GLU A 1 399 ? 7.208 -26.260 4.679 1.00 9.79 418 GLU A C 1
ATOM 2942 O O . GLU A 1 399 ? 6.219 -25.569 4.716 1.00 9.80 418 GLU A O 1
ATOM 2948 N N . GLU A 1 400 ? 8.380 -25.818 4.234 1.00 10.19 419 GLU A N 1
ATOM 2949 C CA . GLU A 1 400 ? 8.534 -24.472 3.694 1.00 10.82 419 GLU A CA 1
ATOM 2950 C C . GLU A 1 400 ? 7.650 -24.335 2.442 1.00 11.36 419 GLU A C 1
ATOM 2951 O O . GLU A 1 400 ? 6.942 -23.324 2.284 1.00 11.54 419 GLU A O 1
ATOM 2957 N N . VAL A 1 401 ? 7.636 -25.355 1.574 1.00 9.69 420 VAL A N 1
ATOM 2958 C CA . VAL A 1 401 ? 6.798 -25.286 0.348 1.00 8.58 420 VAL A CA 1
ATOM 2959 C C . VAL A 1 401 ? 5.300 -25.339 0.657 1.00 8.29 420 VAL A C 1
ATOM 2960 O O . VAL A 1 401 ? 4.538 -24.620 0.041 1.00 7.38 420 VAL A O 1
ATOM 2964 N N . ASP A 1 402 ? 4.875 -26.175 1.603 1.00 7.68 421 ASP A N 1
ATOM 2965 C CA . ASP A 1 402 ? 3.460 -26.220 2.015 1.00 8.57 421 ASP A CA 1
ATOM 2966 C C . ASP A 1 402 ? 2.988 -24.833 2.440 1.00 9.22 421 ASP A C 1
ATOM 2967 O O . ASP A 1 402 ? 1.874 -24.409 2.121 1.00 9.83 421 ASP A O 1
ATOM 2972 N N . ASN A 1 403 ? 3.857 -24.131 3.156 1.00 8.48 422 ASN A N 1
ATOM 2973 C CA . ASN A 1 403 ? 3.579 -22.775 3.618 1.00 8.41 422 ASN A CA 1
ATOM 2974 C C . ASN A 1 403 ? 3.566 -21.752 2.460 1.00 8.71 422 ASN A C 1
ATOM 2975 O O . ASN A 1 403 ? 2.714 -20.848 2.425 1.00 8.08 422 ASN A O 1
ATOM 2980 N N . ILE A 1 404 ? 4.497 -21.913 1.512 1.00 7.96 423 ILE A N 1
ATOM 2981 C CA . ILE A 1 404 ? 4.546 -21.064 0.345 1.00 8.51 423 ILE A CA 1
ATOM 2982 C C . ILE A 1 404 ? 3.257 -21.225 -0.466 1.00 9.91 423 ILE A C 1
ATOM 2983 O O . ILE A 1 404 ? 2.660 -20.240 -0.856 1.00 10.73 423 ILE A O 1
ATOM 2988 N N . LEU A 1 405 ? 2.797 -22.460 -0.642 1.00 9.83 424 LEU A N 1
ATOM 2989 C CA . LEU A 1 405 ? 1.563 -22.741 -1.373 1.00 10.67 424 LEU A CA 1
ATOM 2990 C C . LEU A 1 405 ? 0.317 -22.075 -0.765 1.00 12.92 424 LEU A C 1
ATOM 2991 O O . LEU A 1 405 ? -0.563 -21.625 -1.519 1.00 13.02 424 LEU A O 1
ATOM 2996 N N . LYS A 1 406 ? 0.236 -22.022 0.579 1.00 12.59 425 LYS A N 1
ATOM 2997 C CA . LYS A 1 406 ? -0.870 -21.342 1.274 1.00 12.56 425 LYS A CA 1
ATOM 2998 C C . LYS A 1 406 ? -0.978 -19.882 0.834 1.00 12.93 425 LYS A C 1
ATOM 2999 O O . LYS A 1 406 ? -2.085 -19.345 0.710 1.00 13.99 425 LYS A O 1
ATOM 3001 N N . GLU A 1 407 ? 0.168 -19.240 0.610 1.00 10.64 426 GLU A N 1
ATOM 3002 C CA . GLU A 1 407 ? 0.195 -17.832 0.282 1.00 9.74 426 GLU A CA 1
ATOM 3003 C C . GLU A 1 407 ? 0.050 -17.533 -1.200 1.00 8.26 426 GLU A C 1
ATOM 3004 O O . GLU A 1 407 ? -0.552 -16.515 -1.528 1.00 8.32 426 GLU A O 1
ATOM 3010 N N . VAL A 1 408 ? 0.641 -18.356 -2.074 1.00 4.60 427 VAL A N 1
ATOM 3011 C CA . VAL A 1 408 ? 0.768 -17.996 -3.498 1.00 3.82 427 VAL A CA 1
ATOM 3012 C C . VAL A 1 408 ? -0.322 -18.562 -4.442 1.00 4.57 427 VAL A C 1
ATOM 3013 O O . VAL A 1 408 ? -0.419 -18.130 -5.600 1.00 2.86 427 VAL A O 1
ATOM 3017 N N . ASP A 1 409 ? -1.112 -19.540 -3.960 1.00 3.62 428 ASP A N 1
ATOM 3018 C CA . ASP A 1 409 ? -2.069 -20.283 -4.804 1.00 3.52 428 ASP A CA 1
ATOM 3019 C C . ASP A 1 409 ? -3.406 -19.527 -4.824 1.00 3.30 428 ASP A C 1
ATOM 3020 O O . ASP A 1 409 ? -4.311 -19.781 -4.045 1.00 2.44 428 ASP A O 1
ATOM 3025 N N . PHE A 1 410 ? -3.492 -18.568 -5.738 1.00 2.74 429 PHE A N 1
ATOM 3026 C CA . PHE A 1 410 ? -4.629 -17.669 -5.813 1.00 2.07 429 PHE A CA 1
ATOM 3027 C C . PHE A 1 410 ? -5.950 -18.388 -6.060 1.00 2.83 429 PHE A C 1
ATOM 3028 O O . PHE A 1 410 ? -6.969 -18.004 -5.479 1.00 2.44 429 PHE A O 1
ATOM 3036 N N . ASP A 1 411 ? -5.946 -19.416 -6.905 1.00 3.04 430 ASP A N 1
ATOM 3037 C CA . ASP A 1 411 ? -7.204 -20.083 -7.270 1.00 4.20 430 ASP A CA 1
ATOM 3038 C C . ASP A 1 411 ? -7.528 -21.285 -6.403 1.00 5.53 430 ASP A C 1
ATOM 3039 O O . ASP A 1 411 ? -8.539 -21.917 -6.614 1.00 7.13 430 ASP A O 1
ATOM 3044 N N . LYS A 1 412 ? -6.682 -21.540 -5.401 1.00 5.51 431 LYS A N 1
ATOM 3045 C CA . LYS A 1 412 ? -6.879 -22.542 -4.344 1.00 6.01 431 LYS A CA 1
ATOM 3046 C C . LYS A 1 412 ? -6.972 -23.978 -4.884 1.00 7.29 431 LYS A C 1
ATOM 304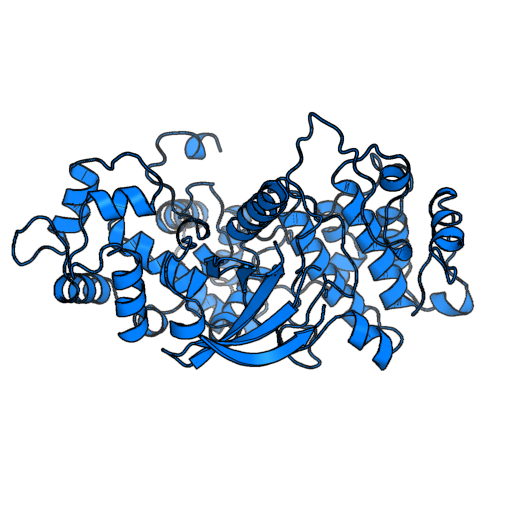7 O O . LYS A 1 412 ? -7.629 -24.824 -4.284 1.00 7.50 431 LYS A O 1
ATOM 3053 N N . ASN A 1 413 ? -6.282 -24.242 -5.997 1.00 6.33 432 ASN A N 1
ATOM 3054 C CA . ASN A 1 413 ? -6.308 -25.542 -6.671 1.00 6.14 432 ASN A CA 1
ATOM 3055 C C . ASN A 1 413 ? -5.161 -26.485 -6.307 1.00 7.34 432 ASN A C 1
ATOM 3056 O O . ASN A 1 413 ? -5.127 -27.611 -6.768 1.00 8.18 432 ASN A O 1
ATOM 3061 N N . GLY A 1 414 ? -4.226 -26.014 -5.487 1.00 6.67 433 GLY A N 1
ATOM 3062 C CA . GLY A 1 414 ? -3.096 -26.807 -5.031 1.00 5.56 433 GLY A CA 1
ATOM 3063 C C . GLY A 1 414 ? -1.867 -26.784 -5.935 1.00 5.22 433 GLY A C 1
ATOM 3064 O O . GLY A 1 414 ? -0.887 -27.448 -5.647 1.00 5.54 433 GLY A O 1
ATOM 3065 N N . TYR A 1 415 ? -1.922 -26.022 -7.026 1.00 3.93 434 TYR A N 1
ATOM 3066 C CA . TYR A 1 415 ? -0.798 -25.855 -7.963 1.00 2.73 434 TYR A CA 1
ATOM 3067 C C . TYR A 1 415 ? -0.482 -24.382 -8.194 1.00 2.00 434 TYR A C 1
ATOM 3068 O O . TYR A 1 415 ? -1.323 -23.507 -7.981 1.00 2.47 434 TYR A O 1
ATOM 3077 N N . ILE A 1 416 ? 0.716 -24.104 -8.663 1.00 2.00 435 ILE A N 1
ATOM 3078 C CA . ILE A 1 416 ? 1.057 -22.743 -9.052 1.00 2.00 435 ILE A CA 1
ATOM 3079 C C . ILE A 1 416 ? 0.984 -22.647 -10.580 1.00 2.00 435 ILE A C 1
ATOM 3080 O O . ILE A 1 416 ? 1.787 -23.279 -11.287 1.00 2.00 435 ILE A O 1
ATOM 3085 N N . GLU A 1 417 ? 0.038 -21.848 -11.067 1.00 2.00 436 GLU A N 1
ATOM 3086 C CA . GLU A 1 417 ? -0.100 -21.577 -12.504 1.00 2.00 436 GLU A CA 1
ATOM 3087 C C . GLU A 1 417 ? 0.835 -20.407 -12.918 1.00 2.00 436 GLU A C 1
ATOM 3088 O O . GLU A 1 417 ? 1.245 -19.614 -12.087 1.00 2.00 436 GLU A O 1
ATOM 3094 N N . TYR A 1 418 ? 1.124 -20.323 -14.209 1.00 2.00 437 TYR A N 1
ATOM 3095 C CA . TYR A 1 418 ? 1.974 -19.265 -14.784 1.00 2.00 437 TYR A CA 1
ATOM 3096 C C . TYR A 1 418 ? 1.790 -17.858 -14.186 1.00 2.00 437 TYR A C 1
ATOM 3097 O O . TYR A 1 418 ? 2.751 -17.279 -13.731 1.00 2.00 437 TYR A O 1
ATOM 3106 N N . SER A 1 419 ? 0.580 -17.311 -14.254 1.00 2.00 438 SER A N 1
ATOM 3107 C CA . SER A 1 419 ? 0.327 -15.953 -13.787 1.00 2.00 438 SER A CA 1
ATOM 3108 C C . SER A 1 419 ? 0.423 -15.756 -12.272 1.00 2.00 438 SER A C 1
ATOM 3109 O O . SER A 1 419 ? 0.807 -14.669 -11.824 1.00 2.00 438 SER A O 1
ATOM 3112 N N . GLU A 1 420 ? 0.130 -16.811 -11.508 1.00 2.00 439 GLU A N 1
ATOM 3113 C CA . GLU A 1 420 ? 0.303 -16.804 -10.059 1.00 2.00 439 GLU A CA 1
ATOM 3114 C C . GLU A 1 420 ? 1.802 -16.682 -9.792 1.00 2.00 439 GLU A C 1
ATOM 3115 O O . GLU A 1 420 ? 2.231 -15.866 -8.976 1.00 2.00 439 GLU A O 1
ATOM 3121 N N . PHE A 1 421 ? 2.597 -17.451 -10.564 1.00 2.00 440 PHE A N 1
ATOM 3122 C CA . PHE A 1 421 ? 4.064 -17.441 -10.432 1.00 2.00 440 PHE A CA 1
ATOM 3123 C C . PHE A 1 421 ? 4.633 -16.051 -10.741 1.00 2.00 440 PHE A C 1
ATOM 3124 O O . PHE A 1 421 ? 5.437 -15.517 -9.957 1.00 2.00 440 PHE A O 1
ATOM 3132 N N . ILE A 1 422 ? 4.223 -15.463 -11.864 1.00 2.00 441 ILE A N 1
ATOM 3133 C CA . ILE A 1 422 ? 4.685 -14.122 -12.220 1.00 2.00 441 ILE A CA 1
ATOM 3134 C C . ILE A 1 422 ? 4.365 -13.104 -11.088 1.00 2.00 441 ILE A C 1
ATOM 3135 O O . ILE A 1 422 ? 5.201 -12.270 -10.721 1.00 2.00 441 ILE A O 1
ATOM 3140 N N . SER A 1 423 ? 3.126 -13.181 -10.594 1.00 2.00 442 SER A N 1
ATOM 3141 C CA . SER A 1 423 ? 2.585 -12.254 -9.625 1.00 2.00 442 SER A CA 1
ATOM 3142 C C . SER A 1 423 ? 3.316 -12.271 -8.278 1.00 2.00 442 SER A C 1
ATOM 3143 O O . SER A 1 423 ? 3.453 -11.195 -7.673 1.00 2.00 442 SER A O 1
ATOM 3146 N N . VAL A 1 424 ? 3.823 -13.452 -7.867 1.00 2.00 443 VAL A N 1
ATOM 3147 C CA . VAL A 1 424 ? 4.508 -13.600 -6.568 1.00 2.00 443 VAL A CA 1
ATOM 3148 C C . VAL A 1 424 ? 6.030 -13.554 -6.654 1.00 2.00 443 VAL A C 1
ATOM 3149 O O . VAL A 1 424 ? 6.665 -13.330 -5.623 1.00 2.00 443 VAL A O 1
ATOM 3153 N N . CYS A 1 425 ? 6.603 -13.734 -7.861 1.00 2.00 444 CYS A N 1
ATOM 3154 C CA . CYS A 1 425 ? 8.064 -13.736 -8.116 1.00 2.00 444 CYS A CA 1
ATOM 3155 C C . CYS A 1 425 ? 8.636 -12.428 -8.683 1.00 2.00 444 CYS A C 1
ATOM 3156 O O . CYS A 1 425 ? 9.818 -12.186 -8.559 1.00 2.00 444 CYS A O 1
ATOM 3159 N N . MET A 1 426 ? 7.814 -11.608 -9.331 1.00 2.00 445 MET A N 1
ATOM 3160 C CA . MET A 1 426 ? 8.264 -10.327 -9.830 1.00 2.99 445 MET A CA 1
ATOM 3161 C C . MET A 1 426 ? 8.391 -9.310 -8.663 1.00 3.74 445 MET A C 1
ATOM 3162 O O . MET A 1 426 ? 7.582 -9.323 -7.730 1.00 3.14 445 MET A O 1
ATOM 3167 N N . ASP A 1 427 ? 9.379 -8.423 -8.735 1.00 4.69 446 ASP A N 1
ATOM 3168 C CA . ASP A 1 427 ? 9.565 -7.385 -7.725 1.00 7.05 446 ASP A CA 1
ATOM 3169 C C . ASP A 1 427 ? 8.331 -6.505 -7.671 1.00 8.23 446 ASP A C 1
ATOM 3170 O O . ASP A 1 427 ? 7.798 -6.133 -8.718 1.00 6.80 446 ASP A O 1
ATOM 3175 N N . LYS A 1 428 ? 7.901 -6.169 -6.455 1.00 9.16 447 LYS A N 1
ATOM 3176 C CA . LYS A 1 428 ? 6.782 -5.255 -6.230 1.00 11.24 447 LYS A CA 1
ATOM 3177 C C . LYS A 1 428 ? 7.064 -3.880 -6.855 1.00 12.73 447 LYS A C 1
ATOM 3178 O O . LYS A 1 428 ? 6.144 -3.240 -7.334 1.00 13.35 447 LYS A O 1
ATOM 3182 N N . GLN A 1 429 ? 8.338 -3.467 -6.887 1.00 13.25 448 GLN A N 1
ATOM 3183 C CA . GLN A 1 429 ? 8.768 -2.225 -7.551 1.00 13.73 448 GLN A CA 1
ATOM 3184 C C . GLN A 1 429 ? 8.290 -2.171 -9.021 1.00 14.72 448 GLN A C 1
ATOM 3185 O O . GLN A 1 429 ? 7.854 -1.118 -9.489 1.00 15.58 448 GLN A O 1
ATOM 3187 N N . ILE A 1 430 ? 8.362 -3.307 -9.731 1.00 13.07 449 ILE A N 1
ATOM 3188 C CA . ILE A 1 430 ? 7.912 -3.402 -11.113 1.00 11.89 449 ILE A CA 1
ATOM 3189 C C . ILE A 1 430 ? 6.387 -3.445 -11.212 1.00 10.41 449 ILE A C 1
ATOM 3190 O O . ILE A 1 430 ? 5.803 -2.732 -12.045 1.00 8.48 449 ILE A O 1
ATOM 3195 N N . LEU A 1 431 ? 5.748 -4.253 -10.349 1.00 8.30 450 LEU A N 1
ATOM 3196 C CA . LEU A 1 431 ? 4.287 -4.407 -10.362 1.00 7.67 450 LEU A CA 1
ATOM 3197 C C . LEU A 1 431 ? 3.539 -3.161 -9.923 1.00 7.93 450 LEU A C 1
ATOM 3198 O O . LEU A 1 431 ? 2.510 -2.839 -10.509 1.00 7.17 450 LEU A O 1
ATOM 3203 N N . PHE A 1 432 ? 4.019 -2.485 -8.871 1.00 7.25 451 PHE A N 1
ATOM 3204 C CA . PHE A 1 432 ? 3.244 -1.429 -8.235 1.00 7.60 451 PHE A CA 1
ATOM 3205 C C . PHE A 1 432 ? 3.594 -0.016 -8.709 1.00 9.25 451 PHE A C 1
ATOM 3206 O O . PHE A 1 432 ? 3.687 0.904 -7.878 1.00 9.46 451 PHE A O 1
ATOM 3214 N N . SER A 1 433 ? 3.735 0.171 -10.033 1.00 8.33 452 SER A N 1
ATOM 3215 C CA . SER A 1 433 ? 3.871 1.511 -10.614 1.00 8.44 452 SER A CA 1
ATOM 3216 C C . SER A 1 433 ? 2.548 2.218 -10.441 1.00 8.90 452 SER A C 1
ATOM 3217 O O . SER A 1 433 ? 1.517 1.560 -10.391 1.00 9.53 452 SER A O 1
ATOM 3220 N N . GLU A 1 434 ? 2.579 3.547 -10.384 1.00 7.81 453 GLU A N 1
ATOM 3221 C CA . GLU A 1 434 ? 1.375 4.386 -10.211 1.00 7.48 453 GLU A CA 1
ATOM 3222 C C . GLU A 1 434 ? 0.323 4.046 -11.269 1.00 5.87 453 GLU A C 1
ATOM 3223 O O . GLU A 1 434 ? -0.852 3.885 -10.951 1.00 5.16 453 GLU A O 1
ATOM 3229 N N . GLU A 1 435 ? 0.777 3.933 -12.519 1.00 4.10 454 GLU A N 1
ATOM 3230 C CA . GLU A 1 435 ? -0.065 3.616 -13.670 1.00 4.22 454 GLU A CA 1
ATOM 3231 C C . GLU A 1 435 ? -0.743 2.258 -13.465 1.00 2.14 454 GLU A C 1
ATOM 3232 O O . GLU A 1 435 ? -1.905 2.124 -13.720 1.00 2.00 454 GLU A O 1
ATOM 3238 N N . ARG A 1 436 ? -0.002 1.267 -13.006 1.00 2.00 455 ARG A N 1
ATOM 3239 C CA . ARG A 1 436 ? -0.594 -0.070 -12.772 1.00 2.00 455 ARG A CA 1
ATOM 3240 C C . ARG A 1 436 ? -1.572 -0.067 -11.592 1.00 2.00 455 ARG A C 1
ATOM 3241 O O . ARG A 1 436 ? -2.630 -0.721 -11.670 1.00 2.00 455 ARG A O 1
ATOM 3249 N N . LEU A 1 437 ? -1.230 0.675 -10.528 1.00 2.00 456 LEU A N 1
ATOM 3250 C CA . LEU A 1 437 ? -2.137 0.777 -9.377 1.00 2.00 456 LEU A CA 1
ATOM 3251 C C . LEU A 1 437 ? -3.444 1.494 -9.766 1.00 2.00 456 LEU A C 1
ATOM 3252 O O . LEU A 1 437 ? -4.504 1.081 -9.362 1.00 2.00 456 LEU A O 1
ATOM 3257 N N . ARG A 1 438 ? -3.347 2.555 -10.537 1.00 2.00 457 ARG A N 1
ATOM 3258 C CA . ARG A 1 438 ? -4.511 3.252 -11.091 1.00 2.00 457 ARG A CA 1
ATOM 3259 C C . ARG A 1 438 ? -5.354 2.313 -11.982 1.00 2.00 457 ARG A C 1
ATOM 3260 O O . ARG A 1 438 ? -6.576 2.289 -11.862 1.00 2.00 457 ARG A O 1
ATOM 3268 N N . ARG A 1 439 ? -4.714 1.528 -12.859 1.00 2.00 458 ARG A N 1
ATOM 3269 C CA . ARG A 1 439 ? -5.458 0.559 -13.672 1.00 2.00 458 ARG A CA 1
ATOM 3270 C C . ARG A 1 439 ? -6.171 -0.464 -12.776 1.00 2.00 458 ARG A C 1
ATOM 3271 O O . ARG A 1 439 ? -7.332 -0.834 -13.030 1.00 2.00 458 ARG A O 1
ATOM 3279 N N . ALA A 1 440 ? -5.486 -0.942 -11.749 1.00 2.00 459 ALA A N 1
ATOM 3280 C CA . ALA A 1 440 ? -6.090 -1.939 -10.857 1.00 2.00 459 ALA A CA 1
ATOM 3281 C C . ALA A 1 440 ? -7.297 -1.332 -10.126 1.00 2.00 459 ALA A C 1
ATOM 3282 O O . ALA A 1 440 ? -8.336 -1.939 -10.068 1.00 2.61 459 ALA A O 1
ATOM 3284 N N . PHE A 1 441 ? -7.145 -0.118 -9.608 1.00 2.00 460 PHE A N 1
ATOM 3285 C CA . PHE A 1 441 ? -8.229 0.581 -8.938 1.00 2.00 460 PHE A CA 1
ATOM 3286 C C . PHE A 1 441 ? -9.460 0.753 -9.828 1.00 2.50 460 PHE A C 1
ATOM 3287 O O . PHE A 1 441 ? -10.581 0.412 -9.420 1.00 2.00 460 PHE A O 1
ATOM 3295 N N . ASN A 1 442 ? -9.240 1.239 -11.044 1.00 2.22 461 ASN A N 1
ATOM 3296 C CA . ASN A 1 442 ? -10.295 1.456 -11.998 1.00 3.94 461 ASN A CA 1
ATOM 3297 C C . ASN A 1 442 ? -10.999 0.207 -12.436 1.00 5.76 461 ASN A C 1
ATOM 3298 O O . ASN A 1 442 ? -12.165 0.279 -12.726 1.00 7.35 461 ASN A O 1
ATOM 3303 N N . LEU A 1 443 ? -10.318 -0.928 -12.482 1.00 7.42 462 LEU A N 1
ATOM 3304 C CA . LEU A 1 443 ? -10.985 -2.206 -12.817 1.00 9.15 462 LEU A CA 1
ATOM 3305 C C . LEU A 1 443 ? -11.932 -2.628 -11.696 1.00 8.57 462 LEU A C 1
ATOM 3306 O O . LEU A 1 443 ? -13.025 -3.150 -11.947 1.00 8.40 462 LEU A O 1
ATOM 3311 N N . PHE A 1 444 ? -11.531 -2.373 -10.456 1.00 7.27 463 PHE A N 1
ATOM 3312 C CA . PHE A 1 444 ? -12.373 -2.763 -9.326 1.00 6.54 463 PHE A CA 1
ATOM 3313 C C . PHE A 1 444 ? -13.554 -1.804 -9.134 1.00 5.92 463 PHE A C 1
ATOM 3314 O O . PHE A 1 444 ? -14.631 -2.219 -8.785 1.00 4.60 463 PHE A O 1
ATOM 3322 N N . ASP A 1 445 ? -13.323 -0.523 -9.400 1.00 4.80 464 ASP A N 1
ATOM 3323 C CA . ASP A 1 445 ? -14.307 0.530 -9.192 1.00 5.54 464 ASP A CA 1
ATOM 3324 C C . ASP A 1 445 ? -15.165 0.621 -10.450 1.00 7.03 464 ASP A C 1
ATOM 3325 O O . ASP A 1 445 ? -15.002 1.558 -11.231 1.00 7.74 464 ASP A O 1
ATOM 3330 N N . THR A 1 446 ? -16.065 -0.348 -10.644 1.00 7.94 465 THR A N 1
ATOM 3331 C CA . THR A 1 446 ? -16.807 -0.473 -11.912 1.00 10.17 465 THR A CA 1
ATOM 3332 C C . THR A 1 446 ? -17.706 0.696 -12.244 1.00 10.56 465 THR A C 1
ATOM 3333 O O . THR A 1 446 ? -17.829 1.000 -13.410 1.00 11.41 465 THR A O 1
ATOM 3337 N N . ASP A 1 447 ? -18.315 1.347 -11.245 1.00 10.97 466 ASP A N 1
ATOM 3338 C CA . ASP A 1 447 ? -19.171 2.523 -11.487 1.00 11.36 466 ASP A CA 1
ATOM 3339 C C . ASP A 1 447 ? -18.419 3.871 -11.667 1.00 12.29 466 ASP A C 1
ATOM 3340 O O . ASP A 1 447 ? -19.046 4.896 -11.881 1.00 13.70 466 ASP A O 1
ATOM 3345 N N . LYS A 1 448 ? -17.083 3.851 -11.565 1.00 11.26 467 LYS A N 1
ATOM 3346 C CA . LYS A 1 448 ? -16.209 5.028 -11.666 1.00 10.29 467 LYS A CA 1
ATOM 3347 C C . LYS A 1 448 ? -16.521 6.075 -10.590 1.00 10.94 467 LYS A C 1
ATOM 3348 O O . LYS A 1 448 ? -16.313 7.293 -10.780 1.00 11.49 467 LYS A O 1
ATOM 3351 N N . SER A 1 449 ? -16.985 5.596 -9.442 1.00 9.85 468 SER A N 1
ATOM 3352 C CA . SER A 1 449 ? -17.351 6.465 -8.327 1.00 9.74 468 SER A CA 1
ATOM 3353 C C . SER A 1 449 ? -16.150 7.004 -7.545 1.00 8.61 468 SER A C 1
ATOM 3354 O O . SER A 1 449 ? -16.291 7.896 -6.728 1.00 8.54 468 SER A O 1
ATOM 3357 N N . GLY A 1 450 ? -14.971 6.475 -7.813 1.00 7.02 469 GLY A N 1
ATOM 3358 C CA . GLY A 1 450 ? -13.750 6.878 -7.098 1.00 5.77 469 GLY A CA 1
ATOM 3359 C C . GLY A 1 450 ? -13.583 6.172 -5.755 1.00 5.53 469 GLY A C 1
ATOM 3360 O O . GLY A 1 450 ? -12.644 6.464 -5.017 1.00 4.97 469 GLY A O 1
ATOM 3361 N N . LYS A 1 451 ? -14.529 5.289 -5.412 1.00 4.22 470 LYS A N 1
ATOM 3362 C CA . LYS A 1 451 ? -14.435 4.443 -4.213 1.00 3.88 470 LYS A CA 1
ATOM 3363 C C . LYS A 1 451 ? -14.877 3.017 -4.533 1.00 3.30 470 LYS A C 1
ATOM 3364 O O . LYS A 1 451 ? -15.913 2.786 -5.183 1.00 2.67 470 LYS A O 1
ATOM 3370 N N . ILE A 1 452 ? -14.064 2.072 -4.088 1.00 2.60 471 ILE A N 1
ATOM 3371 C CA . ILE A 1 452 ? -14.399 0.649 -4.121 1.00 2.62 471 ILE A CA 1
ATOM 3372 C C . ILE A 1 452 ? -15.226 0.192 -2.925 1.00 2.83 471 ILE A C 1
ATOM 3373 O O . ILE A 1 452 ? -14.807 0.321 -1.749 1.00 3.95 471 ILE A O 1
ATOM 3378 N N . THR A 1 453 ? -16.391 -0.377 -3.227 1.00 2.70 472 THR A N 1
ATOM 3379 C CA . THR A 1 453 ? -17.307 -0.927 -2.216 1.00 3.15 472 THR A CA 1
ATOM 3380 C C . THR A 1 453 ? -17.173 -2.453 -2.006 1.00 3.75 472 THR A C 1
ATOM 3381 O O . THR A 1 453 ? -16.592 -3.184 -2.815 1.00 2.71 472 THR A O 1
ATOM 3385 N N . LYS A 1 454 ? -17.776 -2.919 -0.932 1.00 4.45 473 LYS A N 1
ATOM 3386 C CA . LYS A 1 454 ? -17.850 -4.338 -0.586 1.00 5.81 473 LYS A CA 1
ATOM 3387 C C . LYS A 1 454 ? -18.453 -5.118 -1.734 1.00 7.16 473 LYS A C 1
ATOM 3388 O O . LYS A 1 454 ? -17.975 -6.192 -2.106 1.00 8.07 473 LYS A O 1
ATOM 3394 N N . GLU A 1 455 ? -19.513 -4.551 -2.299 1.00 7.19 474 GLU A N 1
ATOM 3395 C CA . GLU A 1 455 ? -20.244 -5.176 -3.384 1.00 7.71 474 GLU A CA 1
ATOM 3396 C C . GLU A 1 455 ? -19.409 -5.235 -4.669 1.00 6.29 474 GLU A C 1
ATOM 3397 O O . GLU A 1 455 ? -19.509 -6.199 -5.411 1.00 6.12 474 GLU A O 1
ATOM 3403 N N . GLU A 1 456 ? -18.578 -4.222 -4.923 1.00 4.20 475 GLU A N 1
ATOM 3404 C CA . GLU A 1 456 ? -17.743 -4.243 -6.107 1.00 3.11 475 GLU A CA 1
ATOM 3405 C C . GLU A 1 456 ? -16.696 -5.338 -5.988 1.00 3.26 475 GLU A C 1
ATOM 3406 O O . GLU A 1 456 ? -16.378 -6.007 -6.982 1.00 4.75 475 GLU A O 1
ATOM 3412 N N . LEU A 1 457 ? -16.164 -5.554 -4.788 1.00 2.02 476 LEU A N 1
ATOM 3413 C CA . LEU A 1 457 ? -15.223 -6.646 -4.597 1.00 2.00 476 LEU A CA 1
ATOM 3414 C C . LEU A 1 457 ? -15.911 -8.002 -4.783 1.00 3.08 476 LEU A C 1
ATOM 3415 O O . LEU A 1 457 ? -15.363 -8.871 -5.443 1.00 3.84 476 LEU A O 1
ATOM 3420 N N . ALA A 1 458 ? -17.109 -8.184 -4.211 1.00 3.49 477 ALA A N 1
ATOM 3421 C CA . ALA A 1 458 ? -17.836 -9.447 -4.392 1.00 3.63 477 ALA A CA 1
ATOM 3422 C C . ALA A 1 458 ? -18.108 -9.679 -5.884 1.00 4.71 477 ALA A C 1
ATOM 3423 O O . ALA A 1 458 ? -17.995 -10.785 -6.350 1.00 3.91 477 ALA A O 1
ATOM 3425 N N . ASN A 1 459 ? -18.430 -8.629 -6.634 1.00 5.86 478 ASN A N 1
ATOM 3426 C CA . ASN A 1 459 ? -18.723 -8.786 -8.073 1.00 7.30 478 ASN A CA 1
ATOM 3427 C C . ASN A 1 459 ? -17.488 -9.219 -8.854 1.00 7.29 478 ASN A C 1
ATOM 3428 O O . ASN A 1 459 ? -17.568 -10.094 -9.742 1.00 7.45 478 ASN A O 1
ATOM 3433 N N . LEU A 1 460 ? -16.336 -8.644 -8.511 1.00 5.52 479 LEU A N 1
ATOM 3434 C CA . LEU A 1 460 ? -15.082 -9.064 -9.138 1.00 5.36 479 LEU A CA 1
ATOM 3435 C C . LEU A 1 460 ? -14.816 -10.551 -8.977 1.00 5.71 479 LEU A C 1
ATOM 3436 O O . LEU A 1 460 ? -14.369 -11.179 -9.926 1.00 4.72 479 LEU A O 1
ATOM 3441 N N . PHE A 1 461 ? -15.079 -11.093 -7.783 1.00 4.72 480 PHE A N 1
ATOM 3442 C CA . PHE A 1 461 ? -14.820 -12.498 -7.461 1.00 6.27 480 PHE A CA 1
ATOM 3443 C C . PHE A 1 461 ? -15.945 -13.420 -7.936 1.00 9.96 480 PHE A C 1
ATOM 3444 O O . PHE A 1 461 ? -15.894 -14.618 -7.666 1.00 10.08 480 PHE A O 1
ATOM 3452 N N . GLY A 1 462 ? -16.986 -12.872 -8.561 1.00 11.96 481 GLY A N 1
ATOM 3453 C CA . GLY A 1 462 ? -18.083 -13.686 -9.068 1.00 14.88 481 GLY A CA 1
ATOM 3454 C C . GLY A 1 462 ? -19.004 -14.265 -8.011 1.00 18.92 481 GLY A C 1
ATOM 3455 O O . GLY A 1 462 ? -19.687 -15.254 -8.232 1.00 17.78 481 GLY A O 1
ATOM 3456 N N . LEU A 1 463 ? -19.036 -13.630 -6.856 1.00 26.82 482 LEU A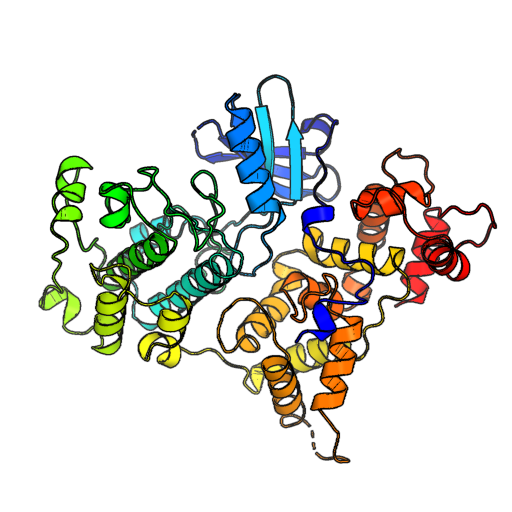 N 1
ATOM 3457 C CA . LEU A 1 463 ? -19.862 -14.074 -5.748 1.00 30.30 482 LEU A CA 1
ATOM 3458 C C . LEU A 1 463 ? -21.022 -13.081 -5.555 1.00 34.01 482 LEU A C 1
ATOM 3459 O O . LEU A 1 463 ? -20.854 -11.871 -5.732 1.00 34.12 482 LEU A O 1
ATOM 3464 N N . THR A 1 464 ? -22.185 -13.624 -5.175 1.00 36.81 483 THR A N 1
ATOM 3465 C CA . THR A 1 464 ? -23.377 -12.866 -4.763 1.00 38.36 483 THR A CA 1
ATOM 3466 C C . THR A 1 464 ? -23.043 -11.841 -3.651 1.00 38.46 483 THR A C 1
ATOM 3467 O O . THR A 1 464 ? -23.477 -10.691 -3.717 1.00 39.22 483 THR A O 1
ATOM 3471 N N . SER A 1 465 ? -22.213 -12.253 -2.679 1.00 37.16 484 SER A N 1
ATOM 3472 C CA . SER A 1 465 ? -21.674 -11.363 -1.628 1.00 36.22 484 SER A CA 1
ATOM 3473 C C . SER A 1 465 ? -20.407 -11.946 -1.031 1.00 36.33 484 SER A C 1
ATOM 3474 O O . SER A 1 465 ? -20.081 -13.116 -1.277 1.00 36.39 484 SER A O 1
ATOM 3477 N N . ILE A 1 466 ? -19.684 -11.123 -0.254 1.00 34.70 485 ILE A N 1
ATOM 3478 C CA . ILE A 1 466 ? -18.513 -11.538 0.549 1.00 33.06 485 ILE A CA 1
ATOM 3479 C C . ILE A 1 466 ? -18.909 -11.278 2.014 1.00 34.40 485 ILE A C 1
ATOM 3480 O O . ILE A 1 466 ? -19.860 -10.541 2.263 1.00 32.82 485 ILE A O 1
ATOM 3485 N N . SER A 1 467 ? -18.205 -11.903 2.966 1.00 34.70 486 SER A N 1
ATOM 3486 C CA . SER A 1 467 ? -18.559 -11.825 4.396 1.00 35.17 486 SER A CA 1
ATOM 3487 C C . SER A 1 467 ? -18.247 -10.421 4.923 1.00 36.43 486 SER A C 1
ATOM 3488 O O . SER A 1 467 ? -17.584 -9.647 4.230 1.00 35.08 486 SER A O 1
ATOM 3491 N N . GLU A 1 468 ? -18.706 -10.108 6.153 1.00 35.44 487 GLU A N 1
ATOM 3492 C CA . GLU A 1 468 ? -18.377 -8.832 6.790 1.00 34.19 487 GLU A CA 1
ATOM 3493 C C . GLU A 1 468 ? -16.958 -8.871 7.197 1.00 32.90 487 GLU A C 1
ATOM 3494 O O . GLU A 1 468 ? -16.246 -7.881 7.057 1.00 33.42 487 GLU A O 1
ATOM 3500 N N . LYS A 1 469 ? -16.504 -10.021 7.675 1.00 31.88 488 LYS A N 1
ATOM 3501 C CA . LYS A 1 469 ? -15.097 -10.198 8.054 1.00 31.91 488 LYS A CA 1
ATOM 3502 C C . LYS A 1 469 ? -14.180 -10.000 6.843 1.00 31.96 488 LYS A C 1
ATOM 3503 O O . LYS A 1 469 ? -13.128 -9.367 6.976 1.00 33.76 488 LYS A O 1
ATOM 3509 N N . THR A 1 470 ? -14.540 -10.527 5.668 1.00 30.26 489 THR A N 1
ATOM 3510 C CA . THR A 1 470 ? -13.613 -10.370 4.491 1.00 29.39 489 THR A CA 1
ATOM 3511 C C . THR A 1 470 ? -13.385 -8.880 4.225 1.00 27.47 489 THR A C 1
ATOM 3512 O O . THR A 1 470 ? -12.257 -8.426 4.207 1.00 26.62 489 THR A O 1
ATOM 3516 N N . TRP A 1 471 ? -14.468 -8.123 4.121 1.00 26.44 490 TRP A N 1
ATOM 3517 C CA . TRP A 1 471 ? -14.385 -6.668 3.846 1.00 26.85 490 TRP A CA 1
ATOM 3518 C C . TRP A 1 471 ? -13.735 -5.920 4.982 1.00 28.16 490 TRP A C 1
ATOM 3519 O O . TRP A 1 471 ? -12.954 -5.004 4.744 1.00 28.80 490 TRP A O 1
ATOM 3530 N N . ASN A 1 472 ? -13.976 -6.344 6.237 1.00 28.15 491 ASN A N 1
ATOM 3531 C CA . ASN A 1 472 ? -13.425 -5.638 7.383 1.00 28.25 491 ASN A CA 1
ATOM 3532 C C . ASN A 1 472 ? -11.934 -5.836 7.411 1.00 28.46 491 ASN A C 1
ATOM 3533 O O . ASN A 1 472 ? -11.194 -4.930 7.825 1.00 27.28 491 ASN A O 1
ATOM 3538 N N . ASP A 1 473 ? -11.457 -7.003 6.958 1.00 28.52 492 ASP A N 1
ATOM 3539 C CA . ASP A 1 473 ? -9.998 -7.238 6.833 1.00 29.59 492 ASP A CA 1
ATOM 3540 C C . ASP A 1 473 ? -9.359 -6.293 5.778 1.00 30.05 492 ASP A C 1
ATOM 3541 O O . ASP A 1 473 ? -8.189 -5.895 5.908 1.00 30.61 492 ASP A O 1
ATOM 3546 N N . VAL A 1 474 ? -10.113 -5.965 4.730 1.00 28.60 493 VAL A N 1
ATOM 3547 C CA . VAL A 1 474 ? -9.639 -4.999 3.729 1.00 29.32 493 VAL A CA 1
ATOM 3548 C C . VAL A 1 474 ? -9.590 -3.628 4.411 1.00 32.10 493 VAL A C 1
ATOM 3549 O O . VAL A 1 474 ? -8.550 -2.970 4.435 1.00 31.61 493 VAL A O 1
ATOM 3553 N N . LEU A 1 475 ? -10.732 -3.228 4.987 1.00 34.53 494 LEU A N 1
ATOM 3554 C CA . LEU A 1 475 ? -10.892 -1.924 5.660 1.00 36.88 494 LEU A CA 1
ATOM 3555 C C . LEU A 1 475 ? -9.860 -1.641 6.742 1.00 40.39 494 LEU A C 1
ATOM 3556 O O . LEU A 1 475 ? -9.231 -0.584 6.732 1.00 41.24 494 LEU A O 1
ATOM 3561 N N . GLY A 1 476 ? -9.655 -2.587 7.653 1.00 43.15 495 GLY A N 1
ATOM 3562 C CA . GLY A 1 476 ? -8.705 -2.394 8.777 1.00 44.91 495 GLY A CA 1
ATOM 3563 C C . GLY A 1 476 ? -7.331 -1.952 8.300 1.00 47.14 495 GLY A C 1
ATOM 3564 O O . GLY A 1 476 ? -6.741 -1.015 8.842 1.00 47.62 495 GLY A O 1
ATOM 3565 N N . GLU A 1 477 ? -6.850 -2.604 7.243 1.00 48.24 496 GLU A N 1
ATOM 3566 C CA . GLU A 1 477 ? -5.538 -2.296 6.631 1.00 48.98 496 GLU A CA 1
ATOM 3567 C C . GLU A 1 477 ? -5.479 -1.013 5.750 1.00 49.72 496 GLU A C 1
ATOM 3568 O O . GLU A 1 477 ? -4.357 -0.633 5.337 1.00 51.25 496 GLU A O 1
ATOM 3570 N N . ALA A 1 478 ? -6.635 -0.365 5.451 1.00 47.94 497 ALA A N 1
ATOM 3571 C CA . ALA A 1 478 ? -6.690 0.720 4.419 1.00 46.96 497 ALA A CA 1
ATOM 3572 C C . ALA A 1 478 ? -7.635 1.937 4.625 1.00 47.03 497 ALA A C 1
ATOM 3573 O O . ALA A 1 478 ? -7.295 3.056 4.215 1.00 45.86 497 ALA A O 1
ATOM 3575 N N . ASP A 1 479 ? -8.827 1.707 5.201 1.00 46.25 498 ASP A N 1
ATOM 3576 C CA . ASP A 1 479 ? -9.865 2.744 5.362 1.00 45.91 498 ASP A CA 1
ATOM 3577 C C . ASP A 1 479 ? -9.456 3.836 6.363 1.00 47.74 498 ASP A C 1
ATOM 3578 O O . ASP A 1 479 ? -9.796 3.744 7.552 1.00 49.62 498 ASP A O 1
ATOM 3583 N N . GLN A 1 480 ? -8.760 4.876 5.888 1.00 46.97 499 GLN A N 1
ATOM 3584 C CA . GLN A 1 480 ? -8.269 5.964 6.769 1.00 46.49 499 GLN A CA 1
ATOM 3585 C C . GLN A 1 480 ? -9.354 6.984 7.148 1.00 46.56 499 GLN A C 1
ATOM 3586 O O . GLN A 1 480 ? -9.273 7.573 8.223 1.00 47.45 499 GLN A O 1
ATOM 3588 N N . ASN A 1 481 ? -10.383 7.157 6.304 1.00 44.93 500 ASN A N 1
ATOM 3589 C CA . ASN A 1 481 ? -11.495 8.086 6.566 1.00 43.70 500 ASN A CA 1
ATOM 3590 C C . ASN A 1 481 ? -12.794 7.426 7.102 1.00 44.24 500 ASN A C 1
ATOM 3591 O O . ASN A 1 481 ? -13.840 8.076 7.195 1.00 44.36 500 ASN A O 1
ATOM 3596 N N . LYS A 1 482 ? -12.724 6.128 7.410 1.00 43.01 501 LYS A N 1
ATOM 3597 C CA . LYS A 1 482 ? -13.801 5.363 8.045 1.00 42.24 501 LYS A CA 1
ATOM 3598 C C . LYS A 1 482 ? -15.174 5.447 7.374 1.00 41.67 501 LYS A C 1
ATOM 3599 O O . LYS A 1 482 ? -16.198 5.494 8.059 1.00 42.67 501 LYS A O 1
ATOM 3603 N N . ASP A 1 483 ? -15.214 5.390 6.041 1.00 38.79 502 ASP A N 1
ATOM 3604 C CA . ASP A 1 483 ? -16.489 5.379 5.303 1.00 36.65 502 ASP A CA 1
ATOM 3605 C C . ASP A 1 483 ? -16.942 4.019 4.722 1.00 35.46 502 ASP A C 1
ATOM 3606 O O . ASP A 1 483 ? -17.900 3.974 3.959 1.00 36.14 502 ASP A O 1
ATOM 3611 N N A ASN A 1 484 ? -16.229 2.958 5.117 0.50 34.27 503 ASN A N 1
ATOM 3612 N N B ASN A 1 484 ? -16.298 2.910 5.111 0.50 34.41 503 ASN A N 1
ATOM 3613 C CA A ASN A 1 484 ? -16.465 1.554 4.716 0.50 33.11 503 ASN A CA 1
ATOM 3614 C CA B ASN A 1 484 ? -16.673 1.535 4.658 0.50 33.33 503 ASN A CA 1
ATOM 3615 C C A ASN A 1 484 ? -16.241 1.271 3.227 0.50 32.17 503 ASN A C 1
ATOM 3616 C C B ASN A 1 484 ? -16.268 1.260 3.197 0.50 32.29 503 ASN A C 1
ATOM 3617 O O A ASN A 1 484 ? -16.684 0.254 2.697 0.50 31.50 503 ASN A O 1
ATOM 3618 O O B ASN A 1 484 ? -16.640 0.228 2.644 0.50 31.60 503 ASN A O 1
ATOM 3627 N N . MET A 1 485 ? -15.511 2.179 2.581 1.00 29.86 504 MET A N 1
ATOM 3628 C CA . MET A 1 485 ? -15.163 2.091 1.160 1.00 28.68 504 MET A CA 1
ATOM 3629 C C . MET A 1 485 ? -13.690 2.387 0.978 1.00 27.65 504 MET A C 1
ATOM 3630 O O . MET A 1 485 ? -13.049 2.887 1.896 1.00 27.50 504 MET A O 1
ATOM 3635 N N . ILE A 1 486 ? -13.109 2.043 -0.180 1.00 26.41 505 ILE A N 1
ATOM 3636 C CA . ILE A 1 486 ? -11.686 2.306 -0.396 1.00 24.68 505 ILE A CA 1
ATOM 3637 C C . ILE A 1 486 ? -11.508 3.223 -1.592 1.00 25.91 505 ILE A C 1
ATOM 3638 O O . ILE A 1 486 ? -11.947 2.873 -2.690 1.00 24.76 505 ILE A O 1
ATOM 3643 N N . ASP A 1 487 ? -10.924 4.416 -1.352 1.00 25.43 506 ASP A N 1
ATOM 3644 C CA . ASP A 1 487 ? -10.638 5.390 -2.435 1.00 27.41 506 ASP A CA 1
ATOM 3645 C C . ASP A 1 487 ? -9.205 5.175 -2.966 1.00 27.95 506 ASP A C 1
ATOM 3646 O O . ASP A 1 487 ? -8.412 4.438 -2.364 1.00 26.89 506 ASP A O 1
ATOM 3651 N N . PHE A 1 488 ? -8.865 5.836 -4.091 1.00 28.14 507 PHE A N 1
ATOM 3652 C CA . PHE A 1 488 ? -7.559 5.634 -4.728 1.00 26.37 507 PHE A CA 1
ATOM 3653 C C . PHE A 1 488 ? -6.406 5.959 -3.831 1.00 26.95 507 PHE A C 1
ATOM 3654 O O . PHE A 1 488 ? -5.413 5.219 -3.789 1.00 27.31 507 PHE A O 1
ATOM 3662 N N . ASP A 1 489 ? -6.503 7.043 -3.067 1.00 26.77 508 ASP A N 1
ATOM 3663 C CA . ASP A 1 489 ? -5.426 7.395 -2.155 1.00 27.25 508 ASP A CA 1
ATOM 3664 C C . ASP A 1 489 ? -5.210 6.311 -1.133 1.00 26.68 508 ASP A C 1
ATOM 3665 O O . ASP A 1 489 ? -4.064 5.966 -0.808 1.00 27.01 508 ASP A O 1
ATOM 3670 N N . GLU A 1 490 ? -6.311 5.809 -0.592 1.00 25.53 509 GLU A N 1
ATOM 3671 C CA . GLU A 1 490 ? -6.264 4.741 0.432 1.00 25.09 509 GLU A CA 1
ATOM 3672 C C . GLU A 1 490 ? -5.694 3.470 -0.221 1.00 24.76 509 GLU A C 1
ATOM 3673 O O . GLU A 1 490 ? -4.864 2.804 0.359 1.00 24.37 509 GLU A O 1
ATOM 3679 N N . PHE A 1 491 ? -6.152 3.158 -1.440 1.00 24.66 510 PHE A N 1
ATOM 3680 C CA . PHE A 1 491 ? -5.660 1.988 -2.216 1.00 24.55 510 PHE A CA 1
ATOM 3681 C C . PHE A 1 491 ? -4.143 2.044 -2.372 1.00 25.13 510 PHE A C 1
ATOM 3682 O O . PHE A 1 491 ? -3.456 1.071 -2.097 1.00 25.06 510 PHE A O 1
ATOM 3690 N N . VAL A 1 492 ? -3.619 3.209 -2.767 1.00 24.33 511 VAL A N 1
ATOM 3691 C CA . VAL A 1 492 ? -2.208 3.358 -3.080 1.00 23.90 511 VAL A CA 1
ATOM 3692 C C . VAL A 1 492 ? -1.400 3.200 -1.824 1.00 26.23 511 VAL A C 1
ATOM 3693 O O . VAL A 1 492 ? -0.377 2.508 -1.813 1.00 26.11 511 VAL A O 1
ATOM 3697 N N . SER A 1 493 ? -1.874 3.823 -0.748 1.00 26.03 512 SER A N 1
ATOM 3698 C CA . SER A 1 493 ? -1.204 3.726 0.536 1.00 27.56 512 SER A CA 1
ATOM 3699 C C . SER A 1 493 ? -1.158 2.238 0.981 1.00 27.70 512 SER A C 1
ATOM 3700 O O . SER A 1 493 ? -0.099 1.720 1.379 1.00 28.16 512 SER A O 1
ATOM 3703 N N . MET A 1 494 ? -2.294 1.541 0.870 1.00 27.41 513 MET A N 1
ATOM 3704 C CA . MET A 1 494 ? -2.385 0.100 1.191 1.00 28.01 513 MET A CA 1
ATOM 3705 C C . MET A 1 494 ? -1.357 -0.730 0.422 1.00 28.70 513 MET A C 1
ATOM 3706 O O . MET A 1 494 ? -0.555 -1.532 1.009 1.00 29.02 513 MET A O 1
ATOM 3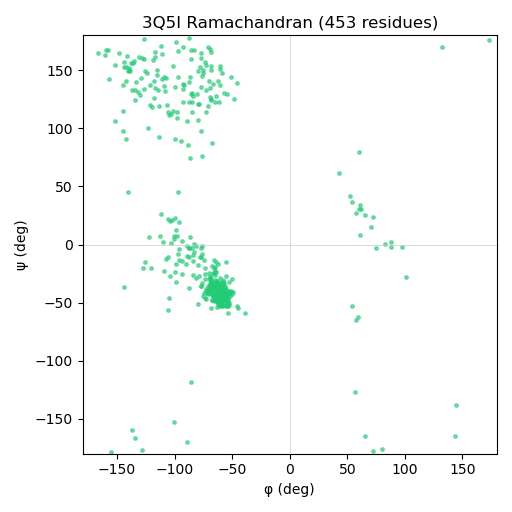711 N N . MET A 1 495 ? -1.357 -0.545 -0.890 1.00 27.57 514 MET A N 1
ATOM 3712 C CA . MET A 1 495 ? -0.481 -1.309 -1.790 1.00 27.59 514 MET A CA 1
ATOM 3713 C C . MET A 1 495 ? 1.004 -1.018 -1.537 1.00 31.00 514 MET A C 1
ATOM 3714 O O . MET A 1 495 ? 1.834 -1.929 -1.565 1.00 30.88 514 MET A O 1
ATOM 3719 N N . HIS A 1 496 ? 1.345 0.241 -1.298 1.00 33.92 515 HIS A N 1
ATOM 3720 C CA . HIS A 1 496 ? 2.743 0.591 -0.973 1.00 36.27 515 HIS A CA 1
ATOM 3721 C C . HIS A 1 496 ? 3.197 0.093 0.378 1.00 39.56 515 HIS A C 1
ATOM 3722 O O . HIS A 1 496 ? 4.389 -0.193 0.549 1.00 39.58 515 HIS A O 1
ATOM 3729 N N . LYS A 1 497 ? 2.252 -0.034 1.319 1.00 42.01 516 LYS A N 1
ATOM 3730 C CA . LYS A 1 497 ? 2.541 -0.603 2.652 1.00 45.10 516 LYS A CA 1
ATOM 3731 C C . LYS A 1 497 ? 2.902 -2.076 2.585 1.00 48.14 516 LYS A C 1
ATOM 3732 O O . LYS A 1 497 ? 3.579 -2.584 3.460 1.00 49.05 516 LYS A O 1
ATOM 3738 N N . ILE A 1 498 ? 2.447 -2.751 1.538 1.00 50.80 517 ILE A N 1
ATOM 3739 C CA . ILE A 1 498 ? 2.774 -4.159 1.272 1.00 53.01 517 ILE A CA 1
ATOM 3740 C C . ILE A 1 498 ? 4.200 -4.332 0.690 1.00 55.66 517 ILE A C 1
ATOM 3741 O O . ILE A 1 498 ? 4.867 -5.308 1.039 1.00 56.76 517 ILE A O 1
ATOM 3746 N N . CYS A 1 499 ? 4.664 -3.384 -0.149 1.00 57.50 518 CYS A N 1
ATOM 3747 C CA . CYS A 1 499 ? 6.021 -3.402 -0.762 1.00 64.79 518 CYS A CA 1
ATOM 3748 C C . CYS A 1 499 ? 7.122 -3.967 0.152 1.00 76.13 518 CYS A C 1
ATOM 3749 O O . CYS A 1 499 ? 7.616 -3.279 1.057 1.00 66.58 518 CYS A O 1
#

InterPro domains:
  IPR000719 Protein kinase domain [PF00069] (59-324)
  IPR000719 Protein kinase domain [PS50011] (57-324)
  IPR000719 Protein kinase domain [SM00220] (57-324)
  IPR002048 EF-hand domain [PF13499] (374-444)
  IPR002048 EF-hand domain [PF13499] (453-514)
  IPR002048 EF-hand domain [PS50222] (371-406)
  IPR002048 EF-hand domain [PS50222] (415-450)
  IPR002048 EF-hand domain [PS50222] (451-486)
  IPR002048 EF-hand domain [PS50222] (487-520)
  IPR002048 EF-hand domain [SM00054] (375-403)
  IPR002048 EF-hand domain [SM00054] (419-447)
  IPR002048 EF-hand domain [SM00054] (455-483)
  IPR002048 EF-hand domain [SM00054] (489-517)
  IPR002048 EF-hand domain [cd00051] (375-441)
  IPR002048 EF-hand domain [cd00051] (455-515)
  IPR008271 Serine/threonine-protein kinase, active site [PS00108] (186-198)
  IPR011009 Protein kinase-like domain superfamily [SSF56112] (38-335)
  IPR011992 EF-hand domain pair [SSF47473] (370-516)
  IPR017441 Protein kinase, ATP binding site [PS00107] (63-90)
  IPR018247 EF-Hand 1, calcium-binding site [PS00018] (384-396)

Secondary structure (DSSP, 8-state):
-GGGGSS------GGGG--EE-S-GGGTEEEEEEEE--EEEEEEEETTT--EEEEEEEE--THHHHHHHHHHHHT---TTB--EEEEEE-SSEEEEEEE--TT-BHHHHHHHHS---HHHHHHHHHHHHHHHHHHHHTTEE-S--SGGGEEESSTT--SSEEE---TT-EE--TTS-B----S-TTT--HHHHTT-B-THHHHHHHHHHHHHHHHSS-SS--SSHHHHHHHHHH------HHHHTTS-HHHHHHHHHHT-SSTTTSPPHHHHHTSHHHHHT-----GGGHHHHHHHHHHHHH----SHHHHHHHHHIIIIIS-HHHHHHHHHHHHHH-TT-SSEE-HHHHHHHHHHHHHH---SPP-HHHHHHHHHHHH-TT-SSSEEHHHHHHHHS-HHHHT-HHHHHHHHHHH-TT--SEE-HHHHHHHTT-S---HHHHHHHHHTT-SS-SSSEEHHHHHHHHHHH-

Nearest PDB structures (foldseek):
  3q5i-assembly1_A  TM=1.002E+00  e=2.779E-76  Plasmodium berghei
  4ysj-assembly1_A  TM=9.513E-01  e=2.515E-47  Eimeria tenella
  3f3z-assembly1_A-2  TM=9.546E-01  e=1.368E-23  Cryptosporidium parvum Iowa II
  2qg5-assembly1_A  TM=8.522E-01  e=2.589E-24  Cryptosporidium parvum Iowa II
  4jbv-assembly1_A  TM=5.190E-01  e=1.393E-31  Toxoplasma gondii

Foldseek 3Di:
DCVLVPPQPFFADQLLLADADADDPVVQWDFDAWPDDCATWTWIFGPPPRATWTKNKHFDVCVVLVVQLSVLQSRDFFQAAKHWRYWYDDDTTIITTIHDADAAFQVVVCVPPLADALLLLLLLLLSLLLRLLLCVVVQKAQQEDDRNQKGHNDHPDSNHIHGHDSSVMDGHDPPAWAFAQDYDLLQAALVSVVRTHGNLRSLSSSLQRSVCNQQRAGQQDDDDSVSSNVSNNVLDGDDPCVRPVPPDPQSVVLSCLSSVNPSVSRDRSLVSCVGPSSVVSQDADDLVLLVLLCLLVVLLLPDAQFALLSVNLLLNLLRHPQHCVLCVSVSVNQCNLPVSSNQWHALVSVLVSVVVNCVSPDDDDDPSSVSSVVSCSGQNNRSNRIHHNSSSRSRRRDLVVRLDLSSLVVSQCSLPVVPPQKHAQCSSCVSSVHPGDDPVSLVSVCVQFVPPPPRIHGSVSSSVSSVVSD

CATH classification: 3.30.200.20 (+1 more: 1.10.510.10)

GO terms:
  GO:0005886 plasma membrane (C, IMP)
  GO:0045727 positive regulation of translation (P, IMP)
  GO:2000147 positive regulation of cell motility (P, IMP)